Protein 8KCA (pdb70)

B-factor: mean 42.91, std 16.42, range [20.78, 157.0]

Organism: Homo sapiens (NCBI:txid9606)

Secondary structure (DSSP, 8-state):
-EEEEEEE--GGGHHHHHHHHHHT--TT--EEEE-S-HHHHHHHHHHHHHHT--EEEE-TT--HHHHHHHHHHHHHTS-SEEEESSB--TT--GGG--EEEESS--SSHHHHHHHHHHHHTTT--EEEEEEE-GGGGGGHHHHHHHHHHTT----HHHHHHHHHHHHHHHTT-/-EEEEEEE--GGGHHHHHHHHHHT--TT--EEEE-SSHHHHHHHHHHHHHHT--EEEE-TT--HHHHHHHHHHHHHTS-SEEEESS---TT--GGG--EEEESS--SSHHHHHHHHHHTTSSS--EEEEEEE-GGGGGGHHHHHHHHHHTT---BHHHHHHHHHHHHHHHHH-

Sequence (346 aa):
TVKQNIIVTTEKEKRRALTQEFVENMSPNDKVIMFVSQQKHIADDLSSDFNIQGISAESLHGNSEQSDQERAVEDFKSGNIKILITTDDIVSRGLDLNDVTHVYNYDFPRNIDVYVHRVGYIGRTGKTGTSVTLITQRDSKMAGELIKILDRANQSVPEDLVVMAEQYKLNQQKRHTVKQNIIVTTEEKEKRALTQEFVENMSPNDKKVIMFVSQKHIADDLSSDFNIQGISAESLHGNSEQSDQERAVEDFKSGNIKILITTDIVSRGLDLNDVTHVYNYDFPRNIDVYVHRVGYIGRTGKTGTSVTLITQRDSKMAGELIKILDRANQSVPEDLVVMAEQYKLNQQKRH

Radius of gyration: 22.93 Å; Cα contacts (8 Å, |Δi|>4): 553; chains: 2; bounding box: 55×58×48 Å

InterPro domains:
  IPR000629 ATP-dependent RNA helicase DEAD-box, conserved site [PS00039] (374-382)
  IPR001650 Helicase, C-terminal domain-like [PF00271] (455-562)
  IPR001650 Helicase, C-terminal domain-like [PS51194] (440-601)
  IPR001650 Helicase, C-terminal domain-like [SM00490] (481-562)
  IPR004087 K Homology domain [SM00322] (47-114)
  IPR004088 K Homology domain, type 1 [PF00013] (53-110)
  IPR011545 DEAD/DEAH-box helicase domain [PF00270] (246-416)
  IPR014001 Helicase superfamily 1/2, ATP-binding domain [PS51192] (253-428)
  IPR014001 Helicase superfamily 1/2, ATP-binding domain [SM00487] (241-444)
  IPR027417 P-loop containing nucleoside triphosphate hydrolase [G3DSA:3.40.50.300] (203-430)
  IPR027417 P-loop containing nucleoside triphosphate hydrolase [G3DSA:3.40.50.300] (433-606)
  IPR027417 P-loop containing nucleoside triphosphate hydrolase [SSF52540] (295-578)
  IPR036612 K Homology domain, type 1 superfamily [G3DSA:3.30.1370.10] (45-141)
  IPR036612 K Homology domain, type 1 superfamily [SSF54791] (49-116)

Solvent-accessible surface area: 18045 Å² total; per-residue (Å²): 129,10,107,11,51,11,62,43,10,58,86,192,97,10,72,69,54,0,36,109,39,3,108,122,34,59,113,120,24,33,0,1,0,7,5,74,95,102,114,54,2,63,81,1,9,57,43,0,67,150,80,60,31,44,4,76,18,4,45,13,96,15,116,94,66,53,12,88,132,3,14,92,46,0,112,76,19,100,12,58,0,0,0,3,9,70,6,22,8,129,55,14,48,26,73,27,7,44,29,0,1,0,16,27,17,6,157,56,26,57,2,0,68,16,21,20,24,13,1,40,153,42,68,108,101,13,27,0,9,0,0,0,3,95,135,30,18,120,17,0,32,88,0,30,130,37,0,89,210,39,138,31,92,49,40,140,83,0,56,69,6,18,113,88,71,129,98,84,60,100,155,181,207,154,15,68,9,38,13,64,37,14,67,87,170,64,1,65,59,47,0,46,105,36,4,110,125,27,56,121,130,21,16,0,2,0,15,6,64,89,102,124,49,2,53,74,0,6,52,50,0,68,150,70,63,27,39,5,77,14,4,34,50,128,13,108,125,46,55,22,107,136,3,12,104,56,0,96,75,48,102,15,41,0,0,0,5,4,138,42,69,13,176,59,26,30,31,75,57,6,38,29,0,2,0,14,9,8,10,213,52,26,101,44,0,66,79,37,20,32,23,5,29,154,101,68,105,117,9,28,0,11,0,0,0,4,115,142,10,14,118,24,0,31,67,0,23,126,40,0,56,208,43,104,26,14,5,16,8,21,0,25,8,4,20,68,56,71,115,67,75,86,88,142,170,199

CATH classification: 3.40.50.300

Structure (mmCIF, N/CA/C/O backbone):
data_8KCA
#
_entry.id   8KCA
#
_cell.length_a   41.866
_cell.length_b   106.494
_cell.length_c   41.943
_cell.angle_alpha   90.000
_cell.angle_beta   98.610
_cell.angle_gamma   90.000
#
_symmetry.space_group_name_H-M   'P 1 21 1'
#
loop_
_entity.id
_entity.type
_entity.pdbx_description
1 polymer 'Probable ATP-dependent RNA helicase DDX53'
2 water water
#
loop_
_atom_site.group_PDB
_atom_site.id
_atom_site.type_symbol
_atom_site.label_atom_id
_atom_site.label_alt_id
_atom_site.label_comp_id
_atom_site.label_asym_id
_atom_site.label_entity_id
_atom_site.label_seq_id
_atom_site.pdbx_PDB_ins_code
_atom_site.Cartn_x
_atom_site.Cartn_y
_atom_site.Cartn_z
_atom_site.occupancy
_atom_site.B_iso_or_equiv
_atom_site.auth_seq_id
_atom_site.auth_comp_id
_atom_site.auth_asym_id
_atom_site.auth_atom_id
_atom_site.pdbx_PDB_model_num
ATOM 1 N N . THR A 1 1 ? -27.48973 -22.13707 16.12719 1.000 63.28605 440 THR A N 1
ATOM 2 C CA . THR A 1 1 ? -26.45591 -22.68543 17.00107 1.000 63.04939 440 THR A CA 1
ATOM 3 C C . THR A 1 1 ? -25.41865 -23.47666 16.19192 1.000 52.48289 440 THR A C 1
ATOM 4 O O . THR A 1 1 ? -25.72465 -24.00957 15.12008 1.000 50.76209 440 THR A O 1
ATOM 8 N N . VAL A 1 2 ? -24.18379 -23.53680 16.68516 1.000 45.72156 441 VAL A N 1
ATOM 9 C CA . VAL A 1 2 ? -23.05892 -23.99668 15.88065 1.000 41.31373 441 VAL A CA 1
ATOM 10 C C . VAL A 1 2 ? -22.49743 -25.25215 16.54489 1.000 35.86431 441 VAL A C 1
ATOM 11 O O . VAL A 1 2 ? -22.17699 -25.23936 17.74081 1.000 39.01738 441 VAL A O 1
ATOM 15 N N . LYS A 1 3 ? -22.41032 -26.34048 15.78548 1.000 34.26224 442 LYS A N 1
ATOM 16 C CA . LYS A 1 3 ? -21.83707 -27.57626 16.30346 1.000 32.85601 442 LYS A CA 1
ATOM 17 C C . LYS A 1 3 ? -20.31391 -27.46226 16.32214 1.000 35.57284 442 LYS A C 1
ATOM 18 O O . LYS A 1 3 ? -19.70063 -27.05826 15.33005 1.000 36.04117 442 LYS A O 1
ATOM 24 N N . GLN A 1 4 ? -19.70639 -27.76682 17.46490 1.000 31.76935 443 GLN A N 1
ATOM 25 C CA . GLN A 1 4 ? -18.26230 -27.65426 17.64474 1.000 29.58278 443 GLN A CA 1
ATOM 26 C C . GLN A 1 4 ? -17.66578 -29.04952 17.77870 1.000 33.04680 443 GLN A C 1
ATOM 27 O O . GLN A 1 4 ? -17.99651 -29.78226 18.71674 1.000 28.91255 443 GLN A O 1
ATOM 33 N N . ASN A 1 5 ? -16.79013 -29.40768 16.84653 1.000 27.24060 444 ASN A N 1
ATOM 34 C CA . ASN A 1 5 ? -16.07233 -30.67600 16.86611 1.000 28.64658 444 ASN A CA 1
ATOM 35 C C . ASN A 1 5 ? -14.58801 -30.42481 17.07088 1.000 30.26619 444 ASN A C 1
ATOM 36 O O . ASN A 1 5 ? -13.99693 -29.58671 16.38410 1.000 30.77632 444 ASN A O 1
ATOM 41 N N . ILE A 1 6 ? -13.99296 -31.13434 18.02241 1.000 26.73274 445 ILE A N 1
ATOM 42 C CA . ILE A 1 6 ? -12.56355 -31.04919 18.29348 1.000 28.38012 445 ILE A CA 1
ATOM 43 C C . ILE A 1 6 ? -11.95346 -32.40533 17.97613 1.000 33.02857 445 ILE A C 1
ATOM 44 O O . ILE A 1 6 ? -12.40651 -33.43299 18.49844 1.000 29.26458 445 ILE A O 1
ATOM 49 N N . ILE A 1 7 ? -10.92256 -32.41597 17.14022 1.000 25.59894 446 ILE A N 1
ATOM 50 C CA . ILE A 1 7 ? -10.21250 -33.65062 16.80830 1.000 33.21899 446 ILE A CA 1
ATOM 51 C C . ILE A 1 7 ? -8.79373 -33.53203 17.35285 1.000 34.37197 446 ILE A C 1
ATOM 52 O O . ILE A 1 7 ? -8.01325 -32.68372 16.89414 1.000 31.06430 446 ILE A O 1
ATOM 57 N N . VAL A 1 8 ? -8.45325 -34.37991 18.32795 1.000 25.31262 447 VAL A N 1
ATOM 58 C CA . VAL A 1 8 ? -7.08137 -34.46221 18.83291 1.000 30.11463 447 VAL A CA 1
ATOM 59 C C . VAL A 1 8 ? -6.24544 -35.3030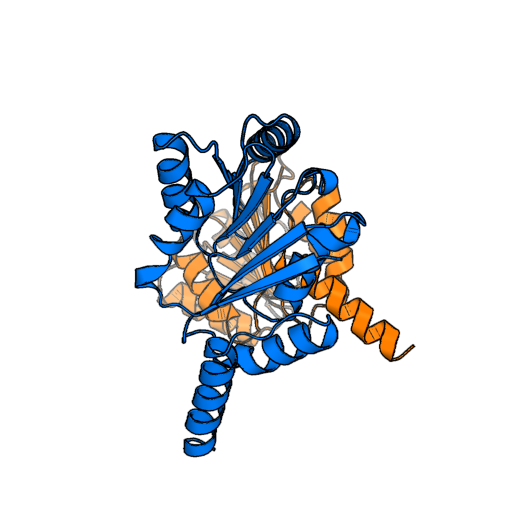1 17.87794 1.000 34.54030 447 VAL A C 1
ATOM 60 O O . VAL A 1 8 ? -6.63026 -36.42116 17.51652 1.000 32.94531 447 VAL A O 1
ATOM 64 N N . THR A 1 9 ? -5.09270 -34.77834 17.47594 1.000 34.55719 448 THR A N 1
ATOM 65 C CA . THR A 1 9 ? -4.29355 -35.44577 16.45947 1.000 38.22761 448 THR A CA 1
ATOM 66 C C . THR A 1 9 ? -2.82514 -35.07519 16.64442 1.000 35.27570 448 THR A C 1
ATOM 67 O O . THR A 1 9 ? -2.44890 -34.42758 17.62157 1.000 37.58699 448 THR A O 1
ATOM 71 N N . THR A 1 10 ? -1.98457 -35.52479 15.71869 1.000 36.88139 449 THR A N 1
ATOM 72 C CA . THR A 1 10 ? -0.58407 -35.12955 15.67023 1.000 41.77442 449 THR A CA 1
ATOM 73 C C . THR A 1 10 ? -0.34350 -34.33979 14.39359 1.000 43.34216 449 THR A C 1
ATOM 74 O O . THR A 1 10 ? -1.16718 -34.34036 13.47617 1.000 40.31405 449 THR A O 1
ATOM 78 N N . GLU A 1 11 ? 0.82132 -33.68632 14.33725 1.000 43.13821 450 GLU A N 1
ATOM 79 C CA . GLU A 1 11 ? 1.17545 -32.86902 13.18120 1.000 45.24846 450 GLU A CA 1
ATOM 80 C C . GLU A 1 11 ? 1.34781 -33.71054 11.91796 1.000 47.37687 450 GLU A C 1
ATOM 81 O O . GLU A 1 11 ? 1.05758 -33.23128 10.81812 1.000 45.23742 450 GLU A O 1
ATOM 87 N N . LYS A 1 12 ? 1.78801 -34.96712 12.04333 1.000 49.07182 451 LYS A N 1
ATOM 88 C CA . LYS A 1 12 ? 1.94983 -35.79749 10.85007 1.000 55.73470 451 LYS A CA 1
ATOM 89 C C . LYS A 1 12 ? 0.62778 -36.36305 10.33783 1.000 48.50451 451 LYS A C 1
ATOM 90 O O . LYS A 1 12 ? 0.54541 -36.74080 9.16482 1.000 48.76027 451 LYS A O 1
ATOM 96 N N . GLU A 1 13 ? -0.40909 -36.41493 11.17120 1.000 43.95220 452 GLU A N 1
ATOM 97 C CA . GLU A 1 13 ? -1.70110 -36.93404 10.74199 1.000 42.11463 452 GLU A CA 1
ATOM 98 C C . GLU A 1 13 ? -2.64901 -35.86227 10.20188 1.000 39.86860 452 GLU A C 1
ATOM 99 O O . GLU A 1 13 ? -3.73304 -36.22200 9.72252 1.000 36.58395 452 GLU A O 1
ATOM 105 N N . LYS A 1 14 ? -2.27231 -34.57107 10.26801 1.000 42.82046 453 LYS A N 1
ATOM 106 C CA . LYS A 1 14 ? -3.19366 -33.48413 9.91842 1.000 35.42472 453 LYS A CA 1
ATOM 107 C C . LYS A 1 14 ? -3.61077 -33.53138 8.45694 1.000 35.50959 453 LYS A C 1
ATOM 108 O O . LYS A 1 14 ? -4.78415 -33.29597 8.13507 1.000 30.83101 453 LYS A O 1
ATOM 114 N N A ARG A 1 15 ? -2.65876 -33.83640 7.56511 0.540 37.01913 454 ARG A N 1
ATOM 115 N N B ARG A 1 15 ? -2.65925 -33.80755 7.55864 0.460 36.94730 454 ARG A N 1
ATOM 116 C CA A ARG A 1 15 ? -2.92180 -33.82579 6.13135 0.540 38.68573 454 ARG A CA 1
ATOM 117 C CA B ARG A 1 15 ? -2.94187 -33.80280 6.12680 0.460 38.68142 454 ARG A CA 1
ATOM 118 C C A ARG A 1 15 ? -3.92714 -34.90302 5.75028 0.540 37.36052 454 ARG A C 1
ATOM 119 C C B ARG A 1 15 ? -3.93108 -34.90147 5.74619 0.460 37.35401 454 ARG A C 1
ATOM 120 O O A ARG A 1 15 ? -4.86066 -34.65430 4.97510 0.540 37.15201 454 ARG A O 1
ATOM 121 O O B ARG A 1 15 ? -4.86162 -34.66461 4.96498 0.460 37.16171 454 ARG A O 1
ATOM 136 N N . ALA A 1 16 ? -3.76271 -36.10123 6.31852 1.000 38.86837 455 ALA A N 1
ATOM 137 C CA . ALA A 1 16 ? -4.64604 -37.22452 6.01080 1.000 37.72609 455 ALA A CA 1
ATOM 138 C C . ALA A 1 16 ? -6.05870 -37.01044 6.54430 1.000 35.44987 455 ALA A C 1
ATOM 139 O O . ALA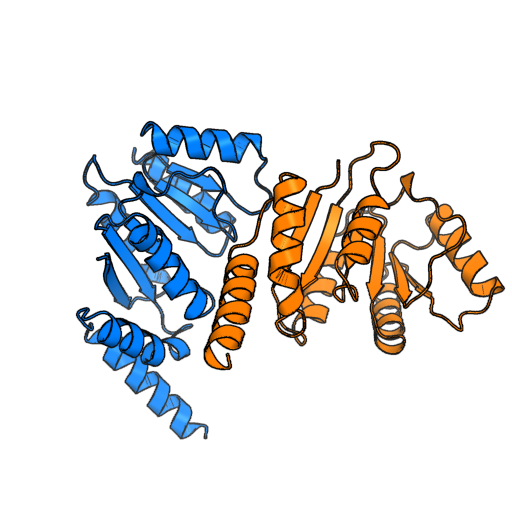 A 1 16 ? -7.04240 -37.27659 5.84015 1.000 38.07751 455 ALA A O 1
ATOM 141 N N . LEU A 1 17 ? -6.17549 -36.52533 7.78435 1.000 37.60736 456 LEU A N 1
ATOM 142 C CA . LEU A 1 17 ? -7.48213 -36.18116 8.33994 1.000 39.22133 456 LEU A CA 1
ATOM 143 C C . LEU A 1 17 ? -8.16744 -35.08334 7.53382 1.000 33.76106 456 LEU A C 1
ATOM 144 O O . LEU A 1 17 ? -9.38350 -35.13933 7.31468 1.000 31.75095 456 LEU A O 1
ATOM 149 N N . THR A 1 18 ? -7.40932 -34.07494 7.08541 1.000 31.78773 457 THR A N 1
ATOM 150 C CA . THR A 1 18 ? -8.04290 -32.98758 6.34068 1.000 30.44494 457 THR A CA 1
ATOM 151 C C . THR A 1 18 ? -8.49028 -33.46359 4.96521 1.000 37.55728 457 THR A C 1
ATOM 152 O O . THR A 1 18 ? -9.57602 -33.08703 4.48601 1.000 32.11076 457 THR A O 1
ATOM 156 N N . GLN A 1 19 ? -7.67903 -34.33756 4.35180 1.000 38.83817 458 GLN A N 1
ATOM 157 C CA . GLN A 1 19 ? -8.07576 -35.08585 3.16378 1.000 38.66916 458 GLN A CA 1
ATOM 158 C C . GLN A 1 19 ? -9.40127 -35.81101 3.33889 1.000 36.10905 458 GLN A C 1
ATOM 159 O O . GLN A 1 19 ? -10.30713 -35.68963 2.49967 1.000 33.70913 458 GLN A O 1
ATOM 165 N N . GLU A 1 20 ? -9.53451 -36.54321 4.44329 1.000 36.30565 459 GLU A N 1
ATOM 166 C CA . GLU A 1 20 ? -10.77777 -37.25069 4.72856 1.000 41.90265 459 GLU A CA 1
ATOM 167 C C . GLU A 1 20 ? -11.95146 -36.29345 4.90946 1.000 39.02677 459 GLU A C 1
ATOM 168 O O . GLU A 1 20 ? -13.05334 -36.56865 4.42251 1.000 33.43449 459 GLU A O 1
ATOM 174 N N . PHE A 1 21 ? -11.72882 -35.16107 5.59322 1.000 33.26018 460 PHE A N 1
ATOM 175 C CA . PHE A 1 21 ? -12.78528 -34.15724 5.74088 1.000 36.04050 460 PHE A CA 1
ATOM 176 C C . PHE A 1 21 ? -13.26116 -33.63538 4.39387 1.000 32.83740 460 PHE A C 1
ATOM 177 O O . PHE A 1 21 ? -14.47318 -33.52805 4.15570 1.000 33.47681 460 PHE A O 1
ATOM 185 N N . VAL A 1 22 ? -12.32457 -33.28303 3.50976 1.000 31.37690 461 VAL A N 1
ATOM 186 C CA . VAL A 1 22 ? -12.76267 -32.60442 2.29717 1.000 33.99995 461 VAL A CA 1
ATOM 187 C C . VAL A 1 22 ? -13.40152 -33.60945 1.35364 1.000 40.72866 461 VAL A C 1
ATOM 188 O O . VAL A 1 22 ? -14.33743 -33.26120 0.62720 1.000 42.59168 461 VAL A O 1
ATOM 192 N N . GLU A 1 23 ? -12.95922 -34.87586 1.39871 1.000 37.31398 462 GLU A N 1
ATOM 193 C CA . GLU A 1 23 ? -13.59094 -35.91152 0.58671 1.000 44.61011 462 GLU A CA 1
ATOM 194 C C . GLU A 1 23 ? -15.01656 -36.22910 1.02278 1.000 46.82134 462 GLU A C 1
ATOM 195 O O . GLU A 1 23 ? -15.81194 -36.69201 0.19937 1.000 49.34357 462 GLU A O 1
ATOM 201 N N . ASN A 1 24 ? -15.35780 -35.97555 2.28114 1.000 42.94723 463 ASN A N 1
ATOM 202 C CA . ASN A 1 24 ? -16.69264 -36.22415 2.80677 1.000 45.03894 463 ASN A CA 1
ATOM 203 C C . ASN A 1 24 ? -17.62514 -35.02301 2.70460 1.000 49.27814 463 ASN A C 1
ATOM 204 O O . ASN A 1 24 ? -18.75472 -35.09882 3.20011 1.000 48.90670 463 ASN A O 1
ATOM 209 N N . MET A 1 25 ? -17.18204 -33.91946 2.10156 1.000 47.24689 464 MET A N 1
ATOM 210 C CA . MET A 1 25 ? -18.03287 -32.74132 1.96242 1.000 43.76299 464 MET A CA 1
ATOM 211 C C . MET A 1 25 ? -19.21686 -33.01533 1.04595 1.000 41.02675 464 MET A C 1
ATOM 212 O O . MET A 1 25 ? -19.08886 -33.69026 0.02051 1.000 46.62612 464 MET A O 1
ATOM 217 N N . SER A 1 26 ? -20.37359 -32.49211 1.44277 1.000 45.62026 465 SER A N 1
ATOM 218 C CA . SER A 1 26 ? -21.54502 -32.42996 0.59031 1.000 43.36630 465 SER A CA 1
ATOM 219 C C . SER A 1 26 ? -21.30861 -31.40551 -0.51750 1.000 47.29581 465 SER A C 1
ATOM 220 O O . SER A 1 26 ? -20.48785 -30.49596 -0.35518 1.000 45.46583 465 SER A O 1
ATOM 223 N N . PRO A 1 27 ? -22.01732 -31.51329 -1.65484 1.000 50.28301 466 PRO A N 1
ATOM 224 C CA . PRO A 1 27 ? -21.86841 -30.47755 -2.70123 1.000 52.73006 466 PRO A CA 1
ATOM 225 C C . PRO A 1 27 ? -22.33719 -29.09274 -2.26958 1.000 49.46111 466 PRO A C 1
ATOM 226 O O . PRO A 1 27 ? -21.98579 -28.09886 -2.91679 1.000 49.04128 466 PRO A O 1
ATOM 230 N N . ASN A 1 28 ? -23.09674 -29.00361 -1.18419 1.000 52.98572 467 ASN A N 1
ATOM 231 C CA . ASN A 1 28 ? -23.63446 -27.76314 -0.65377 1.000 50.21731 467 ASN A CA 1
ATOM 232 C C . ASN A 1 28 ? -22.72386 -27.11384 0.37561 1.000 43.24579 467 ASN A C 1
ATOM 233 O O . ASN A 1 28 ? -22.97135 -25.96855 0.76612 1.000 41.98766 467 ASN A O 1
ATOM 238 N N . ASP A 1 29 ? -21.70894 -27.82833 0.85110 1.000 41.78111 468 ASP A N 1
ATOM 239 C CA . ASP A 1 29 ? -20.85593 -27.31276 1.91158 1.000 34.52481 468 ASP A CA 1
ATOM 240 C C . ASP A 1 29 ? -19.93078 -26.23615 1.35338 1.000 36.00037 468 ASP A C 1
ATOM 241 O O . ASP A 1 29 ? -19.47868 -26.32057 0.21080 1.000 31.26336 468 ASP A O 1
ATOM 246 N N . LYS A 1 30 ? -19.70213 -25.18162 2.13181 1.000 29.55725 469 LYS A N 1
ATOM 247 C CA . LYS A 1 30 ? -18.71249 -24.17399 1.76885 1.000 29.66951 469 LYS A CA 1
ATOM 248 C C . LYS A 1 30 ? -17.89697 -23.90279 3.02513 1.000 27.20478 469 LYS A C 1
ATOM 249 O O . LYS A 1 30 ? -18.46460 -23.59190 4.07896 1.000 32.85302 469 LYS A O 1
ATOM 255 N N . VAL A 1 31 ? -16.57823 -24.01080 2.91570 1.000 28.99132 470 VAL A N 1
ATOM 256 C CA . VAL A 1 31 ? -15.68197 -24.11926 4.06447 1.000 26.79548 470 VAL A CA 1
ATOM 257 C C . VAL A 1 31 ? -14.72717 -22.94311 4.07731 1.000 29.53417 470 VAL A C 1
ATOM 258 O O . VAL A 1 31 ? -14.04141 -22.69639 3.07514 1.000 25.73714 470 VAL A O 1
ATOM 262 N N . ILE A 1 32 ? -14.62535 -22.25538 5.21942 1.000 22.95727 471 ILE A N 1
ATOM 263 C CA . ILE A 1 32 ? -13.47828 -21.37782 5.41811 1.000 26.60243 471 ILE A CA 1
ATOM 264 C C . ILE A 1 32 ? -12.48155 -22.12186 6.30495 1.000 25.62773 471 ILE A C 1
ATOM 265 O O . ILE A 1 32 ? -12.81517 -22.57989 7.40317 1.000 22.59770 471 ILE A O 1
ATOM 270 N N . MET A 1 33 ? -11.27248 -22.31983 5.78047 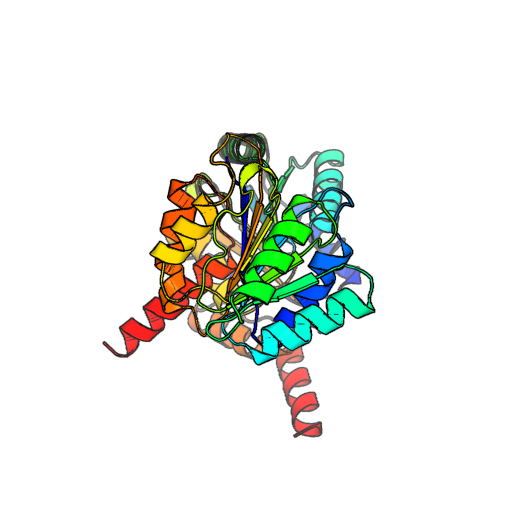1.000 22.71277 472 MET A N 1
ATOM 271 C CA . MET A 1 33 ? -10.24780 -23.14262 6.40484 1.000 23.05380 472 MET A CA 1
ATOM 272 C C . MET A 1 33 ? -9.08766 -22.25771 6.84811 1.000 22.89104 472 MET A C 1
ATOM 273 O O . MET A 1 33 ? -8.54557 -21.48930 6.05072 1.000 29.40126 472 MET A O 1
ATOM 278 N N . PHE A 1 34 ? -8.70086 -22.38119 8.11192 1.000 22.75343 473 PHE A N 1
ATOM 279 C CA . PHE A 1 34 ? -7.69813 -21.52792 8.74417 1.000 26.19973 473 PHE A CA 1
ATOM 280 C C . PHE A 1 34 ? -6.39438 -22.29208 8.90228 1.000 28.53464 473 PHE A C 1
ATOM 281 O O . PHE A 1 34 ? -6.37476 -23.37955 9.49830 1.000 24.71783 473 PHE A O 1
ATOM 289 N N . VAL A 1 35 ? -5.32054 -21.73337 8.33634 1.000 27.42754 474 VAL A N 1
ATOM 290 C CA . VAL A 1 35 ? -3.98712 -22.32576 8.30069 1.000 28.13919 474 VAL A CA 1
ATOM 291 C C . VAL A 1 35 ? -2.99706 -21.24227 8.70885 1.000 33.54873 474 VAL A C 1
ATOM 292 O O . VAL A 1 35 ? -3.09572 -20.10634 8.23864 1.000 33.21369 474 VAL A O 1
ATOM 296 N N . SER A 1 36 ? -2.04506 -21.58202 9.58286 1.000 28.14546 475 SER A N 1
ATOM 297 C CA . SER A 1 36 ? -1.15553 -20.56143 10.12083 1.000 34.32006 475 SER A CA 1
ATOM 298 C C . SER A 1 36 ? -0.05563 -20.11447 9.15468 1.000 39.32277 475 SER A C 1
ATOM 299 O O . SER A 1 36 ? 0.40899 -18.97779 9.26861 1.000 35.51424 475 SER A O 1
ATOM 302 N N A GLN A 1 37 ? 0.35936 -20.95277 8.20562 0.536 37.69212 476 GLN A N 1
ATOM 303 N N B GLN A 1 37 ? 0.36826 -20.96059 8.21435 0.464 37.70861 476 GLN A N 1
ATOM 304 C CA A GLN A 1 37 ? 1.47521 -20.62568 7.32382 0.536 39.47372 476 GLN A CA 1
ATOM 305 C CA B GLN A 1 37 ? 1.47673 -20.63468 7.32226 0.464 39.45210 476 GLN A CA 1
ATOM 306 C C A GLN A 1 37 ? 1.02705 -20.60369 5.86920 0.536 37.03946 476 GLN A C 1
ATOM 307 C C B GLN A 1 37 ? 1.01030 -20.59266 5.87273 0.464 37.60910 476 GLN A C 1
ATOM 308 O O A GLN A 1 37 ? 0.26066 -21.46845 5.43198 0.536 36.01564 476 GLN A O 1
ATOM 309 O O B GLN A 1 37 ? 0.21699 -21.43533 5.43996 0.464 36.40341 476 GLN A O 1
ATOM 320 N N . LYS A 1 38 ? 1.51526 -19.59833 5.13215 1.000 38.63229 477 LYS A N 1
ATOM 321 C CA . LYS A 1 38 ? 1.08654 -19.37879 3.74849 1.000 39.27085 477 LYS A CA 1
ATOM 322 C C . LYS A 1 38 ? 1.48418 -20.53150 2.82526 1.000 38.50097 477 LYS A C 1
ATOM 323 O O . LYS A 1 38 ? 0.70426 -20.92664 1.94774 1.000 35.75691 477 LYS A O 1
ATOM 329 N N . HIS A 1 39 ? 2.68637 -21.08842 3.00451 1.000 35.44797 478 HIS A N 1
ATOM 330 C CA . HIS A 1 39 ? 3.12113 -22.13665 2.08183 1.000 41.16272 478 HIS A CA 1
ATOM 331 C C . HIS A 1 39 ? 2.33756 -23.43011 2.29574 1.000 39.54408 478 HIS A C 1
ATOM 332 O O . HIS A 1 39 ? 2.07289 -24.16072 1.32616 1.000 35.20160 478 HIS A O 1
ATOM 339 N N . ILE A 1 40 ? 1.92877 -23.70346 3.54353 1.000 40.67954 479 ILE A N 1
ATOM 340 C CA . ILE A 1 40 ? 1.03413 -24.82753 3.82077 1.000 31.90806 479 ILE A CA 1
ATOM 341 C C . ILE A 1 40 ? -0.33706 -24.58698 3.18905 1.000 34.05443 479 ILE A C 1
ATOM 342 O O . ILE A 1 40 ? -0.93282 -25.50306 2.60574 1.000 31.48378 479 ILE A O 1
ATOM 347 N N . ALA A 1 41 ? -0.85822 -23.35583 3.29910 1.000 30.98731 480 ALA A N 1
ATOM 348 C CA . ALA A 1 41 ? -2.13721 -23.00636 2.67151 1.000 32.18927 480 ALA A CA 1
ATOM 349 C C . ALA A 1 41 ? -2.09215 -23.18713 1.15457 1.000 27.26240 480 ALA A C 1
ATOM 350 O O . ALA A 1 41 ? -3.05400 -23.68441 0.55070 1.000 27.72083 480 ALA A O 1
ATOM 352 N N . ASP A 1 42 ? -0.97282 -22.80392 0.52973 1.000 31.54219 481 ASP A N 1
ATOM 353 C CA . ASP A 1 42 ? -0.79898 -22.98374 -0.91351 1.000 33.63181 481 ASP A CA 1
ATOM 354 C C . ASP A 1 42 ? -0.75932 -24.46074 -1.27957 1.000 33.55143 481 ASP A C 1
ATOM 355 O O . ASP A 1 42 ? -1.37491 -24.88527 -2.27507 1.000 30.20093 481 ASP A O 1
ATOM 360 N N . ASP A 1 43 ? -0.03930 -25.25033 -0.47195 1.000 32.88779 482 ASP A N 1
ATOM 361 C CA . ASP A 1 43 ? 0.07789 -26.68916 -0.69851 1.000 33.32999 482 ASP A CA 1
ATOM 362 C C . ASP A 1 43 ? -1.28991 -27.35883 -0.62607 1.000 35.81716 482 ASP A C 1
ATOM 363 O O . ASP A 1 43 ? -1.65689 -28.15729 -1.50268 1.000 33.42669 482 ASP A O 1
ATOM 368 N N . LEU A 1 44 ? -2.07661 -26.98832 0.39658 1.000 29.36151 483 LEU A N 1
ATOM 369 C CA . LEU A 1 44 ? -3.42153 -27.52607 0.56803 1.000 30.12279 483 LEU A CA 1
ATOM 370 C C . LEU A 1 44 ? -4.33265 -27.15221 -0.59110 1.000 30.46867 483 LEU A C 1
ATOM 371 O O . LEU A 1 44 ? -5.06614 -28.00958 -1.10715 1.000 28.30935 483 LEU A O 1
ATOM 376 N N . SER A 1 45 ? -4.28552 -25.88106 -1.02021 1.000 28.57378 484 SER A N 1
ATOM 377 C CA . SER A 1 45 ? -5.12145 -25.42138 -2.12655 1.000 30.92079 484 SER A CA 1
ATOM 378 C C . SER A 1 45 ? -4.83424 -26.18691 -3.41544 1.000 32.83662 484 SER A C 1
ATOM 379 O O . SER A 1 45 ? -5.76382 -26.62560 -4.11509 1.000 27.52171 484 SER A O 1
ATOM 382 N N . SER A 1 46 ? -3.55207 -26.36733 -3.74137 1.000 29.89746 485 SER A N 1
ATOM 383 C CA . SER A 1 46 ? -3.23797 -27.07701 -4.97465 1.000 30.12851 485 SER A CA 1
ATOM 384 C C . SER A 1 46 ? -3.59181 -28.56422 -4.87930 1.000 37.41501 485 SER A C 1
ATOM 385 O O . SER A 1 46 ? -4.08433 -29.12761 -5.86587 1.000 35.05977 485 SER A O 1
ATOM 388 N N . ASP A 1 47 ? -3.40676 -29.19717 -3.69789 1.000 33.57156 486 ASP A N 1
ATOM 389 C CA . ASP A 1 47 ? -3.92324 -30.56034 -3.46536 1.000 40.19813 486 ASP A CA 1
ATOM 390 C C . ASP A 1 47 ? -5.41693 -30.66950 -3.75302 1.000 39.14168 486 ASP A C 1
ATOM 391 O O . ASP A 1 47 ? -5.83875 -31.51215 -4.55893 1.000 31.61064 486 ASP A O 1
ATOM 396 N N . PHE A 1 48 ? -6.21376 -29.77305 -3.14303 1.000 31.15313 487 PHE A N 1
ATOM 397 C CA . PHE A 1 48 ? -7.66832 -29.82007 -3.26897 1.000 31.88550 487 PHE A CA 1
ATOM 398 C C . PHE A 1 48 ? -8.10421 -29.59186 -4.70846 1.000 32.66592 487 PHE A C 1
ATOM 399 O O . PHE A 1 48 ? -9.00159 -30.28403 -5.20742 1.000 35.81191 487 PHE A O 1
ATOM 407 N N . ASN A 1 49 ? -7.47741 -28.62501 -5.39041 1.000 26.36931 488 ASN A N 1
ATOM 408 C CA . ASN A 1 49 ? -7.86990 -28.31498 -6.75937 1.000 30.05529 488 ASN A CA 1
ATOM 409 C C . ASN A 1 49 ? -7.51142 -29.44382 -7.72252 1.000 29.66124 488 ASN A C 1
ATOM 410 O O . ASN A 1 49 ? -8.27903 -29.72621 -8.65553 1.000 30.04600 488 ASN A O 1
ATOM 415 N N . ILE A 1 50 ? -6.34778 -30.08133 -7.52471 1.000 28.87815 489 ILE A N 1
ATOM 416 C CA . ILE A 1 50 ? -5.96868 -31.23679 -8.34894 1.000 34.18412 489 ILE A CA 1
ATOM 417 C C . ILE A 1 50 ? -6.99837 -32.35859 -8.21640 1.000 33.53203 489 ILE A C 1
ATOM 418 O O . ILE A 1 50 ? -7.41996 -32.94660 -9.22417 1.000 39.23467 489 ILE A O 1
ATOM 423 N N . GLN A 1 51 ? -7.49010 -32.60924 -6.99418 1.000 32.77704 490 GLN A N 1
ATOM 424 C CA . GLN A 1 51 ? -8.56756 -33.59785 -6.81897 1.000 40.22885 490 GLN A CA 1
ATOM 425 C C . GLN A 1 51 ? -9.93252 -33.15185 -7.32465 1.000 42.94365 490 GLN A C 1
ATOM 426 O O . GLN A 1 51 ? -10.85061 -33.97981 -7.34980 1.000 44.30957 490 GLN A O 1
ATOM 432 N N . GLY A 1 52 ? -10.13248 -31.87809 -7.63355 1.000 34.16204 491 GLY A N 1
ATOM 433 C CA . GLY A 1 52 ? -11.44680 -31.42348 -8.03615 1.000 35.31970 491 GLY A CA 1
ATOM 434 C C . GLY A 1 52 ? -12.31564 -30.84883 -6.94570 1.000 34.43062 491 GLY A C 1
ATOM 435 O O . GLY A 1 52 ? -13.51849 -30.67039 -7.17303 1.000 32.32064 491 GLY A O 1
ATOM 436 N N . ILE A 1 53 ? -11.75754 -30.55891 -5.77523 1.000 27.78561 492 ILE A N 1
ATOM 437 C CA . ILE A 1 53 ? -12.45719 -29.81775 -4.73533 1.000 31.64619 492 ILE A CA 1
ATOM 438 C C . ILE A 1 53 ? -11.96514 -28.37539 -4.86131 1.000 30.72043 492 ILE A C 1
ATOM 439 O O . ILE A 1 53 ? -10.84046 -28.05710 -4.46392 1.000 31.17280 492 ILE A O 1
ATOM 444 N N . SER A 1 54 ? -12.79733 -27.50195 -5.43577 1.000 32.10938 493 SER A N 1
ATOM 445 C CA . SER A 1 54 ? -12.34909 -26.17306 -5.86196 1.000 31.30940 493 SER A CA 1
ATOM 446 C C . SER A 1 54 ? -12.01108 -25.26929 -4.67411 1.000 32.34166 493 SER A C 1
ATOM 447 O O . SER A 1 54 ? -12.79919 -25.13413 -3.73349 1.000 30.58267 493 SER A O 1
ATOM 450 N N . ALA A 1 55 ? -10.83271 -24.64749 -4.71919 1.000 28.45002 494 ALA A N 1
ATOM 451 C CA . ALA A 1 55 ? -10.30701 -23.96326 -3.54773 1.000 28.84562 494 ALA A CA 1
ATOM 452 C C . ALA A 1 55 ? -9.38075 -22.82708 -3.95490 1.000 33.06586 494 ALA A C 1
ATOM 453 O O . ALA A 1 55 ? -8.77115 -22.85380 -5.03044 1.000 30.97911 494 ALA A O 1
ATOM 455 N N . GLU A 1 56 ? -9.25378 -21.85150 -3.05307 1.000 28.69424 495 GLU A N 1
ATOM 456 C CA . GLU A 1 56 ? -8.30500 -20.74520 -3.20968 1.000 30.47452 495 GLU A CA 1
ATOM 457 C C . GLU A 1 56 ? -7.68526 -20.40487 -1.85425 1.000 30.76395 495 GLU A C 1
ATOM 458 O O . GLU A 1 56 ? -8.32204 -20.60668 -0.82277 1.000 32.32045 495 GLU A O 1
ATOM 464 N N . SER A 1 57 ? -6.43002 -19.92210 -1.85297 1.000 28.47824 496 SER A N 1
ATOM 465 C CA . SER A 1 57 ? -5.74224 -19.48675 -0.63699 1.000 30.06186 496 SER A CA 1
ATOM 466 C C . SER A 1 57 ? -5.49708 -17.97913 -0.65959 1.000 34.47060 496 SER A C 1
ATOM 467 O O . SER A 1 57 ? -5.12982 -17.41969 -1.69181 1.000 29.46994 496 SER A O 1
ATOM 470 N N . LEU A 1 58 ? -5.69939 -17.33576 0.49545 1.000 30.42550 497 LEU A N 1
ATOM 471 C CA . LEU A 1 58 ? -5.50347 -15.90614 0.69736 1.000 30.83167 497 LEU A CA 1
ATOM 472 C C . LEU A 1 58 ? -4.66414 -15.67013 1.94390 1.000 36.69834 497 LEU A C 1
ATOM 473 O O . LEU A 1 58 ? -4.75532 -16.41622 2.92084 1.000 28.69866 497 LEU A O 1
ATOM 478 N N . HIS A 1 59 ? -3.88827 -14.58644 1.92995 1.000 32.80287 498 HIS A N 1
ATOM 479 C CA . HIS A 1 59 ? -3.05595 -14.21148 3.06743 1.000 32.19446 498 HIS A CA 1
ATOM 480 C C . HIS A 1 59 ? -3.03309 -12.68208 3.16757 1.000 38.28597 498 HIS A C 1
ATOM 481 O O . HIS A 1 59 ? -3.67730 -11.98331 2.37916 1.000 33.58589 498 HIS A O 1
ATOM 488 N N . GLY A 1 60 ? -2.27846 -12.15830 4.14069 1.000 33.63432 499 GLY A N 1
ATOM 489 C CA . GLY A 1 60 ? -2.28927 -10.72827 4.42550 1.000 42.17628 499 GLY A CA 1
ATOM 490 C C . GLY A 1 60 ? -1.76964 -9.84991 3.30229 1.000 43.86667 499 GLY A C 1
ATOM 491 O O . GLY A 1 60 ? -2.16516 -8.68008 3.21048 1.000 49.32060 499 GLY A O 1
ATOM 492 N N . ASN A 1 61 ? -0.92153 -10.39345 2.43111 1.000 41.58057 500 ASN A N 1
ATOM 493 C CA . ASN A 1 61 ? -0.39933 -9.65857 1.28295 1.000 48.83264 500 ASN A CA 1
ATOM 494 C C . ASN A 1 61 ? -1.13237 -9.96845 -0.01644 1.000 43.83368 500 ASN A C 1
ATOM 495 O O . ASN A 1 61 ? -0.66784 -9.55130 -1.08324 1.000 39.62145 500 ASN A O 1
ATOM 500 N N . SER A 1 62 ? -2.24485 -10.70547 0.04153 1.000 41.83769 501 SER A N 1
ATOM 501 C CA . SER A 1 62 ? -3.05785 -10.91623 -1.14997 1.000 37.46350 501 SER A CA 1
ATOM 502 C C . SER A 1 62 ? -3.62540 -9.58894 -1.63685 1.000 42.62795 501 SER A C 1
ATOM 503 O O . SER A 1 62 ? -4.15460 -8.80235 -0.84477 1.000 37.97962 501 SER A O 1
ATOM 506 N N . GLU A 1 63 ? -3.50730 -9.35850 -2.94675 1.000 46.60496 502 GLU A N 1
ATOM 507 C CA . GLU A 1 63 ? -4.01224 -8.15222 -3.59051 1.000 52.56580 502 GLU A CA 1
ATOM 508 C C . GLU A 1 63 ? -5.51467 -8.03439 -3.39022 1.000 50.66561 502 GLU A C 1
ATOM 509 O O . GLU A 1 63 ? -6.21294 -9.03140 -3.17709 1.000 37.65161 502 GLU A O 1
ATOM 515 N N . GLN A 1 64 ? -6.00686 -6.79252 -3.41847 1.000 44.47495 503 GLN A N 1
ATOM 516 C CA . GLN A 1 64 ? -7.43282 -6.58025 -3.19160 1.000 52.66149 503 GLN A CA 1
ATOM 517 C C . GLN A 1 64 ? -8.25610 -7.19530 -4.31855 1.000 52.82171 503 GLN A C 1
ATOM 518 O O . GLN A 1 64 ? -9.35157 -7.72579 -4.07622 1.000 46.05752 503 GLN A O 1
ATOM 524 N N . SER A 1 65 ? -7.70491 -7.19135 -5.53774 1.000 55.35527 504 SER A N 1
ATOM 525 C CA . SER A 1 65 ? -8.35459 -7.84114 -6.67007 1.000 58.22217 504 SER A CA 1
ATOM 526 C C . SER A 1 65 ? -8.44396 -9.34915 -6.46688 1.000 54.53910 504 SER A C 1
ATOM 527 O O . SER A 1 65 ? -9.50426 -9.93761 -6.68598 1.000 53.41111 504 SER A O 1
ATOM 530 N N . ASP A 1 66 ? -7.34513 -9.98352 -6.02813 1.000 48.15494 505 ASP A N 1
ATOM 531 C CA . ASP A 1 66 ? -7.34920 -11.42739 -5.76782 1.000 49.08667 505 ASP A CA 1
ATOM 532 C C . ASP A 1 66 ? -8.35521 -11.80820 -4.68520 1.000 46.07999 505 ASP A C 1
ATOM 533 O O . ASP A 1 66 ? -9.08623 -12.80511 -4.82263 1.000 41.75123 505 ASP A O 1
ATOM 538 N N . GLN A 1 67 ? -8.42002 -11.00375 -3.61698 1.000 43.65817 506 GLN A N 1
ATOM 539 C CA . GLN A 1 67 ? -9.37061 -11.24778 -2.54062 1.000 39.59768 506 GLN A CA 1
ATOM 540 C C . GLN A 1 67 ? -10.80540 -11.10369 -3.02888 1.000 43.31458 506 GLN A C 1
ATOM 541 O O . GLN A 1 67 ? -11.67534 -11.89551 -2.65028 1.000 36.39803 506 GLN A O 1
ATOM 547 N N . GLU A 1 68 ? -11.07137 -10.12007 -3.89439 1.000 42.26770 507 GLU A N 1
ATOM 548 C CA . GLU A 1 68 ? -12.45864 -9.89688 -4.27527 1.000 47.39019 507 GLU A CA 1
ATOM 549 C C . GLU A 1 68 ? -12.92374 -10.96564 -5.27235 1.000 52.16520 507 GLU A C 1
ATOM 550 O O . GLU A 1 68 ? -14.08103 -11.41033 -5.20876 1.000 47.58829 507 GLU A O 1
ATOM 556 N N . ARG A 1 69 ? -12.02393 -11.42700 -6.16718 1.000 39.43066 508 ARG A N 1
ATOM 557 C CA . ARG A 1 69 ? -12.32927 -12.60877 -6.98563 1.000 46.66061 508 ARG A CA 1
ATOM 558 C C . ARG A 1 69 ? -12.57458 -13.85622 -6.13587 1.000 39.01434 508 ARG A C 1
ATOM 559 O O . ARG A 1 69 ? -13.50544 -14.61699 -6.42565 1.000 38.17175 508 ARG A O 1
ATOM 567 N N . ALA A 1 70 ? -11.76651 -14.07549 -5.08600 1.000 34.07078 509 ALA A N 1
ATOM 568 C CA . ALA A 1 70 ? -11.98521 -15.23579 -4.21863 1.000 36.86905 509 ALA A CA 1
ATOM 569 C C . ALA A 1 70 ? -13.32831 -15.15285 -3.50433 1.000 38.31884 509 ALA A C 1
ATOM 570 O O . ALA A 1 70 ? -14.05070 -16.15125 -3.41578 1.000 30.72993 509 ALA A O 1
ATOM 572 N N . VAL A 1 71 ? -13.69139 -13.96015 -3.02315 1.000 35.82943 510 VAL A N 1
ATOM 573 C CA . VAL A 1 71 ? -14.97140 -13.75985 -2.34764 1.000 35.94075 510 VAL A CA 1
ATOM 574 C C . VAL A 1 71 ? -16.14572 -13.99705 -3.30683 1.000 36.11825 510 VAL A C 1
ATOM 575 O O . VAL A 1 71 ? -17.12612 -14.66672 -2.94931 1.000 35.49366 510 VAL A O 1
ATOM 579 N N . GLU A 1 72 ? -16.05582 -13.47916 -4.54706 1.000 38.14616 511 GLU A N 1
ATOM 580 C CA . GLU A 1 72 ? -17.11483 -13.71520 -5.53714 1.000 41.05685 511 GLU A CA 1
ATOM 581 C C . GLU A 1 72 ? -17.22583 -15.18902 -5.90462 1.000 38.74183 511 GLU A C 1
ATOM 582 O O . GLU A 1 72 ? -18.34009 -15.69634 -6.08681 1.000 36.30004 511 GLU A O 1
ATOM 588 N N . ASP A 1 73 ? -16.08260 -15.87206 -6.06182 1.000 31.48527 512 ASP A N 1
ATOM 589 C CA . ASP A 1 73 ? -16.08308 -17.30141 -6.34448 1.000 36.18635 512 ASP A CA 1
ATOM 590 C C . ASP A 1 73 ? -16.67908 -18.10232 -5.20222 1.000 35.92572 512 ASP A C 1
ATOM 591 O O . ASP A 1 73 ? -17.31291 -19.13584 -5.43177 1.000 36.01104 512 ASP A O 1
ATOM 596 N N . PHE A 1 74 ? -16.43723 -17.66972 -3.96526 1.000 35.00732 513 PHE A N 1
ATOM 597 C CA . PHE A 1 74 ? -17.01162 -18.35665 -2.81514 1.000 32.49982 513 PHE A CA 1
ATOM 598 C C . PHE A 1 74 ? -18.52566 -18.19158 -2.78899 1.000 35.55321 513 PHE A C 1
ATOM 599 O O . PHE A 1 74 ? -19.24719 -19.15984 -2.53636 1.000 35.08800 513 PHE A O 1
ATOM 607 N N . LYS A 1 75 ? -19.01898 -16.97519 -3.06960 1.000 36.38395 514 LYS A N 1
ATOM 608 C CA . LYS A 1 75 ? -20.46304 -16.74535 -3.18277 1.000 37.08824 514 LYS A CA 1
ATOM 609 C C . LYS A 1 75 ? -21.08830 -17.57995 -4.29912 1.000 37.13581 514 LYS A C 1
ATOM 610 O O . LYS A 1 75 ? -22.10675 -18.24952 -4.09282 1.000 36.73707 514 LYS A O 1
ATOM 616 N N . SER A 1 76 ? -20.49174 -17.55290 -5.49415 1.000 36.12467 515 SER A N 1
ATOM 617 C CA . SER A 1 76 ? -21.11281 -18.21161 -6.63924 1.000 38.99260 515 SER A CA 1
ATOM 618 C C . SER A 1 76 ? -20.98373 -19.72616 -6.58904 1.000 38.71120 515 SER A C 1
ATOM 619 O O . SER A 1 76 ? -21.69569 -20.42006 -7.32271 1.000 37.39151 515 SER A O 1
ATOM 622 N N . GLY A 1 77 ? -20.10303 -20.25442 -5.74815 1.000 37.44348 516 GLY A N 1
ATOM 623 C CA . GLY A 1 77 ? -19.83121 -21.66993 -5.76174 1.000 38.23939 516 GLY A CA 1
ATOM 624 C C . GLY A 1 77 ? -18.71679 -22.10965 -6.68560 1.000 41.22664 516 GLY A C 1
ATOM 625 O O . GLY A 1 77 ? -18.50551 -23.31938 -6.82775 1.000 43.68124 516 GLY A O 1
ATOM 626 N N . ASN A 1 78 ? -17.99239 -21.17641 -7.32005 1.000 37.00478 517 ASN A N 1
ATOM 627 C CA . ASN A 1 78 ? -16.84070 -21.56805 -8.13346 1.000 41.46845 517 ASN A CA 1
ATOM 628 C C . ASN A 1 78 ? -15.66543 -22.05023 -7.29679 1.000 40.75959 517 ASN A C 1
ATOM 629 O O . ASN A 1 78 ? -14.80175 -22.76098 -7.82181 1.000 32.47919 517 ASN A O 1
ATOM 634 N N . ILE A 1 79 ? -15.60996 -21.69369 -6.01858 1.000 31.56192 518 ILE A N 1
ATOM 635 C CA . ILE A 1 79 ? -14.79271 -22.43513 -5.06671 1.000 35.50937 518 ILE A CA 1
ATOM 636 C C . ILE A 1 79 ? -15.68920 -22.90802 -3.93016 1.000 37.26535 518 ILE A C 1
ATOM 637 O O . ILE A 1 79 ? -16.73434 -22.31712 -3.64217 1.000 37.08728 518 ILE A O 1
ATOM 642 N N . LYS A 1 80 ? -15.29361 -24.02205 -3.31660 1.000 35.05348 519 LYS A N 1
ATOM 643 C CA . LYS A 1 80 ? -15.95901 -24.53333 -2.12932 1.000 31.10148 519 LYS A CA 1
ATOM 644 C C . LYS A 1 80 ? -15.14593 -24.33528 -0.86477 1.000 31.93389 519 LYS A C 1
ATOM 645 O O . LYS A 1 80 ? -15.70921 -24.39520 0.23334 1.000 31.17899 519 LYS A O 1
ATOM 651 N N . ILE A 1 81 ? -13.83354 -24.16454 -0.98463 1.000 29.09808 520 ILE A N 1
ATOM 652 C CA . ILE A 1 81 ? -12.96096 -23.98593 0.16836 1.000 31.26895 520 ILE A CA 1
ATOM 653 C C . ILE A 1 81 ? -12.14818 -22.72233 -0.03287 1.000 26.99549 520 ILE A C 1
ATOM 654 O O . ILE A 1 81 ? -11.43507 -22.58564 -1.04169 1.000 26.99387 520 ILE A O 1
ATOM 659 N N . LEU A 1 82 ? -12.23357 -21.81977 0.93884 1.000 25.51898 521 LEU A N 1
ATOM 660 C CA . LEU A 1 82 ? -11.38341 -20.64548 0.99180 1.000 27.08548 521 LEU A CA 1
ATOM 661 C C . LEU A 1 82 ? -10.40990 -20.86390 2.14614 1.000 26.71037 521 LEU A C 1
ATOM 662 O O . LEU A 1 82 ? -10.82570 -20.94536 3.30355 1.000 27.62088 521 LEU A O 1
ATOM 667 N N . ILE A 1 83 ? -9.12865 -20.97195 1.83737 1.000 26.62054 522 ILE A N 1
ATOM 668 C CA . ILE A 1 83 ? -8.08834 -21.20344 2.83270 1.000 27.10946 522 ILE A CA 1
ATOM 669 C C . ILE A 1 83 ? -7.42684 -19.86904 3.13044 1.000 29.72023 522 ILE A C 1
ATOM 670 O O . ILE A 1 83 ? -6.94021 -19.19839 2.21684 1.000 30.27382 522 ILE A O 1
ATOM 675 N N . THR A 1 84 ? -7.43157 -19.45852 4.39506 1.000 25.36913 523 THR A N 1
ATOM 676 C CA . THR A 1 84 ? -6.97871 -18.12243 4.74422 1.000 33.23344 523 THR A CA 1
ATOM 677 C C . THR A 1 84 ? -5.92569 -18.18331 5.83562 1.000 32.38987 523 THR A C 1
ATOM 678 O O . THR A 1 84 ? -5.92017 -19.06863 6.69766 1.000 28.58221 523 THR A O 1
ATOM 682 N N . THR A 1 85 ? -5.02092 -17.22562 5.75531 1.000 27.66830 524 THR A N 1
ATOM 683 C CA . THR A 1 85 ? -3.93568 -17.03777 6.69683 1.000 32.95984 524 THR A CA 1
ATOM 684 C C . THR A 1 85 ? -3.98097 -15.58152 7.12757 1.000 38.86250 524 THR A C 1
ATOM 685 O O . THR A 1 85 ? -4.09983 -14.69445 6.27081 1.000 31.76280 524 THR A O 1
ATOM 689 N N . ASP A 1 86 ? -4.06676 -15.38416 8.45354 1.000 33.71807 525 ASP A N 1
ATOM 690 C CA A ASP A 1 86 ? -3.96787 -14.16637 9.26651 0.422 37.07203 525 ASP A CA 1
ATOM 691 C CA B ASP A 1 86 ? -3.91967 -14.11696 9.18360 0.578 37.11021 525 ASP A CA 1
ATOM 692 C C . ASP A 1 86 ? -5.07335 -13.13879 8.99654 1.000 36.12805 525 ASP A C 1
ATOM 693 O O . ASP A 1 86 ? -5.26704 -12.23609 9.81977 1.000 37.73971 525 ASP A O 1
ATOM 702 N N . ILE A 1 87 ? -5.88978 -13.31990 7.95405 1.000 34.64291 526 ILE A N 1
ATOM 703 C CA . ILE A 1 87 ? -6.99223 -12.40652 7.65375 1.000 34.48066 526 ILE A CA 1
ATOM 704 C C . ILE A 1 87 ? -8.22167 -13.22276 7.28344 1.000 41.55616 526 ILE A C 1
ATOM 705 O O . ILE A 1 87 ? -8.12935 -14.37620 6.86038 1.000 40.61054 526 ILE A O 1
ATOM 710 N N . VAL A 1 88 ? -9.38911 -12.61053 7.45811 1.000 38.26435 527 VAL A N 1
ATOM 711 C CA . VAL A 1 88 ? -10.59464 -13.00867 6.74227 1.000 34.71668 527 VAL A CA 1
ATOM 712 C C . VAL A 1 88 ? -11.00802 -11.80923 5.91349 1.000 38.73267 527 VAL A C 1
ATOM 713 O O . VAL A 1 88 ? -11.13604 -10.70254 6.45548 1.000 44.26012 527 VAL A O 1
ATOM 717 N N . SER A 1 89 ? -11.17319 -12.02189 4.60439 1.000 34.52807 528 SER A N 1
ATOM 718 C CA . SER A 1 89 ? -11.44728 -10.92780 3.67978 1.000 39.48812 528 SER A CA 1
ATOM 719 C C . SER A 1 89 ? -12.77221 -10.25988 4.00882 1.000 40.59379 528 SER A C 1
ATOM 720 O O . SER A 1 89 ? -13.75473 -10.92937 4.33515 1.000 35.11010 528 SER A O 1
ATOM 723 N N . ARG A 1 90 ? -12.78409 -8.92614 3.92848 1.000 36.81153 529 ARG A N 1
ATOM 724 C CA . ARG A 1 90 ? -13.89370 -8.16408 4.47887 1.000 38.07907 529 ARG A CA 1
ATOM 725 C C . ARG A 1 90 ? -15.18104 -8.34762 3.68443 1.000 39.62819 529 ARG A C 1
ATOM 726 O O . ARG A 1 90 ? -16.26987 -8.35953 4.27197 1.000 49.60192 529 ARG A O 1
ATOM 734 N N . GLY A 1 91 ? -15.08857 -8.50720 2.36738 1.000 35.56684 530 GLY A N 1
ATOM 735 C CA . GLY A 1 91 ? -16.28793 -8.65792 1.56058 1.000 42.86583 530 GLY A CA 1
ATOM 736 C C . GLY A 1 91 ? -16.94860 -10.02508 1.59407 1.000 40.10932 530 GLY A C 1
ATOM 737 O O . GLY A 1 91 ? -17.94113 -10.23769 0.88763 1.000 39.06452 530 GLY A O 1
ATOM 738 N N . LEU A 1 92 ? -16.42350 -10.95801 2.38666 1.000 36.68710 531 LEU A N 1
ATOM 739 C CA . LEU A 1 92 ? -16.96738 -12.31306 2.44538 1.000 38.83362 531 LEU A CA 1
ATOM 740 C C . LEU A 1 92 ? -18.36041 -12.31608 3.07086 1.000 38.11867 531 LEU A C 1
ATOM 741 O O . LEU A 1 92 ? -18.54493 -11.84244 4.19598 1.000 38.97203 531 LEU A O 1
ATOM 746 N N . ASP A 1 93 ? -19.34423 -12.85252 2.34801 1.000 39.00220 532 ASP A N 1
ATOM 747 C CA . ASP A 1 93 ? -20.69742 -12.98018 2.88191 1.000 37.54285 532 ASP A CA 1
ATOM 748 C C . ASP A 1 93 ? -20.73893 -14.26242 3.71206 1.000 40.86199 532 ASP A C 1
ATOM 749 O O . ASP A 1 93 ? -20.67788 -15.37201 3.16652 1.000 38.62179 532 ASP A O 1
ATOM 754 N N . LEU A 1 94 ? -20.87333 -14.09957 5.03202 1.000 37.18639 533 LEU A N 1
ATOM 755 C CA . LEU A 1 94 ? -20.82073 -15.21848 5.97142 1.000 41.44809 533 LEU A CA 1
ATOM 756 C C . LEU A 1 94 ? -22.03384 -16.13320 5.86960 1.000 42.63547 533 LEU A C 1
ATOM 757 O O . LEU A 1 94 ? -21.96256 -17.28170 6.32673 1.000 36.31598 533 LEU A O 1
ATOM 762 N N . ASN A 1 95 ? -23.12553 -15.65767 5.25352 1.000 36.42124 534 ASN A N 1
ATOM 763 C CA . ASN A 1 95 ? -24.31101 -16.48399 5.03230 1.000 42.57879 534 ASN A CA 1
ATOM 764 C C . ASN A 1 95 ? -24.01506 -17.70602 4.16983 1.000 39.89580 534 ASN A C 1
ATOM 765 O O . ASN A 1 95 ? -24.69831 -18.72789 4.29244 1.000 42.92487 534 ASN A O 1
ATOM 770 N N . ASP A 1 96 ? -23.00016 -17.62960 3.31074 1.000 35.07643 535 ASP A N 1
ATOM 771 C CA . ASP A 1 96 ? -22.63538 -18.7658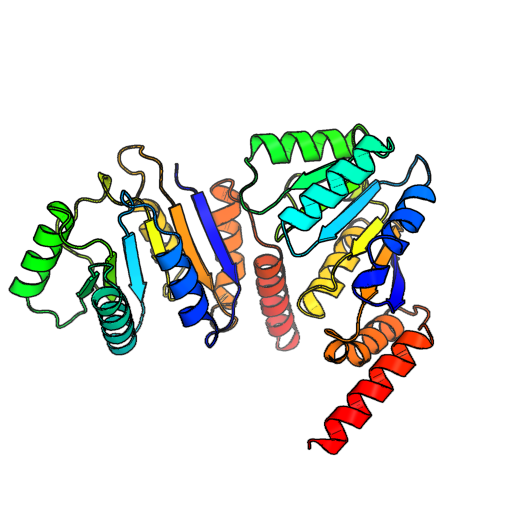7 2.47264 1.000 39.31395 535 ASP A CA 1
ATOM 772 C C . ASP A 1 96 ? -21.81872 -19.82261 3.20987 1.000 36.34118 535 ASP A C 1
ATOM 773 O O . ASP A 1 96 ? -21.64729 -20.92028 2.67750 1.000 40.09847 535 ASP A O 1
ATOM 778 N N . VAL A 1 97 ? -21.27945 -19.51427 4.38678 1.000 34.26656 536 VAL A N 1
ATOM 779 C CA . VAL A 1 97 ? -20.34325 -20.41170 5.06078 1.000 32.99129 536 VAL A CA 1
ATOM 780 C C . VAL A 1 97 ? -21.10965 -21.46162 5.86021 1.000 32.87702 536 VAL A C 1
ATOM 781 O O . VAL A 1 97 ? -21.88280 -21.12592 6.76257 1.000 35.19993 536 VAL A O 1
ATOM 785 N N . THR A 1 98 ? -20.86093 -22.73887 5.56835 1.000 29.53029 537 THR A N 1
ATOM 786 C CA . THR A 1 98 ? -21.45253 -23.81206 6.36035 1.000 30.54418 537 THR A CA 1
ATOM 787 C C . THR A 1 98 ? -20.49098 -24.38517 7.38976 1.000 31.12228 537 THR A C 1
ATOM 788 O O . THR A 1 98 ? -20.94507 -24.94911 8.39464 1.000 31.16123 537 THR A O 1
ATOM 792 N N . HIS A 1 99 ? -19.18405 -24.24784 7.16864 1.000 26.17483 538 HIS A N 1
ATOM 793 C CA . HIS A 1 99 ? -18.16918 -24.83203 8.03506 1.000 26.98080 538 HIS A CA 1
ATOM 794 C C . HIS A 1 99 ? -17.01341 -23.87146 8.24622 1.000 28.10008 538 HIS A C 1
ATOM 795 O O . HIS A 1 99 ? -16.54491 -23.21195 7.30930 1.000 27.56770 538 HIS A O 1
ATOM 802 N N . VAL A 1 100 ? -16.52557 -23.84388 9.47612 1.000 23.79436 539 VAL A N 1
ATOM 803 C CA . VAL A 1 100 ? -15.20479 -23.31928 9.80044 1.000 24.48805 539 VAL A CA 1
ATOM 804 C C . VAL A 1 100 ? -14.31475 -24.51841 10.11786 1.000 26.30246 539 VAL A C 1
ATOM 805 O O . VAL A 1 100 ? -14.73147 -25.41949 10.85086 1.000 25.51342 539 VAL A O 1
ATOM 809 N N . TYR A 1 101 ? -13.12124 -24.56177 9.52513 1.000 25.92042 540 TYR A N 1
ATOM 810 C CA . TYR A 1 101 ? -12.16966 -25.65001 9.73861 1.000 22.33223 540 TYR A CA 1
ATOM 811 C C . TYR A 1 101 ? -10.83175 -25.07199 10.17212 1.000 22.32523 540 TYR A C 1
ATOM 812 O O . TYR A 1 101 ? -10.13971 -24.44423 9.36797 1.000 23.64548 540 TYR A O 1
ATOM 821 N N . ASN A 1 102 ? -10.43438 -25.33257 11.41383 1.000 22.51801 541 ASN A N 1
ATOM 822 C CA . ASN A 1 102 ? -9.14582 -24.86527 11.93037 1.000 25.18506 541 ASN A CA 1
ATOM 823 C C . ASN A 1 102 ? -8.12754 -25.97380 11.72346 1.000 28.27535 541 ASN A C 1
ATOM 824 O O . ASN A 1 102 ? -8.01524 -26.90036 12.54366 1.000 23.49218 541 ASN A O 1
ATOM 829 N N . TYR A 1 103 ? -7.39744 -25.88396 10.60331 1.000 24.21521 542 TYR A N 1
ATOM 830 C CA . TYR A 1 103 ? -6.33029 -26.84139 10.33325 1.000 28.18565 542 TYR A CA 1
ATOM 831 C C . TYR A 1 103 ? -5.22772 -26.69738 11.37095 1.000 30.49905 542 TYR A C 1
ATOM 832 O O . TYR A 1 103 ? -4.68211 -27.69371 11.84809 1.000 27.03711 542 TYR A O 1
ATOM 841 N N . ASP A 1 104 ? -4.89075 -25.46816 11.72784 1.000 28.41782 543 ASP A N 1
ATOM 842 C CA . ASP A 1 104 ? -4.02465 -25.19013 12.86103 1.000 31.84146 543 ASP A CA 1
ATOM 843 C C . ASP A 1 104 ? -4.87312 -24.56804 13.95668 1.000 32.78772 543 ASP A C 1
ATOM 844 O O . ASP A 1 104 ? -5.70696 -23.69664 13.67416 1.000 30.28926 543 ASP A O 1
ATOM 849 N N . PHE A 1 105 ? -4.66728 -25.02337 15.19461 1.000 33.16736 544 PHE A N 1
ATOM 850 C CA . PHE A 1 105 ? -5.33785 -24.40449 16.33322 1.000 36.37196 544 PHE A CA 1
ATOM 851 C C . PHE A 1 105 ? -4.95032 -22.92841 16.42427 1.000 29.24777 544 PHE A C 1
ATOM 852 O O . PHE A 1 105 ? -3.76295 -22.60401 16.30555 1.000 28.18813 544 PHE A O 1
ATOM 860 N N . PRO A 1 106 ? -5.90834 -22.01893 16.62479 1.000 33.38664 545 PRO A N 1
ATOM 861 C CA . PRO A 1 106 ? -5.59501 -20.57625 16.65331 1.000 37.41871 545 PRO A CA 1
ATOM 862 C C . PRO A 1 106 ? -4.71104 -20.20386 17.83481 1.000 34.35724 545 PRO A C 1
ATOM 863 O O . PRO A 1 106 ? -4.47241 -21.00168 18.73479 1.000 31.52891 545 PRO A O 1
ATOM 867 N N . ARG A 1 107 ? -4.20112 -18.96876 17.82227 1.000 35.55876 546 ARG A N 1
ATOM 868 C CA . ARG A 1 107 ? -3.13516 -18.67927 18.77538 1.000 36.76958 546 ARG A CA 1
ATOM 869 C C . ARG A 1 107 ? -3.65127 -18.48598 20.19473 1.000 33.02066 546 ARG A C 1
ATOM 870 O O . ARG A 1 107 ? -2.84351 -18.52806 21.12502 1.000 36.89825 546 ARG A O 1
ATOM 878 N N . ASN A 1 108 ? -4.95813 -18.28955 20.37972 1.000 30.83392 547 ASN A N 1
ATOM 879 C CA . ASN A 1 108 ? -5.56341 -18.27625 21.71015 1.000 30.63252 547 ASN A CA 1
ATOM 880 C C . ASN A 1 108 ? -7.04920 -18.59251 21.61017 1.000 33.48639 547 ASN A C 1
ATOM 881 O O . ASN A 1 108 ? -7.62272 -18.67870 20.51833 1.000 27.84905 547 ASN A O 1
ATOM 886 N N . ILE A 1 109 ? -7.66924 -18.69991 22.78976 1.000 29.56095 548 ILE A N 1
ATOM 887 C CA . ILE A 1 109 ? -9.04806 -19.15447 22.91647 1.000 29.57422 548 ILE A CA 1
ATOM 888 C C . ILE A 1 109 ? -10.02202 -18.10553 22.39937 1.000 30.16716 548 ILE A C 1
ATOM 889 O O . ILE A 1 109 ? -11.05360 -18.44363 21.80219 1.000 27.27459 548 ILE A O 1
ATOM 894 N N . ASP A 1 110 ? -9.69757 -16.81699 22.59178 1.000 31.09573 549 ASP A N 1
ATOM 895 C CA . ASP A 1 110 ? -10.55279 -15.73361 22.10937 1.000 29.47973 549 ASP A CA 1
ATOM 896 C C . ASP A 1 110 ? -10.65373 -15.73466 20.58370 1.000 24.65322 549 ASP A C 1
ATOM 897 O O . ASP A 1 110 ? -11.73491 -15.47987 20.02471 1.000 26.11381 549 ASP A O 1
ATOM 902 N N . VAL A 1 111 ? -9.55493 -16.06820 19.89579 1.000 23.89469 550 VAL A N 1
ATOM 903 C CA . VAL A 1 111 ? -9.61256 -16.21839 18.43675 1.000 26.85220 550 VAL A CA 1
ATOM 904 C C . VAL A 1 111 ? -10.49881 -17.40606 18.05183 1.000 24.67917 550 VAL A C 1
ATOM 905 O O . VAL A 1 111 ? -11.29167 -17.31810 17.10378 1.000 24.58833 550 VAL A O 1
ATOM 909 N N . TYR A 1 112 ? -10.41287 -18.51005 18.81120 1.000 24.82369 551 TYR A N 1
ATOM 910 C CA . TYR A 1 112 ? -11.27748 -19.67905 18.57861 1.000 24.71643 551 TYR A CA 1
ATOM 911 C C . TYR A 1 112 ? -12.75728 -19.31668 18.67772 1.000 23.40876 551 TYR A C 1
ATOM 912 O O . TYR A 1 112 ? -13.55443 -19.64620 17.78202 1.000 23.99222 551 TYR A O 1
ATOM 921 N N . VAL A 1 113 ? -13.12903 -18.62744 19.76420 1.000 24.29027 552 VAL A N 1
ATOM 922 C CA . VAL A 1 113 ? -14.51627 -18.22043 20.00151 1.000 27.02345 552 VAL A CA 1
ATOM 923 C C . VAL A 1 113 ? -14.99903 -17.27206 18.91033 1.000 29.77035 552 VAL A C 1
ATOM 924 O O . VAL A 1 113 ? -16.13035 -17.40016 18.40792 1.000 27.41196 552 VAL A O 1
ATOM 928 N N . HIS A 1 114 ? -14.13547 -16.33558 18.50023 1.000 24.91782 553 HIS A N 1
ATOM 929 C CA . HIS A 1 114 ? -14.45551 -15.44146 17.38355 1.000 30.32293 553 HIS A CA 1
ATOM 930 C C . HIS A 1 114 ? -14.73880 -16.21328 16.08635 1.000 28.95524 553 HIS A C 1
ATOM 931 O O . HIS A 1 114 ? -15.71071 -15.91333 15.36368 1.000 24.98061 553 HIS A O 1
ATOM 938 N N . ARG A 1 115 ? -13.94848 -17.26300 15.81550 1.000 23.44571 554 ARG A N 1
ATOM 939 C CA . ARG A 1 115 ? -14.18206 -18.05205 14.60296 1.000 27.59847 554 ARG A CA 1
ATOM 940 C C . ARG A 1 115 ? -15.49288 -18.83424 14.65949 1.000 30.11273 554 ARG A C 1
ATOM 941 O O . ARG A 1 115 ? -16.19076 -18.93494 13.64146 1.000 27.53895 554 ARG A O 1
ATOM 949 N N . VAL A 1 116 ? -15.85992 -19.36537 15.83710 1.000 29.15551 555 VAL A N 1
ATOM 950 C CA . VAL A 1 116 ? -17.19392 -19.97165 16.00212 1.000 31.47570 555 VAL A CA 1
ATOM 951 C C . VAL A 1 116 ? -18.28840 -18.92233 15.74679 1.000 32.22881 555 VAL A C 1
ATOM 952 O O . VAL A 1 116 ? -19.32491 -19.19081 15.09645 1.000 33.71888 555 VAL A O 1
ATOM 956 N N . GLY A 1 117 ? -18.02697 -17.68660 16.18198 1.000 29.83942 556 GLY A N 1
ATOM 957 C CA . GLY A 1 117 ? -18.93995 -16.58959 15.91473 1.000 33.10937 556 GLY A CA 1
ATOM 958 C C . GLY A 1 117 ? -19.14701 -16.25670 14.44903 1.000 35.99459 556 GLY A C 1
ATOM 959 O O . GLY A 1 117 ? -20.17638 -15.67126 14.10549 1.000 34.37060 556 GLY A O 1
ATOM 960 N N . TYR A 1 118 ? -18.17651 -16.60297 13.57604 1.000 31.00488 557 TYR A N 1
ATOM 961 C CA . TYR A 1 118 ? -18.35020 -16.36022 12.12913 1.000 35.28739 557 TYR A CA 1
ATOM 962 C C . TYR A 1 118 ? -19.60740 -17.02428 11.57007 1.000 36.81608 557 TYR A C 1
ATOM 963 O O . TYR A 1 118 ? -20.27393 -16.46073 10.69313 1.000 41.86624 557 TYR A O 1
ATOM 972 N N . ILE A 1 119 ? -19.94412 -18.21625 12.05187 1.000 30.17794 558 ILE A N 1
ATOM 973 C CA . ILE A 1 119 ? -21.19893 -18.83937 11.64925 1.000 31.50321 558 ILE A CA 1
ATOM 974 C C . ILE A 1 119 ? -22.34173 -18.41516 12.56723 1.000 38.08606 558 ILE A C 1
ATOM 975 O O . ILE A 1 119 ? -23.45529 -18.15448 12.09314 1.000 39.01990 558 ILE A O 1
ATOM 980 N N . GLY A 1 120 ? -22.08351 -18.30978 13.88092 1.000 30.18497 559 GLY A N 1
ATOM 981 C CA . GLY A 1 120 ? -23.15052 -17.92402 14.80528 1.000 38.05536 559 GLY A CA 1
ATOM 982 C C . GLY A 1 120 ? -23.75361 -16.53271 14.58456 1.000 40.21828 559 GLY A C 1
ATOM 983 O O . GLY A 1 120 ? -24.90135 -16.29554 14.97766 1.000 42.04067 559 GLY A O 1
ATOM 984 N N . ARG A 1 121 ? -23.01498 -15.62063 13.94182 1.000 34.69750 560 ARG A N 1
ATOM 985 C CA . ARG A 1 121 ? -23.48362 -14.25050 13.72172 1.000 43.32587 560 ARG A CA 1
ATOM 986 C C . ARG A 1 121 ? -24.63897 -14.18316 12.73316 1.000 41.37714 560 ARG A C 1
ATOM 987 O O . ARG A 1 121 ? -25.47456 -13.27483 12.81419 1.000 41.05170 560 ARG A O 1
ATOM 995 N N . THR A 1 122 ? -24.68979 -15.10701 11.78249 1.000 39.56771 561 THR A N 1
ATOM 996 C CA . THR A 1 122 ? -25.74443 -15.09203 10.78158 1.000 41.21002 561 THR A CA 1
ATOM 997 C C . THR A 1 122 ? -27.05456 -15.68302 11.27907 1.000 43.74478 561 THR A C 1
ATOM 998 O O . THR A 1 122 ? -28.07568 -15.52451 10.60292 1.000 47.46416 561 THR A O 1
ATOM 1002 N N . GLY A 1 123 ? -27.05966 -16.35336 12.43146 1.000 44.00566 562 GLY A N 1
ATOM 1003 C CA . GLY A 1 123 ? -28.26891 -16.98443 12.91978 1.000 47.64297 562 GLY A CA 1
ATOM 1004 C C . GLY A 1 123 ? -28.59509 -18.31122 12.27058 1.000 54.02298 562 GLY A C 1
ATOM 1005 O O . GLY A 1 123 ? -29.62514 -18.91101 12.60732 1.000 52.17781 562 GLY A O 1
ATOM 1006 N N . LYS A 1 124 ? -27.75872 -18.77917 11.34776 1.000 52.01975 563 LYS A N 1
ATOM 1007 C CA . LYS A 1 124 ? -27.90097 -20.07762 10.71394 1.000 53.43963 563 LYS A CA 1
ATOM 1008 C C . LYS A 1 124 ? -27.05007 -21.11050 11.43761 1.000 55.80570 563 LYS A C 1
ATOM 1009 O O . LYS A 1 124 ? -26.04431 -20.78798 12.07705 1.000 53.30610 563 LYS A O 1
ATOM 1015 N N . THR A 1 125 ? -27.46370 -22.36723 11.32837 1.000 49.68887 564 THR A N 1
ATOM 1016 C CA . THR A 1 125 ? -26.65998 -23.43157 11.89837 1.000 49.54168 564 THR A CA 1
ATOM 1017 C C . THR A 1 125 ? -25.45927 -23.72190 11.00579 1.000 43.16054 564 THR A C 1
ATOM 1018 O O . THR A 1 125 ? -25.43038 -23.38894 9.82046 1.000 46.97983 564 THR A O 1
ATOM 1022 N N . GLY A 1 126 ? -24.45699 -24.33988 11.60537 1.000 36.85986 565 GLY A N 1
ATOM 1023 C CA . GLY A 1 126 ? -23.22640 -24.64412 10.90820 1.000 37.04769 565 GLY A CA 1
ATOM 1024 C C . GLY A 1 126 ? -22.31853 -25.39668 11.84495 1.000 33.42567 565 GLY A C 1
ATOM 1025 O O . GLY A 1 126 ? -22.69296 -25.73249 12.97196 1.000 36.67541 565 GLY A O 1
ATOM 1026 N N . THR A 1 127 ? -21.11376 -25.66869 11.36208 1.000 31.20545 566 THR A N 1
ATOM 1027 C CA . THR A 1 127 ? -20.19502 -26.54340 12.07093 1.000 30.55869 566 THR A CA 1
ATOM 1028 C C . THR A 1 127 ? -18.80594 -25.92791 12.11128 1.000 28.53687 566 THR A C 1
ATOM 1029 O O . THR A 1 127 ? -18.30290 -25.45841 11.08677 1.000 29.22030 566 THR A O 1
ATOM 1033 N N . SER A 1 128 ? -18.19365 -25.94475 13.29073 1.000 27.37392 567 SER A N 1
ATOM 1034 C CA . SER A 1 128 ? -16.77205 -25.69577 13.47476 1.000 28.46530 567 SER A CA 1
ATOM 1035 C C . SER A 1 128 ? -16.05250 -27.01832 13.74901 1.000 33.48555 567 SER A C 1
ATOM 1036 O O . SER A 1 128 ? -16.47159 -27.79730 14.62056 1.000 30.40662 567 SER A O 1
ATOM 1039 N N . VAL A 1 129 ? -14.98299 -27.27352 12.99138 1.000 25.33120 568 VAL A N 1
ATOM 1040 C CA . VAL A 1 129 ? -14.11880 -28.44463 13.13830 1.000 25.85230 568 VAL A CA 1
ATOM 1041 C C . VAL A 1 129 ? -12.72050 -27.93632 13.45245 1.000 27.19830 568 VAL A C 1
ATOM 1042 O O . VAL A 1 129 ? -12.20217 -27.08212 12.73082 1.000 24.36084 568 VAL A O 1
ATOM 1046 N N . THR A 1 130 ? -12.10269 -28.44882 14.50771 1.000 24.21676 569 THR A N 1
ATOM 1047 C CA . THR A 1 130 ? -10.78855 -27.95040 14.91131 1.000 25.37371 569 THR A CA 1
ATOM 1048 C C . THR A 1 130 ? -9.80961 -29.08324 15.18249 1.000 27.13897 569 THR A C 1
ATOM 1049 O O . THR A 1 130 ? -10.13741 -30.02115 15.91711 1.000 26.98071 569 THR A O 1
ATOM 1053 N N . LEU A 1 131 ? -8.60455 -28.99273 14.59620 1.000 26.20473 570 LEU A N 1
ATOM 1054 C CA . LEU A 1 131 ? -7.52974 -29.93381 14.89542 1.000 31.16498 570 LEU A CA 1
ATOM 1055 C C . LEU A 1 131 ? -6.64780 -29.37076 16.00109 1.000 30.66551 570 LEU A C 1
ATOM 1056 O O . LEU A 1 131 ? -6.23695 -28.20812 15.94651 1.000 26.94811 570 LEU A O 1
ATOM 1061 N N . ILE A 1 132 ? -6.34117 -30.19736 16.99526 1.000 28.38559 571 ILE A N 1
ATOM 1062 C CA . ILE A 1 132 ? -5.49580 -29.78008 18.10376 1.000 31.54540 571 ILE A CA 1
ATOM 1063 C C . ILE A 1 132 ? -4.45251 -30.86308 18.33058 1.000 34.74970 571 ILE A C 1
ATOM 1064 O O . ILE A 1 132 ? -4.73618 -32.05734 18.16677 1.000 32.78136 571 ILE A O 1
ATOM 1069 N N . THR A 1 133 ? -3.21898 -30.43739 18.61505 1.000 31.06631 572 THR A N 1
ATOM 1070 C CA . THR A 1 133 ? -2.09129 -31.33267 18.87270 1.000 36.25693 572 THR A CA 1
ATOM 1071 C C . THR A 1 133 ? -1.47469 -30.96245 20.22012 1.000 40.06536 572 THR A C 1
ATOM 1072 O O . THR A 1 133 ? -1.92775 -30.02404 20.89247 1.000 29.38753 572 THR A O 1
ATOM 1076 N N . GLN A 1 134 ? -0.41362 -31.69714 20.60277 1.000 36.82953 573 GLN A N 1
ATOM 1077 C CA . GLN A 1 134 ? 0.19273 -31.54848 21.93041 1.000 41.48584 573 GLN A CA 1
ATOM 1078 C C . GLN A 1 134 ? 0.80284 -30.16892 22.14300 1.000 38.65161 573 GLN A C 1
ATOM 1079 O O . GLN A 1 134 ? 0.87393 -29.68813 23.28225 1.000 39.51224 573 GLN A O 1
ATOM 1085 N N . ARG A 1 135 ? 1.19432 -29.50018 21.05461 1.000 36.48866 574 ARG A N 1
ATOM 1086 C CA . ARG A 1 135 ? 1.80674 -28.17157 21.09756 1.000 39.93311 574 ARG A CA 1
ATOM 1087 C C . ARG A 1 135 ? 0.83390 -27.14140 21.65209 1.000 35.66598 574 ARG A C 1
ATOM 1088 O O . ARG A 1 135 ? 1.25672 -26.13267 22.22103 1.000 36.29880 574 ARG A O 1
ATOM 1096 N N . ASP A 1 136 ? -0.46449 -27.41066 21.54034 1.000 36.79093 575 ASP A N 1
ATOM 1097 C CA . ASP A 1 136 ? -1.50914 -26.54592 22.04923 1.000 34.67841 575 ASP A CA 1
ATOM 1098 C C . ASP A 1 136 ? -2.21987 -27.14326 23.25568 1.000 32.18724 575 ASP A C 1
ATOM 1099 O O . ASP A 1 136 ? -3.33075 -26.70654 23.58696 1.000 30.32318 575 ASP A O 1
ATOM 1104 N N . SER A 1 137 ? -1.58481 -28.10815 23.93806 1.000 30.49145 576 SER A N 1
ATOM 1105 C CA . SER A 1 137 ? -2.22137 -28.75608 25.08516 1.000 33.17788 576 SER A CA 1
ATOM 1106 C C . SER A 1 137 ? -2.51842 -27.78715 26.23180 1.000 32.27886 576 SER A C 1
ATOM 1107 O O . SER A 1 137 ? -3.48022 -28.01461 26.97613 1.000 33.68456 576 SER A O 1
ATOM 1110 N N . LYS A 1 138 ? -1.79476 -26.65735 26.32399 1.000 30.92954 577 LYS A N 1
ATOM 1111 C CA . LYS A 1 138 ? -2.10979 -25.64669 27.33696 1.000 33.01551 577 LYS A CA 1
ATOM 1112 C C . LYS A 1 138 ? -3.48730 -25.00211 27.14261 1.000 32.14427 577 LYS A C 1
ATOM 1113 O O . LYS A 1 138 ? -4.00825 -24.40635 28.08776 1.000 33.49820 577 LYS A O 1
ATOM 1119 N N . MET A 1 139 ? -4.09957 -25.14329 25.96324 1.000 29.95202 578 MET A N 1
ATOM 1120 C CA . MET A 1 139 ? -5.44129 -24.64545 25.66963 1.000 32.26306 578 MET A CA 1
ATOM 1121 C C . MET A 1 139 ? -6.54836 -25.63447 26.00672 1.000 28.19902 578 MET A C 1
ATOM 1122 O O . MET A 1 139 ? -7.72621 -25.23167 26.01468 1.000 28.36136 578 MET A O 1
ATOM 1127 N N . ALA A 1 140 ? -6.19653 -26.90634 26.25986 1.000 29.54760 579 ALA A N 1
ATOM 1128 C CA . ALA A 1 140 ? -7.19386 -27.98051 26.25850 1.000 33.20910 579 ALA A CA 1
ATOM 1129 C C . ALA A 1 140 ? -8.25920 -27.76563 27.33093 1.000 26.46190 579 ALA A C 1
ATOM 1130 O O . ALA A 1 140 ? -9.46335 -27.80770 27.03100 1.000 28.15712 579 ALA A O 1
ATOM 1132 N N . GLY A 1 141 ? -7.82686 -27.40226 28.54331 1.000 28.74481 580 GLY A N 1
ATOM 1133 C CA . GLY A 1 141 ? -8.76167 -27.13703 29.62996 1.000 26.24041 580 GLY A CA 1
ATOM 1134 C C . GLY A 1 141 ? -9.71013 -25.99661 29.31860 1.000 33.81532 580 GLY A C 1
ATOM 1135 O O . GLY A 1 141 ? -10.92929 -26.14715 29.46248 1.000 30.79168 580 GLY A O 1
ATOM 1136 N N . GLU A 1 142 ? -9.17444 -24.89478 28.75842 1.000 29.59485 581 GLU A N 1
ATOM 1137 C CA . GLU A 1 142 ? -10.01996 -23.75249 28.42086 1.000 33.09944 581 GLU A CA 1
ATOM 1138 C C . GLU A 1 142 ? -11.00880 -24.12130 27.33228 1.000 31.36755 581 GLU A C 1
ATOM 1139 O O . GLU A 1 142 ? -12.18236 -23.70708 27.38375 1.000 31.33788 581 GLU A O 1
ATOM 1145 N N . LEU A 1 143 ? -10.58293 -25.00352 26.42125 1.000 24.68030 582 LEU A N 1
ATOM 1146 C CA . LEU A 1 143 ? -11.45105 -25.39966 25.32625 1.000 26.14993 582 LEU A CA 1
ATOM 1147 C C . LEU A 1 143 ? -12.60558 -26.24380 25.84826 1.000 26.32409 582 LEU A C 1
ATOM 1148 O O . LEU A 1 143 ? -13.75113 -26.07457 25.40514 1.000 25.34847 582 LEU A O 1
ATOM 1153 N N . ILE A 1 144 ? -12.33082 -27.09124 26.85461 1.000 27.11314 583 ILE A N 1
ATOM 1154 C CA . ILE A 1 144 ? -13.38125 -27.91012 27.45638 1.000 25.40302 583 ILE A CA 1
ATOM 1155 C C . ILE A 1 144 ? -14.44060 -27.01720 28.08750 1.000 29.82921 583 ILE A C 1
ATOM 1156 O O . ILE A 1 144 ? -15.65564 -27.24244 27.90128 1.000 26.80151 583 ILE A O 1
ATOM 1161 N N . LYS A 1 145 ? -13.99348 -25.91216 28.71939 1.000 29.93530 584 LYS A N 1
ATOM 1162 C CA . LYS A 1 145 ? -14.94551 -24.98955 29.33379 1.000 27.88009 584 LYS A CA 1
ATOM 1163 C C . LYS A 1 145 ? -15.82631 -24.35094 28.27382 1.000 29.00941 584 LYS A C 1
ATOM 1164 O O . LYS A 1 145 ? -17.05276 -24.27617 28.45727 1.000 33.41417 584 LYS A O 1
ATOM 1170 N N . ILE A 1 146 ? -15.23320 -24.01461 27.11145 1.000 29.90127 585 ILE A N 1
ATOM 1171 C CA . ILE A 1 146 ? -16.00891 -23.43833 26.00963 1.000 31.40506 585 ILE A CA 1
ATOM 1172 C C . ILE A 1 146 ? -17.05126 -24.43247 25.54097 1.000 26.94216 585 ILE A C 1
ATOM 1173 O O . ILE A 1 146 ? -18.24368 -24.09519 25.41958 1.000 27.76469 585 ILE A O 1
ATOM 1178 N N . LEU A 1 147 ? -16.63948 -25.70617 25.40343 1.000 27.49509 586 LEU A N 1
ATOM 1179 C CA . LEU A 1 147 ? -17.58169 -26.72257 24.96531 1.000 27.95448 586 LEU A CA 1
ATOM 1180 C C . LEU A 1 147 ? -18.68301 -26.91796 25.99649 1.000 29.94713 586 LEU A C 1
ATOM 1181 O O . LEU A 1 147 ? -19.85432 -27.08994 25.63161 1.000 27.82064 586 LEU A O 1
ATOM 1186 N N . ASP A 1 148 ? -18.33978 -26.83842 27.29089 1.000 26.36415 587 ASP A N 1
ATOM 1187 C CA . ASP A 1 148 ? -19.38539 -27.09360 28.27185 1.000 29.19177 587 ASP A CA 1
ATOM 1188 C C . ASP A 1 148 ? -20.35512 -25.92420 28.31873 1.000 32.41583 587 ASP A C 1
ATOM 1189 O O . ASP A 1 148 ? -21.55890 -26.13018 28.51770 1.000 32.19354 587 ASP A O 1
ATOM 1194 N N . ARG A 1 149 ? -19.85371 -24.71121 28.05126 1.000 30.71676 588 ARG A N 1
ATOM 1195 C CA . ARG A 1 149 ? -20.69890 -23.52102 28.09755 1.000 35.46207 588 ARG A CA 1
ATOM 1196 C C . ARG A 1 149 ? -21.68157 -23.48932 26.93123 1.000 32.30707 588 ARG A C 1
ATOM 1197 O O . ARG A 1 149 ? -22.82407 -23.04696 27.08821 1.000 35.65846 588 ARG A O 1
ATOM 1205 N N . ALA A 1 150 ? -21.26821 -24.01353 25.78000 1.000 30.00757 589 ALA A N 1
ATOM 1206 C CA . ALA A 1 150 ? -22.06254 -24.06305 24.56276 1.000 31.83105 589 ALA A CA 1
ATOM 1207 C C . ALA A 1 150 ? -22.91498 -25.32330 24.45756 1.000 35.71806 589 ALA A C 1
ATOM 1208 O O . ALA A 1 150 ? -23.54965 -25.53322 23.41478 1.000 30.72043 589 ALA A O 1
ATOM 1210 N N . ASN A 1 151 ? -22.93336 -26.15271 25.51205 1.000 28.60732 590 ASN A N 1
ATOM 1211 C CA . ASN A 1 151 ? -23.65201 -27.43053 25.54098 1.000 34.01266 590 ASN A CA 1
ATOM 1212 C C . ASN A 1 151 ? -23.24277 -28.33498 24.37863 1.000 30.48836 590 ASN A C 1
ATOM 1213 O O . ASN A 1 151 ? -24.08131 -28.87838 23.66111 1.000 29.85264 590 ASN A O 1
ATOM 1218 N N . GLN A 1 152 ? -21.93242 -28.45679 24.17537 1.000 26.76759 591 GLN A N 1
ATOM 1219 C CA . GLN A 1 152 ? -21.36695 -29.28363 23.11576 1.000 29.87554 591 GLN A CA 1
ATOM 1220 C C . GLN A 1 152 ? -20.71596 -30.52552 23.70876 1.000 31.95701 591 GLN A C 1
ATOM 1221 O O . GLN A 1 152 ? -20.23623 -30.50104 24.84664 1.000 32.56160 591 GLN A O 1
ATOM 1227 N N . SER A 1 153 ? -20.70196 -31.61282 22.92976 1.000 31.39599 592 SER A N 1
ATOM 1228 C CA . SER A 1 153 ? -20.07618 -32.85494 23.38438 1.000 36.77416 592 SER A CA 1
ATOM 1229 C C . SER A 1 153 ? -18.57772 -32.65612 23.58962 1.000 34.20075 592 SER A C 1
ATOM 1230 O O . SER A 1 153 ? -17.93834 -31.83294 22.92637 1.000 29.64572 592 SER A O 1
ATOM 1233 N N . VAL A 1 154 ? -18.03532 -33.35373 24.57620 1.000 29.99972 593 VAL A N 1
ATOM 1234 C CA . VAL A 1 154 ? -16.62420 -33.23994 24.93158 1.000 29.75398 593 VAL A CA 1
ATOM 1235 C C . VAL A 1 154 ? -15.94346 -34.55232 24.56166 1.000 34.10316 593 VAL A C 1
ATOM 1236 O O . VAL A 1 154 ? -16.32373 -35.60738 25.08989 1.000 33.86474 593 VAL A O 1
ATOM 1240 N N . PRO A 1 155 ? -14.97965 -34.54166 23.63902 1.000 28.94637 594 PRO A N 1
ATOM 1241 C CA . PRO A 1 155 ? -14.32536 -35.79191 23.24032 1.000 27.92470 594 PRO A CA 1
ATOM 1242 C C . PRO A 1 155 ? -13.37669 -36.26235 24.32473 1.000 33.68495 594 PRO A C 1
ATOM 1243 O O . PRO A 1 155 ? -12.72635 -35.45401 24.98963 1.000 23.04959 594 PRO A O 1
ATOM 1247 N N . GLU A 1 156 ? -13.28651 -37.59669 24.47082 1.000 32.21883 595 GLU A N 1
ATOM 1248 C CA . GLU A 1 156 ? -12.42514 -38.19835 25.48884 1.000 27.33126 595 GLU A CA 1
ATOM 1249 C C . GLU A 1 156 ? -10.96409 -37.79498 25.31665 1.000 23.91258 595 GLU A C 1
ATOM 1250 O O . GLU A 1 156 ? -10.26872 -37.53154 26.30846 1.000 27.72960 595 GLU A O 1
ATOM 1256 N N . ASP A 1 157 ? -10.48663 -37.74108 24.06356 1.000 24.09575 596 ASP A N 1
ATOM 1257 C CA . ASP A 1 157 ? -9.08336 -37.41789 23.79416 1.000 24.80792 596 ASP A CA 1
ATOM 1258 C C . ASP A 1 157 ? -8.73075 -35.99906 24.24348 1.000 28.17800 596 ASP A C 1
ATOM 1259 O O . ASP A 1 157 ? -7.59907 -35.74283 24.67744 1.000 23.64583 596 ASP A O 1
ATOM 1264 N N . LEU A 1 158 ? -9.70218 -35.08727 24.20144 1.000 28.70900 597 LEU A N 1
ATOM 1265 C CA . LEU A 1 158 ? -9.46614 -33.72697 24.69067 1.000 27.14808 597 LEU A CA 1
ATOM 1266 C C . LEU A 1 158 ? -9.32646 -33.70419 26.21721 1.000 28.26316 597 LEU A C 1
ATOM 1267 O O . LEU A 1 158 ? -8.44257 -33.01637 26.75176 1.000 24.76438 597 LEU A O 1
ATOM 1272 N N . VAL A 1 159 ? -10.15670 -34.49092 26.92978 1.000 27.40501 598 VAL A N 1
ATOM 1273 C CA . VAL A 1 159 ? -10.01600 -34.63068 28.38424 1.000 24.72552 598 VAL A CA 1
ATOM 1274 C C . VAL A 1 159 ? -8.66053 -35.23380 28.74416 1.000 27.15071 598 VAL A C 1
ATOM 1275 O O . VAL A 1 159 ? -7.98863 -34.76559 29.67935 1.000 26.89732 598 VAL A O 1
ATOM 1279 N N . VAL A 1 160 ? -8.23120 -36.26659 27.99194 1.000 26.26030 599 VAL A N 1
ATOM 1280 C CA . VAL A 1 160 ? -6.92897 -36.89746 28.21822 1.000 24.62217 599 VAL A CA 1
ATOM 1281 C C . VAL A 1 160 ? -5.79460 -35.89164 28.04410 1.000 28.81895 599 VAL A C 1
ATOM 1282 O O . VAL A 1 160 ? -4.88212 -35.81944 28.88191 1.000 29.83162 599 VAL A O 1
ATOM 1286 N N . MET A 1 161 ? -5.86466 -35.07636 26.97723 1.000 28.46081 600 MET A N 1
ATOM 1287 C CA . MET A 1 161 ? -4.88634 -34.01005 26.74637 1.000 29.46109 600 MET A CA 1
ATOM 1288 C C . MET A 1 161 ? -4.82884 -33.02225 27.91358 1.000 28.08734 600 MET A C 1
ATOM 1289 O O . MET A 1 161 ? -3.73909 -32.64961 28.37456 1.000 28.61134 600 MET A O 1
ATOM 1294 N N . ALA A 1 162 ? -5.99700 -32.56106 28.38660 1.000 25.65529 601 ALA A N 1
ATOM 1295 C CA . ALA A 1 162 ? -6.01098 -31.57419 29.47209 1.000 28.23022 601 ALA A CA 1
ATOM 1296 C C . ALA A 1 162 ? -5.46865 -32.16503 30.77913 1.000 32.57382 601 ALA A C 1
ATOM 1297 O O . ALA A 1 162 ? -4.74045 -31.48404 31.52236 1.000 26.85642 601 ALA A O 1
ATOM 1299 N N . GLU A 1 163 ? -5.78509 -33.44341 31.05684 1.000 28.49333 602 GLU A N 1
ATOM 1300 C CA . GLU A 1 163 ? -5.24337 -34.10319 32.24377 1.000 29.30985 602 GLU A CA 1
ATOM 1301 C C . GLU A 1 163 ? -3.72810 -34.24885 32.15960 1.000 34.45203 602 GLU A C 1
ATOM 1302 O O . GLU A 1 163 ? -3.01695 -34.00949 33.15119 1.000 35.08429 602 GLU A O 1
ATOM 1308 N N . GLN A 1 164 ? -3.22581 -34.64808 30.98065 1.000 34.38513 603 GLN A N 1
ATOM 1309 C CA . GLN A 1 164 ? -1.78956 -34.83255 30.77350 1.000 38.40136 603 GLN A CA 1
ATOM 1310 C C . GLN A 1 164 ? -1.04055 -33.52279 30.94244 1.000 36.59159 603 GLN A C 1
ATOM 1311 O O . GLN A 1 164 ? 0.03356 -33.48688 31.56868 1.000 36.56638 603 GLN A O 1
ATOM 1317 N N . TYR A 1 165 ? -1.60957 -32.43647 30.40212 1.000 34.72938 604 TYR A N 1
ATOM 1318 C CA . TYR A 1 165 ? -1.00581 -31.11439 30.54469 1.000 34.57985 604 TYR A CA 1
ATOM 1319 C C . TYR A 1 165 ? -0.90796 -30.70380 32.00336 1.000 43.05441 604 TYR A C 1
ATOM 1320 O O . TYR A 1 165 ? 0.15476 -30.26128 32.46073 1.000 46.74253 604 TYR A O 1
ATOM 1329 N N . LYS A 1 166 ? -2.01603 -30.84774 32.74223 1.000 38.89130 605 LYS A N 1
ATOM 1330 C CA . LYS A 1 166 ? -2.03951 -30.49371 34.15901 1.000 40.89041 605 LYS A CA 1
ATOM 1331 C C . LYS A 1 166 ? -1.02651 -31.29252 34.98041 1.000 50.01011 605 LYS A C 1
ATOM 1332 O O . LYS A 1 166 ? -0.33304 -30.72147 35.83128 1.000 55.90970 605 LYS A O 1
ATOM 1338 N N . LEU A 1 167 ? -0.90569 -32.60168 34.71865 1.000 45.34537 606 LEU A N 1
ATOM 1339 C CA . LEU A 1 167 ? 0.05743 -33.43120 35.44767 1.000 54.05381 606 LEU A CA 1
ATOM 1340 C C . LEU A 1 167 ? 1.50312 -33.01905 35.15516 1.000 59.92525 606 LEU A C 1
ATOM 1341 O O . LEU A 1 167 ? 2.32806 -32.88558 36.08102 1.000 64.34370 606 LEU A O 1
ATOM 1346 N N . ASN A 1 168 ? 1.82002 -32.79787 33.86759 1.000 55.94009 607 ASN A N 1
ATOM 1347 C CA . ASN A 1 168 ? 3.15320 -32.33508 33.47970 1.000 63.30470 607 ASN A CA 1
ATOM 1348 C C . ASN A 1 168 ? 3.48280 -30.96354 34.06012 1.000 60.81956 607 ASN A C 1
ATOM 1349 O O . ASN A 1 168 ? 4.64385 -30.69310 34.38243 1.000 70.61073 607 ASN A O 1
ATOM 1354 N N . GLN A 1 169 ? 2.48450 -30.08926 34.19953 1.000 59.45031 608 GLN A N 1
ATOM 1355 C CA . GLN A 1 169 ? 2.73129 -28.78184 34.80458 1.000 67.22412 608 GLN A CA 1
ATOM 1356 C C . GLN A 1 169 ? 2.92112 -28.87554 36.31077 1.000 77.96631 608 GLN A C 1
ATOM 1357 O O . GLN A 1 169 ? 3.71885 -28.12302 36.88302 1.000 89.04928 608 GLN A O 1
ATOM 1363 N N . GLN A 1 170 ? 2.17189 -29.76073 36.97393 1.000 72.01108 609 GLN A N 1
ATOM 1364 C CA . GLN A 1 170 ? 2.31517 -29.90689 38.41707 1.000 78.05094 609 GLN A CA 1
ATOM 1365 C C . GLN A 1 170 ? 3.67964 -30.45961 38.78873 1.000 90.84411 609 GLN A C 1
ATOM 1366 O O . GLN A 1 170 ? 4.22533 -30.09998 39.83986 1.000 101.26461 609 GLN A O 1
ATOM 1372 N N . LYS A 1 171 ? 4.25883 -31.30644 37.93038 1.000 92.60081 610 LYS A N 1
ATOM 1373 C CA . LYS A 1 171 ? 5.63072 -31.75125 38.18496 1.000 103.65323 610 LYS A CA 1
ATOM 1374 C C . LYS A 1 171 ? 6.67022 -30.64112 38.01124 1.000 112.88288 610 LYS A C 1
ATOM 1375 O O . LYS A 1 171 ? 7.80338 -30.79625 38.47966 1.000 117.22539 610 LYS A O 1
ATOM 1381 N N . ARG A 1 172 ? 6.31797 -29.52905 37.36831 1.000 121.18024 611 ARG A N 1
ATOM 1382 C CA . ARG A 1 172 ? 7.23218 -28.40960 37.19553 1.000 114.09121 611 ARG A CA 1
ATOM 1383 C C . ARG A 1 172 ? 6.96244 -27.23681 38.13911 1.000 118.70571 611 ARG A C 1
ATOM 1384 O O . ARG A 1 172 ? 7.76216 -26.29549 38.15423 1.000 134.36494 611 ARG A O 1
ATOM 1392 N N . HIS A 1 173 ? 5.88893 -27.28950 38.93883 1.000 113.81474 612 HIS A N 1
ATOM 1393 C CA . HIS A 1 173 ? 5.40976 -26.18191 39.80561 1.000 113.91039 612 HIS A CA 1
ATOM 1394 C C . HIS A 1 173 ? 5.38169 -24.78750 39.16546 1.000 111.95657 612 HIS A C 1
ATOM 1395 O O . HIS A 1 173 ? 5.25603 -24.64569 37.94920 1.000 105.96940 612 HIS A O 1
ATOM 1402 N N . THR B 1 1 ? -0.69197 3.91863 -3.77247 1.000 73.51991 440 THR B N 1
ATOM 1403 C CA . THR B 1 1 ? -0.72814 4.28741 -2.36107 1.000 76.19347 440 THR B CA 1
ATOM 1404 C C . THR B 1 1 ? 0.16641 3.37270 -1.51362 1.000 65.17581 440 THR B C 1
ATOM 1405 O O . THR B 1 1 ? 1.11236 2.77493 -2.02690 1.000 67.32266 440 THR B O 1
ATOM 1409 N N . VAL B 1 2 ? -0.13219 3.26537 -0.22031 1.000 55.65636 441 VAL B N 1
ATOM 1410 C CA . VAL B 1 2 ? 0.78151 2.69462 0.76493 1.000 48.08503 441 VAL B CA 1
ATOM 1411 C C . VAL B 1 2 ? 0.16211 1.41679 1.32676 1.000 40.92408 441 VAL B C 1
ATOM 1412 O O . VAL B 1 2 ? -0.98510 1.43300 1.78627 1.000 41.73779 441 VAL B O 1
ATOM 1416 N N . LYS B 1 3 ? 0.91833 0.31746 1.29059 1.000 35.67186 442 LYS B N 1
ATOM 1417 C CA . LYS B 1 3 ? 0.50336 -0.94926 1.90259 1.000 31.80194 442 LYS B CA 1
ATOM 1418 C C . LYS B 1 3 ? 0.73223 -0.92424 3.41476 1.000 34.40243 442 LYS B C 1
ATOM 1419 O O . LYS B 1 3 ? 1.86806 -0.75519 3.86591 1.000 37.58862 442 LYS B O 1
ATOM 1425 N N . GLN B 1 4 ? -0.32311 -1.14061 4.20481 1.000 28.65667 443 GLN B N 1
ATOM 1426 C CA . GLN B 1 4 ? -0.22652 -1.06137 5.66340 1.000 27.96420 443 GLN B CA 1
ATOM 1427 C C . GLN B 1 4 ? -0.28911 -2.45232 6.28254 1.000 32.62585 443 GLN B C 1
ATOM 1428 O O . GLN B 1 4 ? -1.28728 -3.16092 6.12159 1.000 31.77407 443 GLN B O 1
ATOM 1434 N N . ASN B 1 5 ? 0.75509 -2.81558 7.02881 1.000 31.03980 444 ASN B N 1
ATOM 1435 C CA . ASN B 1 5 ? 0.88981 -4.13600 7.62813 1.000 28.66534 444 ASN B CA 1
ATOM 1436 C C . ASN B 1 5 ? 0.89275 -4.01053 9.14143 1.000 34.06920 444 ASN B C 1
ATOM 1437 O O . ASN B 1 5 ? 1.68931 -3.24919 9.70569 1.000 36.83468 444 ASN B O 1
ATOM 1442 N N . ILE B 1 6 ? 0.00556 -4.75508 9.79202 1.000 29.33771 445 ILE B N 1
ATOM 1443 C CA . ILE B 1 6 ? -0.14395 -4.74218 11.24153 1.000 29.96655 445 ILE B CA 1
ATOM 1444 C C . ILE B 1 6 ? 0.20225 -6.12428 11.76233 1.000 33.22779 445 ILE B C 1
ATOM 1445 O O . ILE B 1 6 ? -0.40076 -7.11081 11.33603 1.000 32.47663 445 ILE B O 1
ATOM 1450 N N . ILE B 1 7 ? 1.14450 -6.19192 12.69542 1.000 29.87938 446 ILE B N 1
ATOM 1451 C CA . ILE B 1 7 ? 1.53637 -7.44281 13.31723 1.000 33.86987 446 ILE B CA 1
ATOM 1452 C C . ILE B 1 7 ? 1.16263 -7.35908 14.78816 1.000 36.57018 446 ILE B C 1
ATOM 1453 O O . ILE B 1 7 ? 1.75918 -6.58087 15.54658 1.000 30.19869 446 ILE B O 1
ATOM 1458 N N . VAL B 1 8 ? 0.18259 -8.15911 15.19886 1.000 37.12737 447 VAL B N 1
ATOM 1459 C CA . VAL B 1 8 ? -0.17153 -8.25269 16.60763 1.000 31.59372 447 VAL B CA 1
ATOM 1460 C C . VAL B 1 8 ? 0.83584 -9.16863 17.28213 1.000 33.90264 447 VAL B C 1
ATOM 1461 O O . VAL B 1 8 ? 1.10319 -10.27533 16.80250 1.000 32.80447 447 VAL B O 1
ATOM 1465 N N . THR B 1 9 ? 1.41890 -8.70518 18.37980 1.000 33.32161 448 THR B N 1
ATOM 1466 C CA . THR B 1 9 ? 2.51144 -9.43812 19.00286 1.000 33.73815 448 THR B CA 1
ATOM 1467 C C . THR B 1 9 ? 2.48482 -9.14980 20.49880 1.000 37.71986 448 THR B C 1
ATOM 1468 O O . THR B 1 9 ? 1.49543 -8.63143 21.02769 1.000 33.06675 448 THR B O 1
ATOM 1472 N N . THR B 1 10 ? 3.56828 -9.51960 21.18335 1.000 38.67544 449 THR B N 1
ATOM 1473 C CA . THR B 1 10 ? 3.79553 -9.21865 22.58963 1.000 41.44605 449 THR B CA 1
ATOM 1474 C C . THR B 1 10 ? 5.05958 -8.38675 22.68102 1.000 40.29848 449 THR B C 1
ATOM 1475 O O . THR B 1 10 ? 5.85333 -8.35367 21.73521 1.000 38.48729 449 THR B O 1
ATOM 1479 N N A GLU B 1 11 ? 5.24736 -7.73210 23.83382 0.532 41.61740 450 GLU B N 1
ATOM 1480 N N B GLU B 1 11 ? 5.22917 -7.72941 23.83627 0.468 41.49435 450 GLU B N 1
ATOM 1481 C CA A GLU B 1 11 ? 6.38849 -6.83144 24.01147 0.532 43.29634 450 GLU B CA 1
ATOM 1482 C CA B GLU B 1 11 ? 6.37432 -6.84759 24.06609 0.468 43.64411 450 GLU B CA 1
ATOM 1483 C C A GLU B 1 11 ? 7.71759 -7.58271 23.95624 0.532 43.09646 450 GLU B C 1
ATOM 1484 C C B GLU B 1 11 ? 7.69518 -7.59470 23.93943 0.468 42.75232 450 GLU B C 1
ATOM 1485 O O A GLU B 1 11 ? 8.71407 -7.05615 23.44729 0.532 43.00959 450 GLU B O 1
ATOM 1486 O O B GLU B 1 11 ? 8.65989 -7.07672 23.36463 0.468 43.07847 450 GLU B O 1
ATOM 1497 N N . LYS B 1 12 ? 7.74562 -8.82271 24.45223 1.000 39.29481 451 LYS B N 1
ATOM 1498 C CA . LYS B 1 12 ? 8.98789 -9.59761 24.45005 1.000 47.13533 451 LYS B CA 1
ATOM 1499 C C . LYS B 1 12 ? 9.40513 -10.01700 23.03956 1.000 40.03317 451 LYS B C 1
ATOM 1500 O O . LYS B 1 12 ? 10.59842 -10.18794 22.78056 1.000 45.43904 451 LYS B O 1
ATOM 1506 N N . GLU B 1 13 ? 8.44833 -10.18943 22.12375 1.000 36.63565 452 GLU B N 1
ATOM 1507 C CA . GLU B 1 13 ? 8.72364 -10.67824 20.77267 1.000 36.79650 452 GLU B CA 1
ATOM 1508 C C . GLU B 1 13 ? 9.14671 -9.59251 19.78880 1.000 34.93239 452 GLU B C 1
ATOM 1509 O O . GLU B 1 13 ? 9.67285 -9.94288 18.72263 1.000 32.05217 452 GLU B O 1
ATOM 1515 N N . LYS B 1 14 ? 8.96807 -8.30921 20.14285 1.000 35.25663 453 LYS B N 1
ATOM 1516 C CA . LYS B 1 14 ? 9.17247 -7.19826 19.20538 1.000 34.99984 453 LYS B CA 1
ATOM 1517 C C . LYS B 1 14 ? 10.57194 -7.20199 18.60665 1.000 35.27474 453 LYS B C 1
ATOM 1518 O O . LYS B 1 14 ? 10.72903 -7.16021 17.37200 1.000 32.51341 453 LYS B O 1
ATOM 1524 N N . ARG B 1 15 ? 11.58362 -7.34407 19.47804 1.000 32.96947 454 ARG B N 1
ATOM 1525 C CA . ARG B 1 15 ? 12.98525 -7.40744 19.07424 1.000 34.86316 454 ARG B CA 1
ATOM 1526 C C . ARG B 1 15 ? 13.22509 -8.47738 18.01330 1.000 37.15853 454 ARG B C 1
ATOM 1527 O O . ARG B 1 15 ? 13.76514 -8.17885 16.93221 1.000 34.19399 454 ARG B O 1
ATOM 1535 N N . ALA B 1 16 ? 12.70859 -9.69436 18.26034 1.000 30.97213 455 ALA B N 1
ATOM 1536 C CA . ALA B 1 16 ? 12.94247 -10.80318 17.33920 1.000 34.06842 455 ALA B CA 1
ATOM 1537 C C . ALA B 1 16 ? 12.28577 -10.53023 16.00042 1.000 35.50533 455 ALA B C 1
ATOM 1538 O O . ALA B 1 16 ? 12.94003 -10.66892 14.95203 1.000 36.87992 455 ALA B O 1
ATOM 1540 N N . LEU B 1 17 ? 11.05316 -9.99267 16.03621 1.000 30.88311 456 LEU B N 1
ATOM 1541 C CA . LEU B 1 17 ? 10.34118 -9.68048 14.79904 1.000 36.57616 456 LEU B CA 1
ATOM 1542 C C . LEU B 1 17 ? 11.08221 -8.61790 14.01128 1.000 33.25579 456 LEU B C 1
ATOM 1543 O O . LEU B 1 17 ? 11.25696 -8.74557 12.78651 1.000 34.94633 456 LEU B O 1
ATOM 1548 N N . THR B 1 18 ? 11.62587 -7.62481 14.72173 1.000 31.20634 457 THR B N 1
ATOM 1549 C CA . THR B 1 18 ? 12.30150 -6.53405 14.03177 1.000 33.90863 457 THR B CA 1
ATOM 1550 C C . THR B 1 18 ? 13.58950 -7.03782 13.40181 1.000 35.06436 457 THR B C 1
ATOM 1551 O O . THR B 1 18 ? 13.92165 -6.65644 12.26743 1.000 32.18365 457 THR B O 1
ATOM 1555 N N . GLN B 1 19 ? 14.24266 -7.99292 14.08197 1.000 30.55049 458 GLN B N 1
ATOM 1556 C CA . GLN B 1 19 ? 15.42669 -8.64896 13.53175 1.000 38.15568 458 GLN B CA 1
ATOM 1557 C C . GLN B 1 19 ? 15.09496 -9.35491 12.22651 1.000 34.94385 458 GLN B C 1
ATOM 1558 O O . GLN B 1 19 ? 15.78860 -9.16606 11.21747 1.000 35.65229 458 GLN B O 1
ATOM 1564 N N . GLU B 1 20 ? 13.96722 -10.08707 12.21018 1.000 34.58177 459 GLU B N 1
ATOM 1565 C CA . GLU B 1 20 ? 13.52444 -10.75638 10.99153 1.000 36.30835 459 GLU B CA 1
ATOM 1566 C C . GLU B 1 20 ? 13.27024 -9.75187 9.88139 1.000 36.80932 459 GLU B C 1
ATOM 1567 O O . GLU B 1 20 ? 13.73036 -9.95303 8.74658 1.000 33.31770 459 GLU B O 1
ATOM 1573 N N . PHE B 1 21 ? 12.68117 -8.59619 10.23924 1.000 37.71645 460 PHE B N 1
ATOM 1574 C CA . PHE B 1 21 ? 12.43297 -7.55004 9.25183 1.000 31.35172 460 PHE B CA 1
ATOM 1575 C C . PHE B 1 21 ? 13.72833 -7.04696 8.63546 1.000 31.34232 460 PHE B C 1
ATOM 1576 O O . PHE B 1 21 ? 13.82412 -6.93387 7.40367 1.000 30.70491 460 PHE B O 1
ATOM 1584 N N . VAL B 1 22 ? 14.75776 -6.80373 9.46100 1.000 31.25778 461 VAL B N 1
ATOM 1585 C CA . VAL B 1 22 ? 15.94268 -6.21810 8.84935 1.000 31.77580 461 VAL B CA 1
ATOM 1586 C C . VAL B 1 22 ? 16.69075 -7.28031 8.06565 1.000 36.72849 461 VAL B C 1
ATOM 1587 O O . VAL B 1 22 ? 17.36501 -6.94437 7.08344 1.000 33.71896 461 VAL B O 1
ATOM 1591 N N . GLU B 1 23 ? 16.48678 -8.56685 8.39739 1.000 31.03546 462 GLU B N 1
ATOM 1592 C CA . GLU B 1 23 ? 17.13791 -9.60911 7.61263 1.000 37.08457 462 GLU B CA 1
ATOM 1593 C C . GLU B 1 23 ? 16.48712 -9.77937 6.25329 1.000 39.08030 462 GLU B C 1
ATOM 1594 O O . GLU B 1 23 ? 17.09935 -10.38614 5.36788 1.000 43.15812 462 GLU B O 1
ATOM 1600 N N . ASN B 1 24 ? 15.25085 -9.29929 6.07414 1.000 34.03033 463 ASN B N 1
ATOM 1601 C CA . ASN B 1 24 ? 14.58206 -9.46889 4.79378 1.000 38.64134 463 ASN B CA 1
ATOM 1602 C C . ASN B 1 24 ? 14.62592 -8.21008 3.93972 1.000 42.15886 463 ASN B C 1
ATOM 1603 O O . ASN B 1 24 ? 13.84244 -8.08588 2.99180 1.000 40.89755 463 ASN B O 1
ATOM 1608 N N . MET B 1 25 ? 15.51768 -7.27755 4.25537 1.000 37.78603 464 MET B N 1
ATOM 1609 C CA . MET B 1 25 ? 15.48340 -5.97029 3.62003 1.000 45.31306 464 MET B CA 1
ATOM 1610 C C . MET B 1 25 ? 16.20314 -6.06383 2.27854 1.000 47.22863 464 MET B C 1
ATOM 1611 O O . MET B 1 25 ? 17.26358 -6.68800 2.17838 1.000 44.26983 464 MET B O 1
ATOM 1616 N N . SER B 1 26 ? 15.61331 -5.46789 1.24309 1.000 48.13700 465 SER B N 1
ATOM 1617 C CA . SER B 1 26 ? 16.27170 -5.35931 -0.05276 1.000 49.44927 465 SER B CA 1
ATOM 1618 C C . SER B 1 26 ? 17.38010 -4.30853 0.02299 1.000 57.60056 465 SER B C 1
ATOM 1619 O O . SER B 1 26 ? 17.33919 -3.42897 0.88797 1.000 55.32409 465 SER B O 1
ATOM 1622 N N . PRO B 1 27 ? 18.39784 -4.38125 -0.85220 1.000 60.67995 466 PRO B N 1
ATOM 1623 C CA . PRO B 1 27 ? 19.43602 -3.32978 -0.83340 1.000 62.08166 466 PRO B CA 1
ATOM 1624 C C . PRO B 1 27 ? 18.92299 -1.93480 -1.17131 1.000 49.99708 466 PRO B C 1
ATOM 1625 O O . PRO B 1 27 ? 19.54247 -0.95587 -0.74773 1.000 51.55689 466 PRO B O 1
ATOM 1629 N N . ASN B 1 28 ? 17.80143 -1.81641 -1.88770 1.000 49.53455 467 ASN B N 1
ATOM 1630 C CA . ASN B 1 28 ? 17.18826 -0.52753 -2.18953 1.000 48.96403 467 ASN B CA 1
ATOM 1631 C C . ASN B 1 28 ? 16.28730 -0.00001 -1.07235 1.000 48.64258 467 ASN B C 1
ATOM 1632 O O . ASN B 1 28 ? 15.79138 1.13059 -1.18327 1.000 40.58845 467 ASN B O 1
ATOM 1637 N N . ASP B 1 29 ? 16.04124 -0.78655 -0.02718 1.000 41.52873 468 ASP B N 1
ATOM 1638 C CA . ASP B 1 29 ? 15.13999 -0.36972 1.03492 1.000 43.75110 468 ASP B CA 1
ATOM 1639 C C . ASP B 1 29 ? 15.71059 0.77027 1.86362 1.000 41.25416 468 ASP B C 1
ATOM 1640 O O . ASP B 1 29 ? 16.91122 0.85835 2.11315 1.000 40.68135 468 ASP B O 1
ATOM 1645 N N A LYS B 1 30 ? 14.81083 1.63953 2.30981 0.348 37.74320 469 LYS B N 1
ATOM 1646 N N B LYS B 1 30 ? 14.81794 1.65501 2.29068 0.652 37.76499 469 LYS B N 1
ATOM 1647 C CA A LYS B 1 30 ? 15.16555 2.83754 3.05359 0.348 36.99968 469 LYS B CA 1
ATOM 1648 C CA B LYS B 1 30 ? 15.17263 2.84987 3.04209 0.652 37.04218 469 LYS B CA 1
ATOM 1649 C C A LYS B 1 30 ? 14.07600 3.08155 4.08177 0.348 34.95689 469 LYS B C 1
ATOM 1650 C C B LYS B 1 30 ? 14.08190 3.08038 4.07571 0.652 35.40945 469 LYS B C 1
ATOM 1651 O O A LYS B 1 30 ? 12.91950 3.30404 3.71198 0.348 36.94749 469 LYS B O 1
ATOM 1652 O O B LYS B 1 30 ? 12.92488 3.29062 3.70119 0.652 36.67671 469 LYS B O 1
ATOM 1663 N N . VAL B 1 31 ? 14.43631 3.03411 5.36195 1.000 28.34459 470 VAL B N 1
ATOM 1664 C CA . VAL B 1 31 ? 13.46992 2.84773 6.44414 1.000 26.87718 470 VAL B CA 1
ATOM 1665 C C . VAL B 1 31 ? 13.55039 3.98982 7.44293 1.000 31.23685 470 VAL B C 1
ATOM 1666 O O . VAL B 1 31 ? 14.64719 4.33806 7.90464 1.000 34.59191 470 VAL B O 1
ATOM 1670 N N . ILE B 1 32 ? 12.38557 4.54793 7.79696 1.000 28.64407 471 ILE B N 1
ATOM 1671 C CA . ILE B 1 32 ? 12.23342 5.35218 9.01075 1.000 30.77704 471 ILE B CA 1
ATOM 1672 C C . ILE B 1 32 ? 11.52957 4.50512 10.06204 1.000 28.21436 471 ILE B C 1
ATOM 1673 O O . ILE B 1 32 ? 10.40021 4.04667 9.85360 1.000 27.17708 471 ILE B O 1
ATOM 1678 N N . MET B 1 33 ? 12.19125 4.31705 11.19978 1.000 27.02862 472 MET B N 1
ATOM 1679 C CA . MET B 1 33 ? 11.71508 3.47319 12.28486 1.000 30.62755 472 MET B CA 1
ATOM 1680 C C . MET B 1 33 ? 11.43696 4.34623 13.49744 1.000 32.40912 472 MET B C 1
ATOM 1681 O O . MET B 1 33 ? 12.28139 5.15934 13.88880 1.000 32.48692 472 MET B O 1
ATOM 1686 N N . PHE B 1 34 ? 10.26374 4.16358 14.08757 1.000 27.64823 473 PHE B N 1
ATOM 1687 C CA . PHE B 1 34 ? 9.79051 4.96496 15.20389 1.000 31.02064 473 PHE B CA 1
ATOM 1688 C C . PHE B 1 34 ? 9.77473 4.10571 16.45297 1.000 29.19320 473 PHE B C 1
ATOM 1689 O O . PHE B 1 34 ? 9.17283 3.02776 16.45217 1.000 29.70448 473 PHE B O 1
ATOM 1697 N N . VAL B 1 35 ? 10.46697 4.55552 17.50849 1.000 25.28077 474 VAL B N 1
ATOM 1698 C CA . VAL B 1 35 ? 10.47371 3.83634 18.78078 1.000 34.27884 474 VAL B CA 1
ATOM 1699 C C . VAL B 1 35 ? 10.17412 4.84951 19.88197 1.000 35.84520 474 VAL B C 1
ATOM 1700 O O . VAL B 1 35 ? 10.50551 6.03206 19.76501 1.000 34.59576 474 VAL B O 1
ATOM 1704 N N . SER B 1 36 ? 9.51831 4.39799 20.95085 1.000 34.21382 475 SER B N 1
ATOM 1705 C CA . SER B 1 36 ? 9.03686 5.36618 21.93471 1.000 37.76502 475 SER B CA 1
ATOM 1706 C C . SER B 1 36 ? 10.05256 5.69911 23.02566 1.000 40.40907 475 SER B C 1
ATOM 1707 O O . SER B 1 36 ? 9.88579 6.71226 23.71016 1.000 40.58357 475 SER B O 1
ATOM 1710 N N . GLN B 1 37 ? 11.09929 4.89809 23.21393 1.000 39.31162 476 GLN B N 1
ATOM 1711 C CA . GLN B 1 37 ? 12.06012 5.14044 24.28523 1.000 43.87273 476 GLN B CA 1
ATOM 1712 C C . GLN B 1 37 ? 13.46376 5.26420 23.71007 1.000 41.92896 476 GLN B C 1
ATOM 1713 O O . GLN B 1 37 ? 13.84617 4.48376 22.83162 1.000 41.95785 476 GLN B O 1
ATOM 1719 N N . LYS B 1 38 ? 14.22405 6.23684 24.23793 1.000 39.17039 477 LYS B N 1
ATOM 1720 C CA . LYS B 1 38 ? 15.55080 6.58671 23.71999 1.000 45.00916 477 LYS B CA 1
ATOM 1721 C C . LYS B 1 38 ? 16.53713 5.42178 23.81073 1.000 42.12693 477 LYS B C 1
ATOM 1722 O O . LYS B 1 38 ? 17.31042 5.17598 22.87581 1.000 45.25562 477 LYS B O 1
ATOM 1728 N N . HIS B 1 39 ? 16.53825 4.70290 24.93589 1.000 41.51418 478 HIS B N 1
ATOM 1729 C CA . HIS B 1 39 ? 17.53747 3.65708 25.13503 1.000 45.31734 478 HIS B CA 1
ATOM 1730 C C . HIS B 1 39 ? 17.25095 2.42098 24.28271 1.000 43.03671 478 HIS B C 1
ATOM 1731 O O . HIS B 1 39 ? 18.18939 1.72929 23.86007 1.000 41.64005 478 HIS B O 1
ATOM 1738 N N . ILE B 1 40 ? 15.98101 2.17249 23.95671 1.000 42.41874 479 ILE B N 1
ATOM 1739 C CA . ILE B 1 40 ? 15.64588 1.09906 23.02217 1.000 45.05149 479 ILE B CA 1
ATOM 1740 C C . ILE B 1 40 ? 16.10104 1.46045 21.60840 1.000 40.14999 479 ILE B C 1
ATOM 1741 O O . ILE B 1 40 ? 16.60200 0.60141 20.86760 1.000 36.89859 479 ILE B O 1
ATOM 1746 N N . ALA B 1 41 ? 15.93179 2.73758 21.22310 1.000 37.24962 480 ALA B N 1
ATOM 1747 C CA . ALA B 1 41 ? 16.45744 3.27185 19.96367 1.000 37.99486 480 ALA B CA 1
ATOM 1748 C C . ALA B 1 41 ? 17.94967 3.06524 19.83231 1.000 39.67274 480 ALA B C 1
ATOM 1749 O O . ALA B 1 41 ? 18.43416 2.60547 18.79122 1.000 38.95812 480 ALA B O 1
ATOM 1751 N N . ASP B 1 42 ? 18.69311 3.48421 20.86465 1.000 38.76771 481 ASP B N 1
ATOM 1752 C CA . ASP B 1 42 ? 20.14779 3.37721 20.85299 1.000 39.50174 481 ASP B CA 1
ATOM 1753 C C . ASP B 1 42 ? 20.57204 1.91293 20.77504 1.000 36.57317 481 ASP B C 1
ATOM 1754 O O . ASP B 1 42 ? 21.50612 1.56670 20.03860 1.000 35.58329 481 ASP B O 1
ATOM 1759 N N . ASP B 1 43 ? 19.84126 1.03444 21.47781 1.000 37.80972 482 ASP B N 1
ATOM 1760 C CA . ASP B 1 43 ?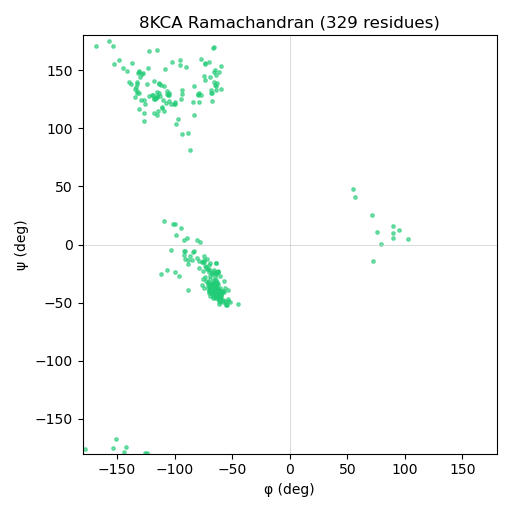 20.08339 -0.40609 21.40841 1.000 38.42492 482 ASP B CA 1
ATOM 1761 C C . ASP B 1 43 ? 19.88226 -0.96431 20.00335 1.000 38.93073 482 ASP B C 1
ATOM 1762 O O . ASP B 1 43 ? 20.75217 -1.67180 19.47922 1.000 37.79646 482 ASP B O 1
ATOM 1767 N N . LEU B 1 44 ? 18.72873 -0.66852 19.39076 1.000 33.50455 483 LEU B N 1
ATOM 1768 C CA . LEU B 1 44 ? 18.42527 -1.16671 18.04992 1.000 35.38845 483 LEU B CA 1
ATOM 1769 C C . LEU B 1 44 ? 19.41429 -0.65268 17.01603 1.000 36.88680 483 LEU B C 1
ATOM 1770 O O . LEU B 1 44 ? 19.83516 -1.40462 16.13196 1.000 34.64213 483 LEU B O 1
ATOM 1775 N N . SER B 1 45 ? 19.77390 0.63135 17.09661 1.000 29.59692 484 SER B N 1
ATOM 1776 C CA . SER B 1 45 ? 20.72932 1.20430 16.15363 1.000 34.26560 484 SER B CA 1
ATOM 1777 C C . SER B 1 45 ? 22.10521 0.56101 16.28107 1.000 37.49806 484 SER B C 1
ATOM 1778 O O . SER B 1 45 ? 22.76677 0.30572 15.26620 1.000 37.19735 484 SER B O 1
ATOM 1781 N N . SER B 1 46 ? 22.56075 0.29965 17.51670 1.000 37.79088 485 SER B N 1
ATOM 1782 C CA . SER B 1 46 ? 23.84408 -0.38624 17.67763 1.000 39.22049 485 SER B CA 1
ATOM 1783 C C . SER B 1 46 ? 23.78257 -1.81440 17.14957 1.000 41.42967 485 SER B C 1
ATOM 1784 O O . SER B 1 46 ? 24.71962 -2.25428 16.47288 1.000 45.55963 485 SER B O 1
ATOM 1787 N N . ASP B 1 47 ? 22.68264 -2.53771 17.42770 1.000 38.59594 486 ASP B N 1
ATOM 1788 C CA . ASP B 1 47 ? 22.44294 -3.85577 16.82327 1.000 38.06793 486 ASP B CA 1
ATOM 1789 C C . ASP B 1 47 ? 22.52722 -3.83465 15.30111 1.000 36.13075 486 ASP B C 1
ATOM 1790 O O . ASP B 1 47 ? 23.15044 -4.70894 14.69013 1.000 39.35674 486 ASP B O 1
ATOM 1795 N N . PHE B 1 48 ? 21.87780 -2.85904 14.67117 1.000 32.72804 487 PHE B N 1
ATOM 1796 C CA . PHE B 1 48 ? 21.85055 -2.83612 13.21333 1.000 38.81434 487 PHE B CA 1
ATOM 1797 C C . PHE B 1 48 ? 23.22468 -2.50530 12.64442 1.000 37.02390 487 PHE B C 1
ATOM 1798 O O . PHE B 1 48 ? 23.67552 -3.16195 11.69887 1.000 35.25932 487 PHE B O 1
ATOM 1806 N N . ASN B 1 49 ? 23.90324 -1.50160 13.22211 1.000 39.22114 488 ASN B N 1
ATOM 1807 C CA . ASN B 1 49 ? 25.21711 -1.07740 12.73653 1.000 38.29244 488 ASN B CA 1
ATOM 1808 C C . ASN B 1 49 ? 26.25021 -2.18147 12.88909 1.000 40.57463 488 ASN B C 1
ATOM 1809 O O . ASN B 1 49 ? 27.08514 -2.37908 11.99791 1.000 39.81825 488 ASN B O 1
ATOM 1814 N N . ILE B 1 50 ? 26.21643 -2.89315 14.02407 1.000 38.66747 489 ILE B N 1
ATOM 1815 C CA . ILE B 1 50 ? 27.12326 -4.02096 14.25087 1.000 44.98597 489 ILE B CA 1
ATOM 1816 C C . ILE B 1 50 ? 26.91484 -5.09944 13.19210 1.000 40.90767 489 ILE B C 1
ATOM 1817 O O . ILE B 1 50 ? 27.87439 -5.59199 12.59018 1.000 38.74546 489 ILE B O 1
ATOM 1822 N N . GLN B 1 51 ? 25.66017 -5.39816 12.87694 1.000 42.43096 490 GLN B N 1
ATOM 1823 C CA . GLN B 1 51 ? 25.28778 -6.39061 11.87867 1.000 47.41666 490 GLN B CA 1
ATOM 1824 C C . GLN B 1 51 ? 25.51220 -5.88951 10.44245 1.000 40.54311 490 GLN B C 1
ATOM 1825 O O . GLN B 1 51 ? 25.51517 -6.68725 9.49575 1.000 41.79443 490 GLN B O 1
ATOM 1831 N N . GLY B 1 52 ? 25.79818 -4.60570 10.25676 1.000 40.95386 491 GLY B N 1
ATOM 1832 C CA . GLY B 1 52 ? 26.16675 -4.08376 8.95608 1.000 43.17391 491 GLY B CA 1
ATOM 1833 C C . GLY B 1 52 ? 25.08056 -3.33331 8.22838 1.000 42.10834 491 GLY B C 1
ATOM 1834 O O . GLY B 1 52 ? 25.29029 -2.93796 7.07531 1.000 38.33356 491 GLY B O 1
ATOM 1835 N N . ILE B 1 53 ? 23.93238 -3.13233 8.85784 1.000 39.08760 492 ILE B N 1
ATOM 1836 C CA . ILE B 1 53 ? 22.86187 -2.31976 8.30877 1.000 34.41244 492 ILE B CA 1
ATOM 1837 C C . ILE B 1 53 ? 23.01062 -0.94798 8.95258 1.000 41.34493 492 ILE B C 1
ATOM 1838 O O . ILE B 1 53 ? 22.75935 -0.78072 10.15044 1.000 38.35539 492 ILE B O 1
ATOM 1843 N N . SER B 1 54 ? 23.44939 0.02771 8.16927 1.000 32.73708 493 SER B N 1
ATOM 1844 C CA . SER B 1 54 ? 23.82005 1.32348 8.71851 1.000 37.38228 493 SER B CA 1
ATOM 1845 C C . SER B 1 54 ? 22.60703 2.07760 9.25544 1.000 37.47202 493 SER B C 1
ATOM 1846 O O . SER B 1 54 ? 21.58178 2.21461 8.57357 1.000 32.66765 493 SER B O 1
ATOM 1849 N N . ALA B 1 55 ? 22.72817 2.56945 10.48593 1.000 31.74945 494 ALA B N 1
ATOM 1850 C CA . ALA B 1 55 ? 21.57762 3.14858 11.15746 1.000 39.35604 494 ALA B CA 1
ATOM 1851 C C . ALA B 1 55 ? 22.01353 4.26479 12.08996 1.000 40.44104 494 ALA B C 1
ATOM 1852 O O . ALA B 1 55 ? 23.16687 4.33250 12.52667 1.000 42.12484 494 ALA B O 1
ATOM 1854 N N . GLU B 1 56 ? 21.05992 5.13463 12.40659 1.000 37.47099 495 GLU B N 1
ATOM 1855 C CA . GLU B 1 56 ? 21.29082 6.15094 13.42961 1.000 39.87666 495 GLU B CA 1
ATOM 1856 C C . GLU B 1 56 ? 19.99958 6.39013 14.19422 1.000 38.33100 495 GLU B C 1
ATOM 1857 O O . GLU B 1 56 ? 18.91341 6.20058 13.64813 1.000 38.78793 495 GLU B O 1
ATOM 1863 N N . SER B 1 57 ? 20.11878 6.80760 15.45859 1.000 38.03564 496 SER B N 1
ATOM 1864 C CA . SER B 1 57 ? 18.96232 7.15016 16.27937 1.000 42.87235 496 SER B CA 1
ATOM 1865 C C . SER B 1 57 ? 19.00341 8.61529 16.70390 1.000 41.71072 496 SER B C 1
ATOM 1866 O O . SER B 1 57 ? 20.06198 9.14740 17.04849 1.000 36.72048 496 SER B O 1
ATOM 1869 N N . LEU B 1 58 ? 17.83034 9.24969 16.70562 1.000 38.23973 497 LEU B N 1
ATOM 1870 C CA . LEU B 1 58 ? 17.67246 10.64442 17.08741 1.000 40.83494 497 LEU B CA 1
ATOM 1871 C C . LEU B 1 58 ? 16.53921 10.78271 18.10040 1.000 45.04651 497 LEU B C 1
ATOM 1872 O O . LEU B 1 58 ? 15.51912 10.08543 18.01268 1.000 38.38133 497 LEU B O 1
ATOM 1877 N N . HIS B 1 59 ? 16.71541 11.70179 19.05322 1.000 43.26382 498 HIS B N 1
ATOM 1878 C CA . HIS B 1 59 ? 15.75453 11.90647 20.13136 1.000 46.10341 498 HIS B CA 1
ATOM 1879 C C . HIS B 1 59 ? 15.64954 13.40140 20.42692 1.000 47.91463 498 HIS B C 1
ATOM 1880 O O . HIS B 1 59 ? 16.22380 14.23699 19.71705 1.000 41.04318 498 HIS B O 1
ATOM 1887 N N . GLY B 1 60 ? 14.88831 13.72997 21.48093 1.000 47.12094 499 GLY B N 1
ATOM 1888 C CA . GLY B 1 60 ? 14.57358 15.12124 21.78293 1.000 46.77669 499 GLY B CA 1
ATOM 1889 C C . GLY B 1 60 ? 15.77955 15.96273 22.14266 1.000 54.96419 499 GLY B C 1
ATOM 1890 O O . GLY B 1 60 ? 15.82975 17.15618 21.81920 1.000 56.73267 499 GLY B O 1
ATOM 1891 N N . ASN B 1 61 ? 16.77578 15.35476 22.78369 1.000 52.15372 500 ASN B N 1
ATOM 1892 C CA . ASN B 1 61 ? 18.00490 16.04048 23.15277 1.000 59.27666 500 ASN B CA 1
ATOM 1893 C C . ASN B 1 61 ? 19.14996 15.75461 22.19190 1.000 56.35776 500 ASN B C 1
ATOM 1894 O O . ASN B 1 61 ? 20.31540 15.97152 22.54732 1.000 59.76057 500 ASN B O 1
ATOM 1899 N N . SER B 1 62 ? 18.84991 15.25808 20.99372 1.000 51.20244 501 SER B N 1
ATOM 1900 C CA . SER B 1 62 ? 19.88554 15.14119 19.98018 1.000 51.97044 501 SER B CA 1
ATOM 1901 C C . SER B 1 62 ? 20.30769 16.53281 19.52910 1.000 56.13757 501 SER B C 1
ATOM 1902 O O . SER B 1 62 ? 19.46953 17.41157 19.29376 1.000 47.01573 501 SER B O 1
ATOM 1905 N N . GLU B 1 63 ? 21.61825 16.72954 19.46257 1.000 54.06096 502 GLU B N 1
ATOM 1906 C CA . GLU B 1 63 ? 22.20458 18.00405 19.08585 1.000 56.49234 502 GLU B CA 1
ATOM 1907 C C . GLU B 1 63 ? 21.85527 18.32068 17.63793 1.000 51.58114 502 GLU B C 1
ATOM 1908 O O . GLU B 1 63 ? 21.64523 17.41566 16.82067 1.000 48.69633 502 GLU B O 1
ATOM 1914 N N . GLN B 1 64 ? 21.75284 19.62409 17.34532 1.000 48.89442 503 GLN B N 1
ATOM 1915 C CA . GLN B 1 64 ? 21.36000 20.09034 16.01353 1.000 48.97561 503 GLN B CA 1
ATOM 1916 C C . GLN B 1 64 ? 22.30286 19.57781 14.93690 1.000 46.68260 503 GLN B C 1
ATOM 1917 O O . GLN B 1 64 ? 21.86032 19.16251 13.85181 1.000 42.74261 503 GLN B O 1
ATOM 1923 N N . SER B 1 65 ? 23.60238 19.56693 15.24644 1.000 46.99411 504 SER B N 1
ATOM 1924 C CA . SER B 1 65 ? 24.60372 19.11359 14.29215 1.000 52.07758 504 SER B CA 1
ATOM 1925 C C . SER B 1 65 ? 24.42976 17.63244 13.98702 1.000 55.19630 504 SER B C 1
ATOM 1926 O O . SER B 1 65 ? 24.43325 17.24677 12.81553 1.000 55.33018 504 SER B O 1
ATOM 1929 N N . ASP B 1 66 ? 24.19796 16.81009 15.02210 1.000 54.62496 505 ASP B N 1
ATOM 1930 C CA . ASP B 1 66 ? 23.97102 15.37268 14.84133 1.000 52.64544 505 ASP B CA 1
ATOM 1931 C C . ASP B 1 66 ? 22.70730 15.09222 14.03736 1.000 47.32996 505 ASP B C 1
ATOM 1932 O O . ASP B 1 66 ? 22.69277 14.18881 13.19192 1.000 49.41784 505 ASP B O 1
ATOM 1937 N N . GLN B 1 67 ? 21.64295 15.86166 14.28606 1.000 45.40859 506 GLN B N 1
ATOM 1938 C CA . GLN B 1 67 ? 20.42501 15.73793 13.48354 1.000 49.45480 506 GLN B CA 1
ATOM 1939 C C . GLN B 1 67 ? 20.69210 16.04637 12.01507 1.000 47.43859 506 GLN B C 1
ATOM 1940 O O . GLN B 1 67 ? 20.25173 15.29970 11.12759 1.000 48.06084 506 GLN B O 1
ATOM 1946 N N . GLU B 1 68 ? 21.47170 17.10114 11.74725 1.000 45.48145 507 GLU B N 1
ATOM 1947 C CA . GLU B 1 68 ? 21.78657 17.47380 10.36742 1.000 48.27247 507 GLU B CA 1
ATOM 1948 C C . GLU B 1 68 ? 22.65743 16.42665 9.67116 1.000 43.97429 507 GLU B C 1
ATOM 1949 O O . GLU B 1 68 ? 22.38691 16.08045 8.50903 1.000 44.28691 507 GLU B O 1
ATOM 1955 N N . ARG B 1 69 ? 23.70492 15.91999 10.35327 1.000 40.58618 508 ARG B N 1
ATOM 1956 C CA . ARG B 1 69 ? 24.53746 14.87528 9.74109 1.000 49.57741 508 ARG B CA 1
ATOM 1957 C C . ARG B 1 69 ? 23.71860 13.62299 9.46421 1.000 46.70704 508 ARG B C 1
ATOM 1958 O O . ARG B 1 69 ? 23.92129 12.96291 8.44030 1.000 50.73583 508 ARG B O 1
ATOM 1966 N N . ALA B 1 70 ? 22.79104 13.27738 10.36793 1.000 47.80616 509 ALA B N 1
ATOM 1967 C CA . ALA B 1 70 ? 21.94925 12.09552 10.15271 1.000 46.68323 509 ALA B CA 1
ATOM 1968 C C . ALA B 1 70 ? 21.03818 12.26997 8.94067 1.000 42.99066 509 ALA B C 1
ATOM 1969 O O . ALA B 1 70 ? 20.88674 11.34230 8.13612 1.000 40.71446 509 ALA B O 1
ATOM 1971 N N . VAL B 1 71 ? 20.47452 13.47012 8.76588 1.000 45.88865 510 VAL B N 1
ATOM 1972 C CA . VAL B 1 71 ? 19.62568 13.74460 7.60425 1.000 46.71045 510 VAL B CA 1
ATOM 1973 C C . VAL B 1 71 ? 20.43701 13.69165 6.30345 1.000 49.52454 510 VAL B C 1
ATOM 1974 O O . VAL B 1 71 ? 19.98280 13.13066 5.29332 1.000 45.38213 510 VAL B O 1
ATOM 1978 N N . GLU B 1 72 ? 21.66258 14.22986 6.32048 1.000 45.35616 511 GLU B N 1
ATOM 1979 C CA . GLU B 1 72 ? 22.50383 14.21930 5.12010 1.000 49.74447 511 GLU B CA 1
ATOM 1980 C C . GLU B 1 72 ? 22.98869 12.81385 4.76854 1.000 45.77770 511 GLU B C 1
ATOM 1981 O O . GLU B 1 72 ? 23.01962 12.44044 3.59031 1.000 43.46312 511 GLU B O 1
ATOM 1987 N N . ASP B 1 73 ? 23.38613 12.03177 5.77570 1.000 42.54350 512 ASP B N 1
ATOM 1988 C CA . ASP B 1 73 ? 23.74600 10.62941 5.56868 1.000 48.42736 512 ASP B CA 1
ATOM 1989 C C . ASP B 1 73 ? 22.56537 9.80120 5.07883 1.000 46.09314 512 ASP B C 1
ATOM 1990 O O . ASP B 1 73 ? 22.75171 8.85272 4.30804 1.000 43.15719 512 ASP B O 1
ATOM 1995 N N . PHE B 1 74 ? 21.35314 10.12538 5.53112 1.000 41.16837 513 PHE B N 1
ATOM 1996 C CA . PHE B 1 74 ? 20.16756 9.45459 5.01576 1.000 44.10980 513 PHE B CA 1
ATOM 1997 C C . PHE B 1 74 ? 19.93920 9.79793 3.54956 1.000 45.48462 513 PHE B C 1
ATOM 1998 O O . PHE B 1 74 ? 19.70793 8.90455 2.73782 1.000 42.46810 513 PHE B O 1
ATOM 2006 N N . LYS B 1 75 ? 20.04058 11.08470 3.18721 1.000 42.97016 514 LYS B N 1
ATOM 2007 C CA . LYS B 1 75 ? 19.83740 11.50459 1.79564 1.000 47.14652 514 LYS B CA 1
ATOM 2008 C C . LYS B 1 75 ? 20.89147 10.92476 0.85987 1.000 47.92855 514 LYS B C 1
ATOM 2009 O O . LYS B 1 75 ? 20.58943 10.55652 -0.28177 1.000 46.24499 514 LYS B O 1
ATOM 2015 N N . SER B 1 76 ? 22.13961 10.86440 1.31777 1.000 41.38225 515 SER B N 1
ATOM 2016 C CA . SER B 1 76 ? 23.21207 10.33327 0.49465 1.000 49.13735 515 SER B CA 1
ATOM 2017 C C . SER B 1 76 ? 23.15725 8.81412 0.36492 1.000 53.75808 515 SER B C 1
ATOM 2018 O O . SER B 1 76 ? 23.80743 8.25979 -0.52582 1.000 60.35644 515 SER B O 1
ATOM 2021 N N . GLY B 1 77 ? 22.39232 8.13087 1.21299 1.000 47.34004 516 GLY B N 1
ATOM 2022 C CA . GLY B 1 77 ? 22.36313 6.68823 1.20178 1.000 49.82041 516 GLY B CA 1
ATOM 2023 C C . GLY B 1 77 ? 23.37933 6.02791 2.10151 1.000 50.15865 516 GLY B C 1
ATOM 2024 O O . GLY B 1 77 ? 23.55021 4.80637 2.02176 1.000 53.63844 516 GLY B O 1
ATOM 2025 N N . ASN B 1 78 ? 24.05363 6.78769 2.96039 1.000 45.25399 517 ASN B N 1
ATOM 2026 C CA . ASN B 1 78 ? 25.06121 6.22180 3.84659 1.000 50.79460 517 ASN B CA 1
ATOM 2027 C C . ASN B 1 78 ? 24.49389 5.67649 5.14794 1.000 52.44370 517 ASN B C 1
ATOM 2028 O O . ASN B 1 78 ? 25.23395 5.03992 5.90567 1.000 51.20941 517 ASN B O 1
ATOM 2033 N N . ILE B 1 79 ? 23.22252 5.93402 5.45081 1.000 42.13250 518 ILE B N 1
ATOM 2034 C CA . ILE B 1 79 ? 22.51068 5.17871 6.47258 1.000 45.92325 518 ILE B CA 1
ATOM 2035 C C . ILE B 1 79 ? 21.20864 4.67072 5.86957 1.000 44.26878 518 ILE B C 1
ATOM 2036 O O . ILE B 1 79 ? 20.61937 5.28868 4.97699 1.000 41.76333 518 ILE B O 1
ATOM 2041 N N . LYS B 1 80 ? 20.79717 3.49185 6.32192 1.000 38.88007 519 LYS B N 1
ATOM 2042 C CA . LYS B 1 80 ? 19.69656 2.78646 5.69529 1.000 36.62045 519 LYS B CA 1
ATOM 2043 C C . LYS B 1 80 ? 18.47217 2.72191 6.59013 1.000 38.28461 519 LYS B C 1
ATOM 2044 O O . LYS B 1 80 ? 17.34597 2.64962 6.08650 1.000 36.95513 519 LYS B O 1
ATOM 2050 N N . ILE B 1 81 ? 18.66918 2.81213 7.90428 1.000 35.68676 520 ILE B N 1
ATOM 2051 C CA . ILE B 1 81 ? 17.59283 2.95989 8.87073 1.000 34.85349 520 ILE B CA 1
ATOM 2052 C C . ILE B 1 81 ? 17.85269 4.19447 9.73823 1.000 30.79087 520 ILE B C 1
ATOM 2053 O O . ILE B 1 81 ? 18.88428 4.29241 10.42677 1.000 35.31536 520 ILE B O 1
ATOM 2058 N N . LEU B 1 82 ? 16.90960 5.12845 9.70109 1.000 28.00966 521 LEU B N 1
ATOM 2059 C CA . LEU B 1 82 ? 16.80644 6.21726 10.67370 1.000 34.04507 521 LEU B CA 1
ATOM 2060 C C . LEU B 1 82 ? 15.75861 5.91980 11.73426 1.000 33.33641 521 LEU B C 1
ATOM 2061 O O . LEU B 1 82 ? 14.57622 5.79324 11.41917 1.000 39.54945 521 LEU B O 1
ATOM 2066 N N . ILE B 1 83 ? 16.18491 5.88427 12.98983 1.000 32.17618 522 ILE B N 1
ATOM 2067 C CA . ILE B 1 83 ? 15.33860 5.58195 14.13859 1.000 35.41034 522 ILE B CA 1
ATOM 2068 C C . ILE B 1 83 ? 15.10570 6.88486 14.88633 1.000 38.38945 522 ILE B C 1
ATOM 2069 O O . ILE B 1 83 ? 16.05947 7.62680 15.14737 1.000 39.45038 522 ILE B O 1
ATOM 2074 N N . THR B 1 84 ? 13.84365 7.19941 15.17941 1.000 31.96784 523 THR B N 1
ATOM 2075 C CA . THR B 1 84 ? 13.52261 8.46346 15.83762 1.000 35.41886 523 THR B CA 1
ATOM 2076 C C . THR B 1 84 ? 12.59337 8.23511 17.02192 1.000 37.11363 523 THR B C 1
ATOM 2077 O O . THR B 1 84 ? 11.76797 7.31667 17.02898 1.000 31.63651 523 THR B O 1
ATOM 2081 N N . THR B 1 85 ? 12.77018 9.08481 18.02987 1.000 30.49203 524 THR B N 1
ATOM 2082 C CA . THR B 1 85 ? 11.98033 9.11056 19.25357 1.000 33.72236 524 THR B CA 1
ATOM 2083 C C . THR B 1 85 ? 11.55840 10.55880 19.46481 1.000 42.90432 524 THR B C 1
ATOM 2084 O O . THR B 1 85 ? 12.42426 11.43618 19.56666 1.000 39.32051 524 THR B O 1
ATOM 2088 N N . ASP B 1 86 ? 10.24036 10.80652 19.41733 1.000 36.90096 525 ASP B N 1
ATOM 2089 C CA . ASP B 1 86 ? 9.52083 12.02590 19.81686 1.000 42.39748 525 ASP B CA 1
ATOM 2090 C C . ASP B 1 86 ? 9.68925 13.22658 18.88386 1.000 38.81560 525 ASP B C 1
ATOM 2091 O O . ASP B 1 86 ? 8.87647 14.15459 18.93490 1.000 38.37085 525 ASP B O 1
ATOM 2096 N N . ILE B 1 87 ? 10.66223 13.20518 17.97419 1.000 39.52589 526 ILE B N 1
ATOM 2097 C CA . ILE B 1 87 ? 10.93906 14.36222 17.13395 1.000 43.24843 526 ILE B CA 1
ATOM 2098 C C . ILE B 1 87 ? 10.82243 13.96992 15.67426 1.000 44.42966 526 ILE B C 1
ATOM 2099 O O . ILE B 1 87 ? 10.77283 12.79183 15.31903 1.000 47.28023 526 ILE B O 1
ATOM 2104 N N . VAL B 1 88 ? 10.77279 14.99327 14.82794 1.000 43.64718 527 VAL B N 1
ATOM 2105 C CA . VAL B 1 88 ? 10.75492 14.83691 13.38235 1.000 51.40630 527 VAL B CA 1
ATOM 2106 C C . VAL B 1 88 ? 12.07646 15.36824 12.84521 1.000 52.88611 527 VAL B C 1
ATOM 2107 O O . VAL B 1 88 ? 12.58414 16.39213 13.32007 1.000 50.37628 527 VAL B O 1
ATOM 2111 N N . SER B 1 89 ? 12.66634 14.63994 11.90217 1.000 55.33973 528 SER B N 1
ATOM 2112 C CA . SER B 1 89 ? 13.81929 15.16772 11.18815 1.000 56.96883 528 SER B CA 1
ATOM 2113 C C . SER B 1 89 ? 13.37752 16.31463 10.28995 1.000 51.20323 528 SER B C 1
ATOM 2114 O O . SER B 1 89 ? 12.27621 16.30075 9.73305 1.000 52.78096 528 SER B O 1
ATOM 2117 N N . ARG B 1 90 ? 14.22638 17.32267 10.16248 1.000 45.78229 529 ARG B N 1
ATOM 2118 C CA . ARG B 1 90 ? 13.88378 18.50280 9.38241 1.000 46.98293 529 ARG B CA 1
ATOM 2119 C C . ARG B 1 90 ? 14.42049 18.35825 7.96225 1.000 47.84045 529 ARG B C 1
ATOM 2120 O O . ARG B 1 90 ? 15.61506 18.10761 7.76087 1.000 46.87146 529 ARG B O 1
ATOM 2128 N N . GLY B 1 91 ? 13.52389 18.49176 6.98697 1.000 45.31682 530 GLY B N 1
ATOM 2129 C CA . GLY B 1 91 ? 13.90538 18.42291 5.59149 1.000 42.13770 530 GLY B CA 1
ATOM 2130 C C . GLY B 1 91 ? 14.28682 17.05072 5.08503 1.000 46.40381 530 GLY B C 1
ATOM 2131 O O . GLY B 1 91 ? 15.05656 16.96221 4.12607 1.000 48.26527 530 GLY B O 1
ATOM 2132 N N . LEU B 1 92 ? 13.77981 15.98116 5.70277 1.000 45.86055 531 LEU B N 1
ATOM 2133 C CA . LEU B 1 92 ? 14.04216 14.62089 5.22964 1.000 46.63059 531 LEU B CA 1
ATOM 2134 C C . LEU B 1 92 ? 13.50705 14.39411 3.82139 1.000 51.39642 531 LEU B C 1
ATOM 2135 O O . LEU B 1 92 ? 12.48759 14.96045 3.42878 1.000 39.18304 531 LEU B O 1
ATOM 2140 N N . ASP B 1 93 ? 14.19946 13.52996 3.06853 1.000 51.05047 532 ASP B N 1
ATOM 2141 C CA . ASP B 1 93 ? 13.77825 13.15417 1.71293 1.000 52.64211 532 ASP B CA 1
ATOM 2142 C C . ASP B 1 93 ? 12.77937 11.98604 1.77143 1.000 50.74180 532 ASP B C 1
ATOM 2143 O O . ASP B 1 93 ? 13.07942 10.80420 1.56532 1.000 51.80463 532 ASP B O 1
ATOM 2148 N N . LEU B 1 94 ? 11.52171 12.35412 2.03328 1.000 52.60796 533 LEU B N 1
ATOM 2149 C CA . LEU B 1 94 ? 10.44435 11.37735 2.17699 1.000 56.13844 533 LEU B CA 1
ATOM 2150 C C . LEU B 1 94 ? 10.13102 10.61844 0.89176 1.000 59.17873 533 LEU B C 1
ATOM 2151 O O . LEU B 1 94 ? 9.61867 9.49684 0.97768 1.000 56.49581 533 LEU B O 1
ATOM 2156 N N . ASN B 1 95 ? 10.44661 11.18001 -0.28691 1.000 58.25164 534 ASN B N 1
ATOM 2157 C CA . ASN B 1 95 ? 10.09716 10.50633 -1.53651 1.000 64.52509 534 ASN B CA 1
ATOM 2158 C C . ASN B 1 95 ? 10.93521 9.25498 -1.75614 1.000 60.19364 534 ASN B C 1
ATOM 2159 O O . ASN B 1 95 ? 10.50340 8.35209 -2.47991 1.000 61.95258 534 ASN B O 1
ATOM 2164 N N . ASP B 1 96 ? 12.11446 9.18524 -1.14080 1.000 57.10386 535 ASP B N 1
ATOM 2165 C CA . ASP B 1 96 ? 13.01062 8.04703 -1.27075 1.000 52.96471 535 ASP B CA 1
ATOM 2166 C C . ASP B 1 96 ? 12.78844 6.97520 -0.20777 1.000 46.17710 535 ASP B C 1
ATOM 2167 O O . ASP B 1 96 ? 13.41395 5.91245 -0.28137 1.000 41.27176 535 ASP B O 1
ATOM 2172 N N . VAL B 1 97 ? 11.91694 7.21353 0.76205 1.000 43.67925 536 VAL B N 1
ATOM 2173 C CA . VAL B 1 97 ? 11.71013 6.26021 1.85210 1.000 40.80247 536 VAL B CA 1
ATOM 2174 C C . VAL B 1 97 ? 10.81101 5.13604 1.35590 1.000 36.77719 536 VAL B C 1
ATOM 2175 O O . VAL B 1 97 ? 9.75736 5.39009 0.76209 1.000 39.65618 536 VAL B O 1
ATOM 2179 N N . THR B 1 98 ? 11.22222 3.88636 1.57890 1.000 33.61691 537 THR B N 1
ATOM 2180 C CA . THR B 1 98 ? 10.38811 2.76625 1.15815 1.000 37.79409 537 THR B CA 1
ATOM 2181 C C . THR B 1 98 ? 9.51953 2.21604 2.28149 1.000 36.13570 537 THR B C 1
ATOM 2182 O O . THR B 1 98 ? 8.45374 1.65283 2.00319 1.000 32.47648 537 THR B O 1
ATOM 2186 N N . HIS B 1 99 ? 9.95299 2.35401 3.53836 1.000 31.07645 538 HIS B N 1
ATOM 2187 C CA . HIS B 1 99 ? 9.25230 1.77606 4.67215 1.000 31.05498 538 HIS B CA 1
ATOM 2188 C C . HIS B 1 99 ? 9.18968 2.73542 5.84714 1.000 31.25210 538 HIS B C 1
ATOM 2189 O O . HIS B 1 99 ? 10.17171 3.39397 6.19725 1.000 28.39772 538 HIS B O 1
ATOM 2196 N N . VAL B 1 100 ? 8.02044 2.76123 6.47202 1.000 27.00255 539 VAL B N 1
A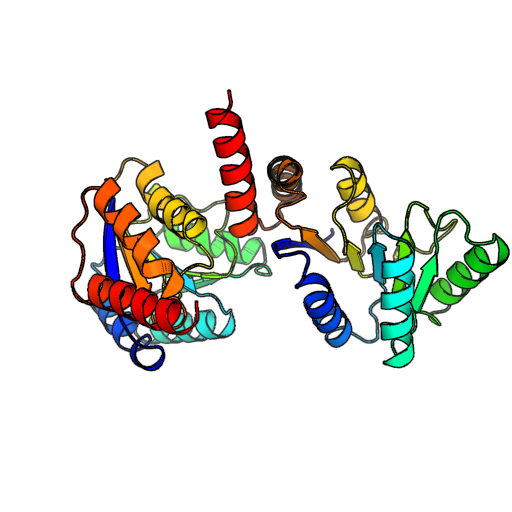TOM 2197 C CA . VAL B 1 100 ? 7.82712 3.26408 7.82266 1.000 28.71673 539 VAL B CA 1
ATOM 2198 C C . VAL B 1 100 ? 7.64205 2.05802 8.72460 1.000 27.09880 539 VAL B C 1
ATOM 2199 O O . VAL B 1 100 ? 6.84168 1.17790 8.40904 1.000 28.32779 539 VAL B O 1
ATOM 2203 N N . TYR B 1 101 ? 8.38531 2.00202 9.83014 1.000 29.97743 540 TYR B N 1
ATOM 2204 C CA . TYR B 1 101 ? 8.34118 0.86158 10.74450 1.000 27.67318 540 TYR B CA 1
ATOM 2205 C C . TYR B 1 101 ? 8.06903 1.39627 12.14195 1.000 30.35769 540 TYR B C 1
ATOM 2206 O O . TYR B 1 101 ? 8.96524 1.96503 12.77565 1.000 28.20261 540 TYR B O 1
ATOM 2215 N N . ASN B 1 102 ? 6.84513 1.18327 12.63061 1.000 27.13508 541 ASN B N 1
ATOM 2216 C CA . ASN B 1 102 ? 6.45793 1.53618 13.99387 1.000 28.69274 541 ASN B CA 1
ATOM 2217 C C . ASN B 1 102 ? 6.78069 0.35702 14.89712 1.000 30.34984 541 ASN B C 1
ATOM 2218 O O . ASN B 1 102 ? 6.01589 -0.61159 14.99125 1.000 25.73388 541 ASN B O 1
ATOM 2223 N N . TYR B 1 103 ? 7.94827 0.42912 15.53476 1.000 30.23888 542 TYR B N 1
ATOM 2224 C CA . TYR B 1 103 ? 8.33029 -0.58064 16.51188 1.000 29.80891 542 TYR B CA 1
ATOM 2225 C C . TYR B 1 103 ? 7.43474 -0.49230 17.73515 1.000 34.81400 542 TYR B C 1
ATOM 2226 O O . TYR B 1 103 ? 7.06335 -1.51634 18.31891 1.000 28.13478 542 TYR B O 1
ATOM 2235 N N . ASP B 1 104 ? 7.09758 0.72615 18.14216 1.000 31.21992 543 ASP B N 1
ATOM 2236 C CA . ASP B 1 104 ? 6.11192 0.98154 19.17676 1.000 33.37310 543 ASP B CA 1
ATOM 2237 C C . ASP B 1 104 ? 4.92722 1.67212 18.52772 1.000 33.36131 543 ASP B C 1
ATOM 2238 O O . ASP B 1 104 ? 5.11246 2.53067 17.66033 1.000 34.63360 543 ASP B O 1
ATOM 2243 N N . PHE B 1 105 ? 3.71723 1.26792 18.90945 1.000 26.15898 544 PHE B N 1
ATOM 2244 C CA . PHE B 1 105 ? 2.53328 1.93947 18.39902 1.000 34.12959 544 PHE B CA 1
ATOM 2245 C C . PHE B 1 105 ? 2.50980 3.39660 18.87608 1.000 36.34137 544 PHE B C 1
ATOM 2246 O O . PHE B 1 105 ? 2.82412 3.67296 20.04113 1.000 36.61183 544 PHE B O 1
ATOM 2254 N N . PRO B 1 106 ? 2.17725 4.35029 18.00446 1.000 36.64205 545 PRO B N 1
ATOM 2255 C CA . PRO B 1 106 ? 2.20718 5.77079 18.40227 1.000 36.08095 545 PRO B CA 1
ATOM 2256 C C . PRO B 1 106 ? 1.14814 6.09946 19.44532 1.000 37.01876 545 PRO B C 1
ATOM 2257 O O . PRO B 1 106 ? 0.26236 5.30068 19.75751 1.000 35.63918 545 PRO B O 1
ATOM 2261 N N . ARG B 1 107 ? 1.26239 7.30818 20.01181 1.000 36.91458 546 ARG B N 1
ATOM 2262 C CA . ARG B 1 107 ? 0.45890 7.62428 21.19063 1.000 36.89736 546 ARG B CA 1
ATOM 2263 C C . ARG B 1 107 ? -1.02241 7.81418 20.86863 1.000 34.45705 546 ARG B C 1
ATOM 2264 O O . ARG B 1 107 ? -1.85446 7.64245 21.76211 1.000 38.98414 546 ARG B O 1
ATOM 2272 N N . ASN B 1 108 ? -1.37570 8.10053 19.61714 1.000 33.98630 547 ASN B N 1
ATOM 2273 C CA . ASN B 1 108 ? -2.77600 8.19153 19.21593 1.000 34.14238 547 ASN B CA 1
ATOM 2274 C C . ASN B 1 108 ? -2.88258 7.87954 17.72769 1.000 36.96976 547 ASN B C 1
ATOM 2275 O O . ASN B 1 108 ? -1.87466 7.79547 17.01695 1.000 35.02001 547 ASN B O 1
ATOM 2280 N N . ILE B 1 109 ? -4.12535 7.73760 17.25245 1.000 35.36883 548 ILE B N 1
ATOM 2281 C CA . ILE B 1 109 ? -4.35574 7.30150 15.87207 1.000 38.18920 548 ILE B CA 1
ATOM 2282 C C . ILE B 1 109 ? -3.93335 8.36163 14.85030 1.000 38.47688 548 ILE B C 1
ATOM 2283 O O . ILE B 1 109 ? -3.55223 8.02196 13.71531 1.000 31.79441 548 ILE B O 1
ATOM 2288 N N . ASP B 1 110 ? -3.96074 9.64626 15.23100 1.000 36.79973 549 ASP B N 1
ATOM 2289 C CA . ASP B 1 110 ? -3.63127 10.69703 14.27711 1.000 33.91735 549 ASP B CA 1
ATOM 2290 C C . ASP B 1 110 ? -2.15914 10.65393 13.90166 1.000 29.44004 549 ASP B C 1
ATOM 2291 O O . ASP B 1 110 ? -1.80581 10.90251 12.74466 1.000 33.58422 549 ASP B O 1
ATOM 2296 N N . VAL B 1 111 ? -1.29315 10.31921 14.86267 1.000 26.64804 550 VAL B N 1
ATOM 2297 C CA . VAL B 1 111 ? 0.13023 10.16372 14.56198 1.000 30.65533 550 VAL B CA 1
ATOM 2298 C C . VAL B 1 111 ? 0.34543 8.97921 13.61827 1.000 31.20609 550 VAL B C 1
ATOM 2299 O O . VAL B 1 111 ? 1.18109 9.04106 12.70802 1.000 30.63286 550 VAL B O 1
ATOM 2303 N N . TYR B 1 112 ? -0.43800 7.90508 13.79423 1.000 29.26787 551 TYR B N 1
ATOM 2304 C CA . TYR B 1 112 ? -0.35249 6.74441 12.89518 1.000 31.68837 551 TYR B CA 1
ATOM 2305 C C . TYR B 1 112 ? -0.69926 7.14590 11.46131 1.000 29.32567 551 TYR B C 1
ATOM 2306 O O . TYR B 1 112 ? 0.01215 6.79140 10.51022 1.000 31.22576 551 TYR B O 1
ATOM 2315 N N . VAL B 1 113 ? -1.80180 7.88799 11.30258 1.000 32.71535 552 VAL B N 1
ATOM 2316 C CA . VAL B 1 113 ? -2.25409 8.33524 9.98258 1.000 32.35513 552 VAL B CA 1
ATOM 2317 C C . VAL B 1 113 ? -1.22553 9.25450 9.34246 1.000 34.92044 552 VAL B C 1
ATOM 2318 O O . VAL B 1 113 ? -0.92891 9.14960 8.14548 1.000 36.33757 552 VAL B O 1
ATOM 2322 N N . HIS B 1 114 ? -0.65002 10.15077 10.14722 1.000 35.35964 553 HIS B N 1
ATOM 2323 C CA . HIS B 1 114 ? 0.38397 11.06526 9.67851 1.000 34.62400 553 HIS B CA 1
ATOM 2324 C C . HIS B 1 114 ? 1.61772 10.30399 9.19570 1.000 37.45823 553 HIS B C 1
ATOM 2325 O O . HIS B 1 114 ? 2.16655 10.60563 8.12782 1.000 36.97257 553 HIS B O 1
ATOM 2332 N N . ARG B 1 115 ? 2.02902 9.27323 9.94333 1.000 31.38898 554 ARG B N 1
ATOM 2333 C CA . ARG B 1 115 ? 3.19790 8.48334 9.55758 1.000 40.15596 554 ARG B CA 1
ATOM 2334 C C . ARG B 1 115 ? 2.95770 7.68480 8.28038 1.000 38.17728 554 ARG B C 1
ATOM 2335 O O . ARG B 1 115 ? 3.86045 7.58948 7.44323 1.000 35.27013 554 ARG B O 1
ATOM 2343 N N . VAL B 1 116 ? 1.75834 7.09796 8.11877 1.000 34.30524 555 VAL B N 1
ATOM 2344 C CA . VAL B 1 116 ? 1.39245 6.50281 6.82781 1.000 38.55310 555 VAL B CA 1
ATOM 2345 C C . VAL B 1 116 ? 1.48659 7.54331 5.71574 1.000 39.86171 555 VAL B C 1
ATOM 2346 O O . VAL B 1 116 ? 2.03935 7.27724 4.63530 1.000 39.62174 555 VAL B O 1
ATOM 2350 N N . GLY B 1 117 ? 1.04318 8.77148 6.00681 1.000 43.31854 556 GLY B N 1
ATOM 2351 C CA . GLY B 1 117 ? 1.08352 9.87165 5.05784 1.000 41.84579 556 GLY B CA 1
ATOM 2352 C C . GLY B 1 117 ? 2.46889 10.39877 4.70943 1.000 49.60338 556 GLY B C 1
ATOM 2353 O O . GLY B 1 117 ? 2.59872 11.06959 3.68349 1.000 53.44094 556 GLY B O 1
ATOM 2354 N N . TYR B 1 118 ? 3.48389 10.16699 5.56074 1.000 54.69398 557 TYR B N 1
ATOM 2355 C CA . TYR B 1 118 ? 4.89399 10.37838 5.18638 1.000 58.61593 557 TYR B CA 1
ATOM 2356 C C . TYR B 1 118 ? 5.30665 9.84868 3.82956 1.000 61.53170 557 TYR B C 1
ATOM 2357 O O . TYR B 1 118 ? 5.92758 10.56252 3.03471 1.000 73.53785 557 TYR B O 1
ATOM 2366 N N . ILE B 1 119 ? 5.00879 8.60240 3.56387 1.000 45.94414 558 ILE B N 1
ATOM 2367 C CA . ILE B 1 119 ? 5.41772 7.99272 2.33044 1.000 45.06452 558 ILE B CA 1
ATOM 2368 C C . ILE B 1 119 ? 4.27771 8.10180 1.33254 1.000 49.81008 558 ILE B C 1
ATOM 2369 O O . ILE B 1 119 ? 3.11208 8.31509 1.68749 1.000 48.62428 558 ILE B O 1
ATOM 2374 N N . GLY B 1 120 ? 4.62360 7.99124 0.05577 1.000 44.42172 559 GLY B N 1
ATOM 2375 C CA . GLY B 1 120 ? 3.61673 8.05003 -0.97803 1.000 58.93526 559 GLY B CA 1
ATOM 2376 C C . GLY B 1 120 ? 3.08286 9.43077 -1.27842 1.000 72.00291 559 GLY B C 1
ATOM 2377 O O . GLY B 1 120 ? 2.06994 9.54147 -1.97848 1.000 74.20705 559 GLY B O 1
ATOM 2378 N N . ARG B 1 121 ? 3.71183 10.48901 -0.74827 1.000 65.58138 560 ARG B N 1
ATOM 2379 C CA . ARG B 1 121 ? 3.27316 11.84206 -1.06824 1.000 63.81197 560 ARG B CA 1
ATOM 2380 C C . ARG B 1 121 ? 3.55521 12.17659 -2.52276 1.000 71.49765 560 ARG B C 1
ATOM 2381 O O . ARG B 1 121 ? 2.78043 12.91103 -3.14899 1.000 65.71423 560 ARG B O 1
ATOM 2389 N N . THR B 1 122 ? 4.65558 11.64377 -3.06724 1.000 66.79560 561 THR B N 1
ATOM 2390 C CA . THR B 1 122 ? 5.04161 11.81105 -4.46492 1.000 77.96304 561 THR B CA 1
ATOM 2391 C C . THR B 1 122 ? 4.31863 10.80911 -5.36905 1.000 75.29423 561 THR B C 1
ATOM 2392 O O . THR B 1 122 ? 4.39930 10.90836 -6.59879 1.000 75.41694 561 THR B O 1
ATOM 2396 N N . GLY B 1 123 ? 3.56060 9.88122 -4.79313 1.000 76.14678 562 GLY B N 1
ATOM 2397 C CA . GLY B 1 123 ? 2.88880 8.86735 -5.57818 1.000 71.45154 562 GLY B CA 1
ATOM 2398 C C . GLY B 1 123 ? 3.70066 7.61734 -5.79945 1.000 70.78174 562 GLY B C 1
ATOM 2399 O O . GLY B 1 123 ? 3.37754 6.83254 -6.69974 1.000 74.59457 562 GLY B O 1
ATOM 2400 N N . LYS B 1 124 ? 4.75694 7.41763 -5.01988 1.000 68.44214 563 LYS B N 1
ATOM 2401 C CA . LYS B 1 124 ? 5.55013 6.20227 -5.07044 1.000 63.59199 563 LYS B CA 1
ATOM 2402 C C . LYS B 1 124 ? 4.98295 5.17937 -4.09653 1.000 65.15478 563 LYS B C 1
ATOM 2403 O O . LYS B 1 124 ? 4.35606 5.52884 -3.09146 1.000 64.90864 563 LYS B O 1
ATOM 2409 N N . THR B 1 125 ? 5.20221 3.90805 -4.40628 1.000 55.97913 564 THR B N 1
ATOM 2410 C CA . THR B 1 125 ? 4.72718 2.85650 -3.52852 1.000 57.81164 564 THR B CA 1
ATOM 2411 C C . THR B 1 125 ? 5.59212 2.79702 -2.27515 1.000 55.47991 564 THR B C 1
ATOM 2412 O O . THR B 1 125 ? 6.74663 3.23095 -2.26434 1.000 56.11919 564 THR B O 1
ATOM 2416 N N . GLY B 1 126 ? 5.00863 2.28069 -1.20520 1.000 49.96084 565 GLY B N 1
ATOM 2417 C CA . GLY B 1 126 ? 5.70590 2.20098 0.06273 1.000 42.54335 565 GLY B CA 1
ATOM 2418 C C . GLY B 1 126 ? 4.92583 1.31908 1.00544 1.000 37.98281 565 GLY B C 1
ATOM 2419 O O . GLY B 1 126 ? 3.78813 0.92474 0.72930 1.000 38.33876 565 GLY B O 1
ATOM 2420 N N . THR B 1 127 ? 5.56064 1.01521 2.13155 1.000 34.51171 566 THR B N 1
ATOM 2421 C CA . THR B 1 127 ? 5.02034 0.07582 3.10442 1.000 36.06874 566 THR B CA 1
ATOM 2422 C C . THR B 1 127 ? 5.11413 0.65397 4.50699 1.000 33.74990 566 THR B C 1
ATOM 2423 O O . THR B 1 127 ? 6.17019 1.15075 4.91153 1.000 34.24831 566 THR B O 1
ATOM 2427 N N . SER B 1 128 ? 4.01474 0.57205 5.24632 1.000 32.71848 567 SER B N 1
ATOM 2428 C CA . SER B 1 128 ? 3.99394 0.84576 6.67307 1.000 31.97671 567 SER B CA 1
ATOM 2429 C C . SER B 1 128 ? 3.86754 -0.48696 7.39889 1.000 34.79863 567 SER B C 1
ATOM 2430 O O . SER B 1 128 ? 3.00514 -1.30334 7.04839 1.000 35.56523 567 SER B O 1
ATOM 2433 N N . VAL B 1 129 ? 4.75684 -0.73261 8.36391 1.000 29.63868 568 VAL B N 1
ATOM 2434 C CA . VAL B 1 129 ? 4.73628 -1.93892 9.19069 1.000 29.21413 568 VAL B CA 1
ATOM 2435 C C . VAL B 1 129 ? 4.62165 -1.49591 10.63529 1.000 30.30547 568 VAL B C 1
ATOM 2436 O O . VAL B 1 129 ? 5.42011 -0.67193 11.08721 1.000 31.38025 568 VAL B O 1
ATOM 2440 N N . THR B 1 130 ? 3.64505 -2.03767 11.36001 1.000 25.89810 569 THR B N 1
ATOM 2441 C CA . THR B 1 130 ? 3.37888 -1.58853 12.71767 1.000 26.36900 569 THR B CA 1
ATOM 2442 C C . THR B 1 130 ? 3.26422 -2.78151 13.65073 1.000 30.77884 569 THR B C 1
ATOM 2443 O O . THR B 1 130 ? 2.54274 -3.73756 13.35193 1.000 25.94628 569 THR B O 1
ATOM 2447 N N . LEU B 1 131 ? 3.99188 -2.72688 14.76978 1.000 29.19059 570 LEU B N 1
ATOM 2448 C CA . LEU B 1 131 ? 3.85550 -3.70120 15.84202 1.000 30.73774 570 LEU B CA 1
ATOM 2449 C C . LEU B 1 131 ? 2.86283 -3.18404 16.88144 1.000 31.75362 570 LEU B C 1
ATOM 2450 O O . LEU B 1 131 ? 2.97995 -2.04280 17.35408 1.000 33.14751 570 LEU B O 1
ATOM 2455 N N . ILE B 1 132 ? 1.88362 -4.01424 17.23921 1.000 30.06780 571 ILE B N 1
ATOM 2456 C CA . ILE B 1 132 ? 0.87590 -3.63694 18.22711 1.000 32.02088 571 ILE B CA 1
ATOM 2457 C C . ILE B 1 132 ? 0.71864 -4.76678 19.24304 1.000 35.23574 571 ILE B C 1
ATOM 2458 O O . ILE B 1 132 ? 0.78716 -5.95306 18.89548 1.000 31.33669 571 ILE B O 1
ATOM 2463 N N . THR B 1 133 ? 0.61018 -4.39633 20.51755 1.000 32.90253 572 THR B N 1
ATOM 2464 C CA . THR B 1 133 ? 0.46791 -5.34625 21.61616 1.000 39.36364 572 THR B CA 1
ATOM 2465 C C . THR B 1 133 ? -0.79186 -5.02700 22.42581 1.000 43.79997 572 THR B C 1
ATOM 2466 O O . THR B 1 133 ? -1.53420 -4.08686 22.12044 1.000 41.69914 572 THR B O 1
ATOM 2470 N N . GLN B 1 134 ? -1.02647 -5.83242 23.47640 1.000 41.23244 573 GLN B N 1
ATOM 2471 C CA . GLN B 1 134 ? -2.21870 -5.66806 24.30894 1.000 41.48125 573 GLN B CA 1
ATOM 2472 C C . GLN B 1 134 ? -2.22423 -4.34290 25.05541 1.000 42.75482 573 GLN B C 1
ATOM 2473 O O . GLN B 1 134 ? -3.30546 -3.79639 25.32559 1.000 47.90392 573 GLN B O 1
ATOM 2479 N N . ARG B 1 135 ? -1.03168 -3.79271 25.34590 1.000 45.10901 574 ARG B N 1
ATOM 2480 C CA . ARG B 1 135 ? -0.90861 -2.45843 25.93962 1.000 51.08350 574 ARG B CA 1
ATOM 2481 C C . ARG B 1 135 ? -1.57939 -1.38930 25.07226 1.000 49.66126 574 ARG B C 1
ATOM 2482 O O . ARG B 1 135 ? -2.16468 -0.43057 25.59372 1.000 50.77696 574 ARG B O 1
ATOM 2490 N N . ASP B 1 136 ? -1.58630 -1.58335 23.75711 1.000 45.75791 575 ASP B N 1
ATOM 2491 C CA . ASP B 1 136 ? -2.19938 -0.64797 22.82913 1.000 40.51403 575 ASP B CA 1
ATOM 2492 C C . ASP B 1 136 ? -3.64611 -1.00103 22.46821 1.000 40.30041 575 ASP B C 1
ATOM 2493 O O . ASP B 1 136 ? -4.17836 -0.42261 21.51014 1.000 37.62877 575 ASP B O 1
ATOM 2498 N N . SER B 1 137 ? -4.29999 -1.91254 23.21215 1.000 35.86755 576 SER B N 1
ATOM 2499 C CA . SER B 1 137 ? -5.57448 -2.47303 22.74765 1.000 40.22010 576 SER B CA 1
ATOM 2500 C C . SER B 1 137 ? -6.71143 -1.44927 22.67751 1.000 36.59820 576 SER B C 1
ATOM 2501 O O . SER B 1 137 ? -7.64206 -1.62733 21.87423 1.000 36.34310 576 SER B O 1
ATOM 2504 N N . LYS B 1 138 ? -6.61313 -0.34198 23.41892 1.000 38.13898 577 LYS B N 1
ATOM 2505 C CA . LYS B 1 138 ? -7.63310 0.69879 23.33178 1.000 40.89584 577 LYS B CA 1
ATOM 2506 C C . LYS B 1 138 ? -7.60915 1.39383 21.96847 1.000 37.49794 577 LYS B C 1
ATOM 2507 O O . LYS B 1 138 ? -8.64298 1.89557 21.52328 1.000 40.15477 577 LYS B O 1
ATOM 2513 N N . MET B 1 139 ? -6.46091 1.38737 21.28910 1.000 34.27957 578 MET B N 1
ATOM 2514 C CA . MET B 1 139 ? -6.29299 1.83330 19.90658 1.000 37.28814 578 MET B CA 1
ATOM 2515 C C . MET B 1 139 ? -6.86238 0.91253 18.83727 1.000 37.97748 578 MET B C 1
ATOM 2516 O O . MET B 1 139 ? -7.09185 1.41241 17.72725 1.000 37.14280 578 MET B O 1
ATOM 2521 N N . ALA B 1 140 ? -7.10873 -0.38055 19.13460 1.000 35.02719 579 ALA B N 1
ATOM 2522 C CA . ALA B 1 140 ? -7.30408 -1.36032 18.06082 1.000 31.86954 579 ALA B CA 1
ATOM 2523 C C . ALA B 1 140 ? -8.52555 -1.05150 17.20120 1.000 28.30370 579 ALA B C 1
ATOM 2524 O O . ALA B 1 140 ? -8.44164 -1.09766 15.96091 1.000 31.03244 579 ALA B O 1
ATOM 2526 N N . GLY B 1 141 ? -9.64780 -0.68438 17.84594 1.000 32.04023 580 GLY B N 1
ATOM 2527 C CA . GLY B 1 141 ? -10.85363 -0.32640 17.10744 1.000 32.78078 580 GLY B CA 1
ATOM 2528 C C . GLY B 1 141 ? -10.64221 0.84525 16.16390 1.000 34.52575 580 GLY B C 1
ATOM 2529 O O . GLY B 1 141 ? -11.01238 0.77245 14.98228 1.000 33.51749 580 GLY B O 1
ATOM 2530 N N . GLU B 1 142 ? -9.93074 1.88189 16.63695 1.000 34.27658 581 GLU B N 1
ATOM 2531 C CA . GLU B 1 142 ? -9.65373 3.04020 15.78565 1.000 35.68184 581 GLU B CA 1
ATOM 2532 C C . GLU B 1 142 ? -8.76899 2.65139 14.60880 1.000 34.62505 581 GLU B C 1
ATOM 2533 O O . GLU B 1 142 ? -9.03297 3.06031 13.46182 1.000 33.49033 581 GLU B O 1
ATOM 2539 N N . LEU B 1 143 ? -7.78814 1.77255 14.86983 1.000 30.13378 582 LEU B N 1
ATOM 2540 C CA . LEU B 1 143 ? -6.88279 1.32604 13.81912 1.000 28.79792 582 LEU B CA 1
ATOM 2541 C C . LEU B 1 143 ? -7.63771 0.54418 12.75398 1.000 32.87600 582 LEU B C 1
ATOM 2542 O O . LEU B 1 143 ? -7.40140 0.74085 11.55245 1.000 29.63555 582 LEU B O 1
ATOM 2547 N N . ILE B 1 144 ? -8.62577 -0.26022 13.18116 1.000 32.32720 583 ILE B N 1
ATOM 2548 C CA . ILE B 1 144 ? -9.40544 -1.04459 12.22766 1.000 32.58242 583 ILE B CA 1
ATOM 2549 C C . ILE B 1 144 ? -10.14660 -0.13110 11.26417 1.000 29.90377 583 ILE B C 1
ATOM 2550 O O . ILE B 1 144 ? -10.09383 -0.34229 10.04230 1.000 27.05042 583 ILE B O 1
ATOM 2555 N N . LYS B 1 145 ? -10.69312 0.98527 11.78580 1.000 31.08450 584 LYS B N 1
ATOM 2556 C CA . LYS B 1 145 ? -11.43796 1.91465 10.93635 1.000 32.89430 584 LYS B CA 1
ATOM 2557 C C . LYS B 1 145 ? -10.52691 2.53236 9.88312 1.000 30.14077 584 LYS B C 1
ATOM 2558 O O . LYS B 1 145 ? -10.88552 2.56637 8.69127 1.000 28.48135 584 LYS B O 1
ATOM 2564 N N . ILE B 1 146 ? -9.29065 2.87451 10.29197 1.000 29.62483 585 ILE B N 1
ATOM 2565 C CA . ILE B 1 146 ? -8.31381 3.45042 9.37167 1.000 32.54946 585 ILE B CA 1
ATOM 2566 C C . ILE B 1 146 ? -7.99861 2.45810 8.26302 1.000 35.92313 585 ILE B C 1
ATOM 2567 O O . ILE B 1 146 ? -8.06451 2.79366 7.06668 1.000 28.48458 585 ILE B O 1
ATOM 2572 N N . LEU B 1 147 ? -7.78474 1.18843 8.65465 1.000 30.80065 586 LEU B N 1
ATOM 2573 C CA . LEU B 1 147 ? -7.43242 0.16196 7.68388 1.000 30.55891 586 LEU B CA 1
ATOM 2574 C C . LEU B 1 147 ? -8.56256 -0.04413 6.70183 1.000 31.69700 586 LEU B C 1
ATOM 2575 O O . LEU B 1 147 ? -8.32449 -0.09167 5.49127 1.000 30.37467 586 LEU B O 1
ATOM 2580 N N . ASP B 1 148 ? -9.81140 -0.05027 7.20205 1.000 35.05417 587 ASP B N 1
ATOM 2581 C CA . ASP B 1 148 ? -10.93247 -0.30872 6.30426 1.000 32.23610 587 ASP B CA 1
ATOM 2582 C C . ASP B 1 148 ? -11.13429 0.85855 5.34832 1.000 36.82651 587 ASP B C 1
ATOM 2583 O O . ASP B 1 148 ? -11.45160 0.63771 4.17130 1.000 33.39386 587 ASP B O 1
ATOM 2588 N N . ARG B 1 149 ? -10.85989 2.09331 5.82001 1.000 35.50852 588 ARG B N 1
ATOM 2589 C CA . ARG B 1 149 ? -11.00617 3.27779 4.97666 1.000 38.17711 588 ARG B CA 1
ATOM 2590 C C . ARG B 1 149 ? -9.95114 3.30435 3.87782 1.000 36.97698 588 ARG B C 1
ATOM 2591 O O . ARG B 1 149 ? -10.24456 3.67179 2.73559 1.000 37.43499 588 ARG B O 1
ATOM 2599 N N . ALA B 1 150 ? -8.73376 2.87348 4.19363 1.000 34.77162 589 ALA B N 1
ATOM 2600 C CA . ALA B 1 150 ? -7.65304 2.77200 3.22084 1.000 32.94098 589 ALA B CA 1
ATOM 2601 C C . ALA B 1 150 ? -7.72266 1.50516 2.36223 1.000 37.17436 589 ALA B C 1
ATOM 2602 O O . ALA B 1 150 ? -6.80709 1.28544 1.55651 1.000 36.68608 589 ALA B O 1
ATOM 2604 N N . ASN B 1 151 ? -8.77698 0.68193 2.51845 1.000 33.20591 590 ASN B N 1
ATOM 2605 C CA . ASN B 1 151 ? -8.95776 -0.59019 1.79908 1.000 35.78616 590 ASN B CA 1
ATOM 2606 C C . ASN B 1 151 ? -7.77940 -1.53330 2.01760 1.000 33.73906 590 ASN B C 1
ATOM 2607 O O . ASN B 1 151 ? -7.30644 -2.19051 1.08584 1.000 33.85644 590 ASN B O 1
ATOM 2612 N N . GLN B 1 152 ? -7.28557 -1.57663 3.25091 1.000 28.70509 591 GLN B N 1
ATOM 2613 C CA . GLN B 1 152 ? -6.17377 -2.43698 3.61536 1.000 28.37666 591 GLN B CA 1
ATOM 2614 C C . GLN B 1 152 ? -6.70134 -3.66335 4.34810 1.000 30.53622 591 GLN B C 1
ATOM 2615 O O . GLN B 1 152 ? -7.79907 -3.65038 4.91254 1.000 32.35005 591 GLN B O 1
ATOM 2621 N N . SER B 1 153 ? -5.91085 -4.73043 4.31774 1.000 31.13631 592 SER B N 1
ATOM 2622 C CA . SER B 1 153 ? -6.28721 -5.95994 4.99789 1.000 32.61846 592 SER B CA 1
ATOM 2623 C C . SER B 1 153 ? -6.31577 -5.73555 6.51041 1.000 35.40321 592 SER B C 1
ATOM 2624 O O . SER B 1 153 ? -5.60305 -4.88131 7.04694 1.000 31.79463 592 SER B O 1
ATOM 2627 N N . VAL B 1 154 ? -7.20771 -6.45321 7.18860 1.000 33.16147 593 VAL B N 1
ATOM 2628 C CA . VAL B 1 154 ? -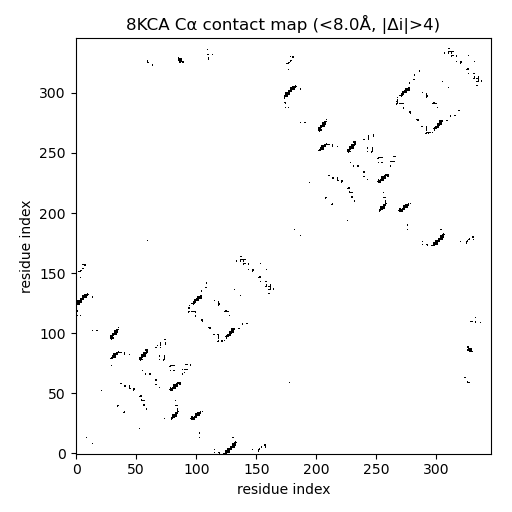7.34431 -6.31741 8.63796 1.000 29.49682 593 VAL B CA 1
ATOM 2629 C C . VAL B 1 154 ? -7.01786 -7.66013 9.26996 1.000 31.26178 593 VAL B C 1
ATOM 2630 O O . VAL B 1 154 ? -7.75241 -8.62714 9.04191 1.000 32.61398 593 VAL B O 1
ATOM 2634 N N . PRO B 1 155 ? -5.92221 -7.77050 10.02612 1.000 31.46327 594 PRO B N 1
ATOM 2635 C CA . PRO B 1 155 ? -5.57102 -9.05615 10.64036 1.000 29.65310 594 PRO B CA 1
ATOM 2636 C C . PRO B 1 155 ? -6.60970 -9.48756 11.66520 1.000 33.94150 594 PRO B C 1
ATOM 2637 O O . PRO B 1 155 ? -7.11834 -8.67634 12.44582 1.000 25.47325 594 PRO B O 1
ATOM 2641 N N . GLU B 1 156 ? -6.93398 -10.78827 11.62169 1.000 24.65936 595 GLU B N 1
ATOM 2642 C CA . GLU B 1 156 ? -7.89595 -11.38489 12.54358 1.000 26.21808 595 GLU B CA 1
ATOM 2643 C C . GLU B 1 156 ? -7.55154 -11.11240 14.00507 1.000 27.34912 595 GLU B C 1
ATOM 2644 O O . GLU B 1 156 ? -8.44233 -10.83702 14.82285 1.000 29.38737 595 GLU B O 1
ATOM 2650 N N . ASP B 1 157 ? -6.25243 -11.16466 14.33528 1.000 24.57845 596 ASP B N 1
ATOM 2651 C CA . ASP B 1 157 ? -5.78599 -10.91093 15.69123 1.000 29.34901 596 ASP B CA 1
ATOM 2652 C C . ASP B 1 157 ? -6.08697 -9.48974 16.14199 1.000 27.40511 596 ASP B C 1
ATOM 2653 O O . ASP B 1 157 ? -6.35147 -9.26188 17.32554 1.000 25.15905 596 ASP B O 1
ATOM 2658 N N . LEU B 1 158 ? -6.07350 -8.53264 15.21255 1.000 24.64317 597 LEU B N 1
ATOM 2659 C CA 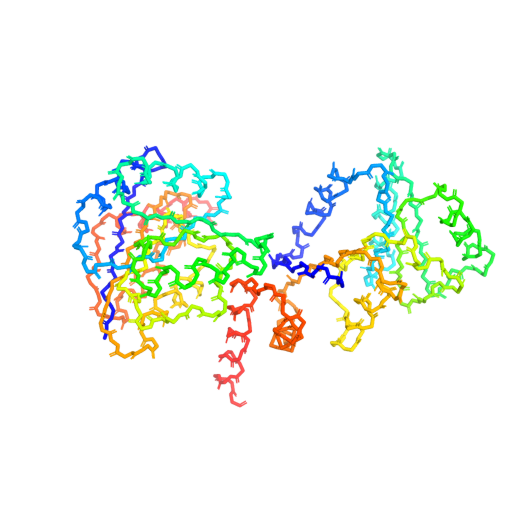. LEU B 1 158 ? -6.42091 -7.15182 15.55944 1.000 25.84616 597 LEU B CA 1
ATOM 2660 C C . LEU B 1 158 ? -7.90708 -7.00949 15.86372 1.000 28.76532 597 LEU B C 1
ATOM 2661 O O . LEU B 1 158 ? -8.29121 -6.29339 16.81233 1.000 26.15451 597 LEU B O 1
ATOM 2666 N N . VAL B 1 159 ? -8.75163 -7.70624 15.07894 1.000 26.90523 598 VAL B N 1
ATOM 2667 C CA . VAL B 1 159 ? -10.19689 -7.73378 15.32066 1.000 24.99919 598 VAL B CA 1
ATOM 2668 C C . VAL B 1 159 ? -10.48994 -8.30353 16.70110 1.000 30.18502 598 VAL B C 1
ATOM 2669 O O . VAL B 1 159 ? -11.28505 -7.73867 17.47266 1.000 30.00634 598 VAL B O 1
ATOM 2673 N N . VAL B 1 160 ? -9.80654 -9.40062 17.04898 1.000 26.79763 599 VAL B N 1
ATOM 2674 C CA . VAL B 1 160 ? -10.02857 -10.05837 18.33095 1.000 29.21308 599 VAL B CA 1
ATOM 2675 C C . VAL B 1 160 ? -9.53384 -9.17746 19.47681 1.000 30.29327 599 VAL B C 1
ATOM 2676 O O . VAL B 1 160 ? -10.16300 -9.11887 20.54285 1.000 30.09699 599 VAL B O 1
ATOM 2680 N N . MET B 1 161 ? -8.42701 -8.44612 19.26318 1.000 29.74270 600 MET B N 1
ATOM 2681 C CA . MET B 1 161 ? -7.92407 -7.54091 20.30000 1.000 29.86384 600 MET B CA 1
ATOM 2682 C C . MET B 1 161 ? -8.92839 -6.41097 20.57745 1.000 31.29965 600 MET B C 1
ATOM 2683 O O . MET B 1 161 ? -9.19761 -6.07121 21.74293 1.000 31.10109 600 MET B O 1
ATOM 2688 N N . ALA B 1 162 ? -9.53540 -5.85782 19.51905 1.000 30.42616 601 ALA B N 1
ATOM 2689 C CA . ALA B 1 162 ? -10.55983 -4.81995 19.70558 1.000 32.44340 601 ALA B CA 1
ATOM 2690 C C . ALA B 1 162 ? -11.81310 -5.37101 20.39504 1.000 35.59924 601 ALA B C 1
ATOM 2691 O O . ALA B 1 162 ? -12.40681 -4.70262 21.26744 1.000 33.26976 601 ALA B O 1
ATOM 2693 N N . GLU B 1 163 ? -12.21317 -6.59765 20.03204 1.000 32.43434 602 GLU B N 1
ATOM 2694 C CA . GLU B 1 163 ? -13.36159 -7.23322 20.68096 1.000 35.22745 602 GLU B CA 1
ATOM 2695 C C . GLU B 1 163 ? -13.10451 -7.45165 22.16832 1.000 36.01977 602 GLU B C 1
ATOM 2696 O O . GLU B 1 163 ? -13.94927 -7.12698 23.00938 1.000 38.40663 602 GLU B O 1
ATOM 2702 N N . GLN B 1 164 ? -11.93377 -7.99366 22.50501 1.000 31.99575 603 GLN B N 1
ATOM 2703 C CA . GLN B 1 164 ? -11.61127 -8.29089 23.89568 1.000 36.96428 603 GLN B CA 1
ATOM 2704 C C . GLN B 1 164 ? -11.50648 -7.02607 24.74147 1.000 40.13916 603 GLN B C 1
ATOM 2705 O O . GLN B 1 164 ? -11.97438 -7.01924 25.89382 1.000 35.81464 603 GLN B O 1
ATOM 2711 N N . TYR B 1 165 ? -10.91841 -5.95393 24.17649 1.000 35.02807 604 TYR B N 1
ATOM 2712 C CA . TYR B 1 165 ? -10.90875 -4.65079 24.83531 1.000 41.89902 604 TYR B CA 1
ATOM 2713 C C . TYR B 1 165 ? -12.31438 -4.19900 25.18525 1.000 41.66659 604 TYR B C 1
ATOM 2714 O O . TYR B 1 165 ? -12.59971 -3.85114 26.34179 1.000 45.36883 604 TYR B O 1
ATOM 2723 N N . LYS B 1 166 ? -13.21030 -4.22755 24.19487 1.000 40.36814 605 LYS B N 1
ATOM 2724 C CA . LYS B 1 166 ? -14.56344 -3.73410 24.42707 1.000 48.70534 605 LYS B CA 1
ATOM 2725 C C . LYS B 1 166 ? -15.33516 -4.58425 25.43991 1.000 52.48345 605 LYS B C 1
ATOM 2726 O O . LYS B 1 166 ? -16.00130 -4.02906 26.31514 1.000 52.72315 605 LYS B O 1
ATOM 2732 N N . LEU B 1 167 ? -15.23192 -5.92211 25.35998 1.000 48.87070 606 LEU B N 1
ATOM 2733 C CA . LEU B 1 167 ? -15.90041 -6.79418 26.33823 1.000 56.78051 606 LEU B CA 1
ATOM 2734 C C . LEU B 1 167 ? -15.37959 -6.59311 27.76527 1.000 62.62946 606 LEU B C 1
ATOM 2735 O O . LEU B 1 167 ? -16.17162 -6.58030 28.72537 1.000 67.78518 606 LEU B O 1
ATOM 2740 N N . ASN B 1 168 ? -14.06584 -6.39448 27.92571 1.000 58.82403 607 ASN B N 1
ATOM 2741 C CA . ASN B 1 168 ? -13.53441 -6.10653 29.25339 1.000 63.40603 607 ASN B CA 1
ATOM 2742 C C . ASN B 1 168 ? -13.99750 -4.74940 29.78086 1.000 70.63707 607 ASN B C 1
ATOM 2743 O O . ASN B 1 168 ? -14.18759 -4.59648 30.99287 1.000 77.69193 607 ASN B O 1
ATOM 2748 N N . GLN B 1 169 ? -14.18945 -3.75942 28.90150 1.000 67.29812 608 GLN B N 1
ATOM 2749 C CA . GLN B 1 169 ? -14.77317 -2.49569 29.36068 1.000 76.38281 608 GLN B CA 1
ATOM 2750 C C . GLN B 1 169 ? -16.24438 -2.64763 29.74280 1.000 83.73391 608 GLN B C 1
ATOM 2751 O O . GLN B 1 169 ? -16.69744 -2.03166 30.71586 1.000 90.07992 608 GLN B O 1
ATOM 2757 N N . GLN B 1 170 ? -17.00695 -3.43893 28.97683 1.000 90.97965 609 GLN B N 1
ATOM 2758 C CA . GLN B 1 170 ? -18.43143 -3.62707 29.26611 1.000 96.43610 609 GLN B CA 1
ATOM 2759 C C . GLN B 1 170 ? -18.66266 -4.32061 30.59996 1.000 106.71753 609 GLN B C 1
ATOM 2760 O O . GLN B 1 170 ? -19.61459 -3.98665 31.31815 1.000 113.04784 609 GLN B O 1
ATOM 2766 N N . LYS B 1 171 ? -17.81979 -5.29946 30.94576 1.000 97.58892 610 LYS B N 1
ATOM 2767 C CA . LYS B 1 171 ? -18.07707 -6.00304 32.20296 1.000 102.24285 610 LYS B CA 1
ATOM 2768 C C . LYS B 1 171 ? -17.71419 -5.18426 33.44252 1.000 105.01735 610 LYS B C 1
ATOM 2769 O O . LYS B 1 171 ? -18.12860 -5.56167 34.54524 1.000 97.85212 610 LYS B O 1
ATOM 2775 N N . ARG B 1 172 ? -16.98079 -4.07529 33.29286 1.000 107.64397 611 ARG B N 1
ATOM 2776 C CA . ARG B 1 172 ? -16.76436 -3.12335 34.37736 1.000 113.78182 611 ARG B CA 1
ATOM 2777 C C . ARG B 1 172 ? -17.79723 -2.00346 34.41147 1.000 121.71280 611 ARG B C 1
ATOM 2778 O O . ARG B 1 172 ? -17.84776 -1.27644 35.41046 1.000 157.00083 611 ARG B O 1
ATOM 2786 N N . HIS B 1 173 ? -18.64866 -1.90639 33.38060 1.000 117.21671 612 HIS B N 1
ATOM 2787 C CA . HIS B 1 173 ? -19.61819 -0.81788 33.11760 1.000 120.94668 612 HIS B CA 1
ATOM 2788 C C . HIS B 1 173 ? -19.17547 0.59716 33.51725 1.000 119.68501 612 HIS B C 1
ATOM 2789 O O . HIS B 1 173 ? -18.09169 1.04718 33.14106 1.000 108.71502 612 HIS B O 1
#

GO terms:
  GO:0005515 protein binding (F, IPI)
  GO:0005654 nucleoplasm (C, IDA)

Foldseek 3Di:
DEAEAEDEDAPVCLVVVVVVVLVPDDLLAAEEEEDADQVVLVVVQVVCVVVPQHEDEEEPPDDPVRLVVRQVCSVVVVHRYYYYHPDDDPSHDLVSHQEYEYSDDDPAVVVVVVSSVSNVVVVDYHYYYYYDYLVCLVCLVVVVVVCVVVVHDDDPVSVVSVVVVVVVVVVVD/DEAEAEDEDAPVCLVVVVVVVVVPDDLLAAEEEEDADQVVQVVVQVVCVVVPQHEDEEEDPDDPVNLVVRQVCSVVVVHRYYYYHPDDRPPHPLASHAEYEYSDDDPAVVVVVVSSVSHCPVPDYHYYYHYDYLVCLVRLVVVVVVCVVVVHDDDPVSVVSVVVVVVVVVVVD

Nearest PDB structures (foldseek):
  8kca-assembly2_B  TM=9.910E-01  e=4.652E-33  Homo sapiens
  5e7j-assembly1_A  TM=9.127E-01  e=1.488E-12  Homo sapiens
  5e7i-assembly3_C  TM=9.107E-01  e=2.342E-12  Homo sapiens
  6cz5-assembly1_A  TM=9.174E-01  e=1.111E-11  Homo sapiens
  7liu-assembly1_B  TM=9.212E-01  e=1.147E-10  Homo sapiens